Protein AF-A0A973F4R2-F1 (afdb_monomer_lite)

Structure (mmCIF, N/CA/C/O backbone):
data_AF-A0A973F4R2-F1
#
_entry.id   AF-A0A973F4R2-F1
#
loop_
_atom_site.group_PDB
_atom_site.id
_atom_site.type_symbol
_atom_site.label_atom_id
_atom_site.label_alt_id
_atom_site.label_comp_id
_atom_site.label_asym_id
_atom_site.label_entity_id
_atom_site.label_seq_id
_atom_site.pdbx_PDB_ins_code
_atom_site.Cartn_x
_atom_site.Cartn_y
_atom_site.Cartn_z
_atom_site.occupancy
_atom_site.B_iso_or_equiv
_atom_site.auth_seq_id
_atom_site.auth_comp_id
_atom_site.auth_asym_id
_atom_site.auth_atom_id
_atom_site.pdbx_PDB_model_num
ATOM 1 N N . MET A 1 1 ? -20.921 5.333 -3.712 1.00 92.31 1 MET A N 1
ATOM 2 C CA . MET A 1 1 ? -20.698 5.104 -2.264 1.00 92.31 1 MET A CA 1
ATOM 3 C C . MET A 1 1 ? -21.722 4.112 -1.746 1.00 92.31 1 MET A C 1
ATOM 5 O O . MET A 1 1 ? -22.812 4.045 -2.300 1.00 92.31 1 MET A O 1
ATOM 9 N N . GLU A 1 2 ? -21.382 3.366 -0.702 1.00 94.06 2 GLU A N 1
ATOM 10 C CA . GLU A 1 2 ? -22.218 2.318 -0.113 1.00 94.06 2 GLU A CA 1
ATOM 11 C C . GLU A 1 2 ? -22.281 2.487 1.409 1.00 94.06 2 GLU A C 1
ATOM 13 O O . GLU A 1 2 ? -21.261 2.739 2.043 1.00 94.06 2 GLU A O 1
ATOM 18 N N . ILE A 1 3 ? -23.466 2.350 2.008 1.00 94.50 3 ILE A N 1
ATOM 19 C CA . ILE A 1 3 ? -23.620 2.340 3.469 1.00 94.50 3 ILE A CA 1
ATOM 20 C C . ILE A 1 3 ? -23.584 0.888 3.938 1.00 94.50 3 ILE A C 1
ATOM 22 O O . ILE A 1 3 ? -24.467 0.106 3.592 1.00 94.50 3 ILE A O 1
ATOM 26 N N . ILE A 1 4 ? -22.600 0.546 4.767 1.00 93.38 4 ILE A N 1
ATOM 27 C CA . ILE A 1 4 ? -22.399 -0.810 5.281 1.00 93.38 4 ILE A CA 1
ATOM 28 C C . ILE A 1 4 ? -22.740 -0.840 6.770 1.00 93.38 4 ILE A C 1
ATOM 30 O O . ILE A 1 4 ? -22.253 -0.021 7.555 1.00 93.38 4 ILE A O 1
ATOM 34 N N . ASN A 1 5 ? -23.566 -1.808 7.171 1.00 92.56 5 ASN A N 1
ATOM 35 C CA . ASN A 1 5 ? -23.798 -2.115 8.578 1.00 92.56 5 ASN A CA 1
ATOM 36 C C . ASN A 1 5 ? -22.729 -3.094 9.070 1.00 92.56 5 ASN A C 1
ATOM 38 O O . ASN A 1 5 ? -22.709 -4.247 8.649 1.00 92.56 5 ASN A O 1
ATOM 42 N N . THR A 1 6 ? -21.867 -2.642 9.977 1.00 88.44 6 THR A N 1
ATOM 43 C CA . THR A 1 6 ? -20.691 -3.406 10.415 1.00 88.44 6 THR A CA 1
ATOM 44 C C . THR A 1 6 ? -20.955 -4.357 11.582 1.00 88.44 6 THR A C 1
ATOM 46 O O . THR A 1 6 ? -20.034 -5.010 12.067 1.00 88.44 6 THR A O 1
ATOM 49 N N . LYS A 1 7 ? -22.211 -4.465 12.044 1.00 85.38 7 LYS A N 1
ATOM 50 C CA . LYS A 1 7 ? -22.575 -5.284 13.210 1.00 85.38 7 LYS A CA 1
ATOM 51 C C . LYS A 1 7 ? -22.199 -6.757 13.033 1.00 85.38 7 LYS A C 1
ATOM 53 O O . LYS A 1 7 ? -21.696 -7.371 13.971 1.00 85.38 7 LYS A O 1
ATOM 58 N N . ASP A 1 8 ? -22.455 -7.297 11.846 1.00 82.69 8 ASP A N 1
ATOM 59 C CA . ASP A 1 8 ? -22.311 -8.727 11.564 1.00 82.69 8 ASP A CA 1
ATOM 60 C C . ASP A 1 8 ? -21.169 -9.026 10.575 1.00 82.69 8 ASP A C 1
ATOM 62 O O . ASP A 1 8 ? -20.896 -10.194 10.300 1.00 82.69 8 ASP A O 1
ATOM 66 N N . THR A 1 9 ? -20.452 -7.998 10.103 1.00 86.44 9 THR A N 1
ATOM 67 C CA . THR A 1 9 ? -19.320 -8.134 9.175 1.00 86.44 9 THR A CA 1
ATOM 68 C C . THR A 1 9 ? -18.228 -9.030 9.759 1.00 86.44 9 THR A C 1
ATOM 70 O O . THR A 1 9 ? -17.924 -8.984 10.954 1.00 86.44 9 THR A O 1
ATOM 73 N N . GLU A 1 10 ? -17.632 -9.856 8.905 1.00 89.38 10 GLU A N 1
ATOM 74 C CA . GLU A 1 10 ? -16.418 -10.615 9.199 1.00 89.38 10 GLU A CA 1
ATOM 75 C C . GLU A 1 10 ? -15.318 -10.190 8.232 1.00 89.38 10 GLU A C 1
ATOM 77 O O . GLU A 1 10 ? -15.627 -9.837 7.092 1.00 89.38 10 GLU A O 1
ATOM 82 N N . PRO A 1 11 ? -14.053 -10.204 8.670 1.00 92.25 11 PRO A N 1
ATOM 83 C CA . PRO A 1 11 ? -12.948 -10.026 7.752 1.00 92.25 11 PRO A CA 1
ATOM 84 C C . PRO A 1 11 ? -12.801 -11.273 6.865 1.00 92.25 11 PRO A C 1
ATOM 86 O O . PRO A 1 11 ? -13.273 -12.367 7.195 1.00 92.25 11 PRO A O 1
ATOM 89 N N . GLU A 1 12 ? -12.127 -11.112 5.733 1.00 92.19 12 GLU A N 1
ATOM 90 C CA . GLU A 1 12 ? -11.874 -12.202 4.792 1.00 92.19 12 GLU A CA 1
ATOM 91 C C . GLU A 1 12 ? -10.673 -13.038 5.259 1.00 92.19 12 GLU A C 1
ATOM 93 O O . GLU A 1 12 ? -9.520 -12.637 5.120 1.00 92.19 12 GLU A O 1
ATOM 98 N N . TYR A 1 13 ? -10.952 -14.205 5.845 1.00 95.50 13 TYR A N 1
ATOM 99 C CA . TYR A 1 13 ? -9.926 -15.149 6.295 1.00 95.50 13 TYR A CA 1
ATOM 100 C C . TYR A 1 13 ? -9.517 -16.126 5.190 1.00 95.50 13 TYR A C 1
ATOM 102 O O . TYR A 1 13 ? -10.360 -16.614 4.436 1.00 95.50 13 TYR A O 1
ATOM 110 N N . ILE A 1 14 ? -8.249 -16.529 5.200 1.00 96.06 14 ILE A N 1
ATOM 111 C CA . ILE A 1 14 ? -7.747 -17.693 4.465 1.00 96.06 14 ILE A CA 1
ATOM 112 C C . ILE A 1 14 ? -7.567 -18.829 5.478 1.00 96.06 14 ILE A C 1
ATOM 114 O O . ILE A 1 14 ? -6.789 -18.724 6.427 1.00 96.06 14 ILE A O 1
ATOM 118 N N . LEU A 1 15 ? -8.334 -19.910 5.321 1.00 94.38 15 LEU A N 1
ATOM 119 C CA . LEU A 1 15 ? -8.356 -21.033 6.263 1.00 94.38 15 LEU A CA 1
ATOM 120 C C . LEU A 1 15 ? -7.588 -22.231 5.699 1.00 94.38 15 LEU A C 1
ATOM 122 O O . LEU A 1 15 ? -7.763 -22.594 4.537 1.00 94.38 15 LEU A O 1
ATOM 126 N N . SER A 1 16 ? -6.791 -22.880 6.545 1.00 91.69 16 SER A N 1
ATOM 127 C CA . SER A 1 16 ? -6.213 -24.202 6.283 1.00 91.69 16 SER A CA 1
ATOM 128 C C . SER A 1 16 ? -6.549 -25.168 7.421 1.00 91.69 16 SER A C 1
ATOM 130 O O . SER A 1 16 ? -7.021 -24.751 8.480 1.00 91.69 16 SER A O 1
ATOM 132 N N . ASP A 1 17 ? -6.239 -26.455 7.248 1.00 84.00 17 ASP A N 1
ATOM 133 C CA . ASP A 1 17 ? -6.455 -27.481 8.281 1.00 84.00 17 ASP A CA 1
ATOM 134 C C . ASP A 1 17 ? -5.753 -27.170 9.617 1.00 84.00 17 ASP A C 1
ATOM 136 O O . ASP A 1 17 ? -6.129 -27.704 10.660 1.00 84.00 17 ASP A O 1
ATOM 140 N N . SER A 1 18 ? -4.710 -26.330 9.604 1.00 90.12 18 SER A N 1
ATOM 141 C CA . SER A 1 18 ? -3.872 -26.063 10.783 1.00 90.12 18 SER A CA 1
ATOM 142 C C . SER A 1 18 ? -3.594 -24.585 11.060 1.00 90.12 18 SER A C 1
ATOM 144 O O . SER A 1 18 ? -2.917 -24.273 12.046 1.00 90.12 18 SER A O 1
ATOM 146 N N . SER A 1 19 ? -4.100 -23.673 10.225 1.00 95.50 19 SER A N 1
ATOM 147 C CA . SER A 1 19 ? -3.831 -22.241 10.346 1.00 95.50 19 SER A CA 1
ATOM 148 C C . SER A 1 19 ? -5.014 -21.370 9.945 1.00 95.50 19 SER A C 1
ATOM 150 O O . SER A 1 19 ? -5.813 -21.729 9.081 1.00 95.50 19 SER A O 1
ATOM 152 N N . VAL A 1 20 ? -5.063 -20.180 10.538 1.00 98.00 20 VAL A N 1
ATOM 153 C CA . VAL A 1 20 ? -5.887 -19.064 10.069 1.00 98.00 20 VAL A CA 1
ATOM 154 C C . VAL A 1 20 ? -4.954 -17.959 9.606 1.00 98.00 20 VAL A C 1
ATOM 156 O O . VAL A 1 20 ? -4.034 -17.584 10.333 1.00 98.00 20 VAL A O 1
ATOM 159 N N . GLU A 1 21 ? -5.197 -17.449 8.409 1.00 97.81 21 GLU A N 1
ATOM 160 C CA . GLU A 1 21 ? -4.500 -16.304 7.842 1.00 97.81 21 GLU A CA 1
ATOM 161 C C . GLU A 1 21 ? -5.471 -15.141 7.615 1.00 97.81 21 GLU A C 1
ATOM 163 O O . GLU A 1 21 ? -6.637 -15.336 7.258 1.00 97.81 21 GLU A O 1
ATOM 168 N N . LEU A 1 22 ? -4.972 -13.926 7.830 1.00 97.50 22 LEU A N 1
ATOM 169 C CA . LEU A 1 22 ? -5.647 -12.676 7.511 1.00 97.50 22 LEU A CA 1
ATOM 170 C C . LEU A 1 22 ? -4.643 -11.709 6.884 1.00 97.50 22 LEU A C 1
ATOM 172 O O . LEU A 1 22 ? -3.523 -11.567 7.379 1.00 97.50 22 LEU A O 1
ATOM 176 N N . VAL A 1 23 ? -5.068 -11.013 5.831 1.00 96.62 23 VAL A N 1
ATOM 177 C CA . VAL A 1 23 ? -4.310 -9.904 5.247 1.00 96.62 23 VAL A CA 1
ATOM 178 C C . VAL A 1 23 ? -4.878 -8.591 5.768 1.00 96.62 23 VAL A C 1
ATOM 180 O O . VAL A 1 23 ? -6.062 -8.305 5.595 1.00 96.62 23 VAL A O 1
ATOM 183 N N . VAL A 1 24 ? -4.029 -7.790 6.403 1.00 95.69 24 VAL A N 1
ATOM 184 C CA . VAL A 1 24 ? -4.357 -6.441 6.879 1.00 95.69 24 VAL A CA 1
ATOM 185 C C . VAL A 1 24 ? -3.491 -5.412 6.159 1.00 95.69 24 VAL A C 1
ATOM 187 O O . VAL A 1 24 ? -2.515 -5.762 5.496 1.00 95.69 24 VAL A O 1
ATOM 190 N N . TYR A 1 25 ? -3.839 -4.132 6.277 1.00 94.88 25 TYR A N 1
ATOM 191 C CA . TYR A 1 25 ? -3.182 -3.069 5.517 1.00 94.88 25 TYR A CA 1
ATOM 192 C C . TYR A 1 25 ? -2.902 -1.858 6.405 1.00 94.88 25 TYR A C 1
ATOM 194 O O . TYR A 1 25 ? -3.823 -1.419 7.100 1.00 94.88 25 TYR A O 1
ATOM 202 N N . PRO A 1 26 ? -1.701 -1.248 6.343 1.00 93.88 26 PRO A N 1
ATOM 203 C CA . PRO A 1 26 ? -1.484 0.099 6.857 1.00 93.88 26 PRO A CA 1
ATOM 204 C C . PRO A 1 26 ? -2.540 1.065 6.310 1.00 93.88 26 PRO A C 1
ATOM 206 O O . PRO A 1 26 ? -3.168 0.811 5.279 1.00 93.88 26 PRO A O 1
ATOM 209 N N . ARG A 1 27 ? -2.762 2.181 7.000 1.00 94.62 27 ARG A N 1
ATOM 210 C CA . ARG A 1 27 ? -3.858 3.096 6.672 1.00 94.62 27 ARG A CA 1
ATOM 211 C C . ARG A 1 27 ? -3.473 4.549 6.834 1.00 94.62 27 ARG A C 1
ATOM 213 O O . ARG A 1 27 ? -2.819 4.901 7.811 1.00 94.62 27 ARG A O 1
ATOM 220 N N . VAL A 1 28 ? -3.977 5.382 5.934 1.00 95.69 28 VAL A N 1
ATOM 221 C CA . VAL A 1 28 ? -3.969 6.833 6.107 1.00 95.69 28 VAL A CA 1
ATOM 222 C C . VAL A 1 28 ? -5.198 7.237 6.914 1.00 95.69 28 VAL A C 1
ATOM 224 O O . VAL A 1 28 ? -6.324 6.889 6.556 1.00 95.69 28 VAL A O 1
ATOM 227 N N . HIS A 1 29 ? -4.980 7.976 8.002 1.00 94.69 29 HIS A N 1
ATOM 228 C CA . HIS A 1 29 ? -6.035 8.660 8.757 1.00 94.69 29 HIS A CA 1
ATOM 229 C C . HIS A 1 29 ? -5.991 10.146 8.399 1.00 94.69 29 HIS A C 1
ATOM 231 O O . HIS A 1 29 ? -4.976 10.813 8.607 1.00 94.69 29 HIS A O 1
ATOM 237 N N . MET A 1 30 ? -7.069 10.655 7.799 1.00 95.12 30 MET A N 1
ATOM 238 C CA . MET A 1 30 ? -7.081 12.002 7.232 1.00 95.12 30 MET A CA 1
ATOM 239 C C . MET A 1 30 ? -7.386 13.052 8.300 1.00 95.12 30 MET A C 1
ATOM 241 O O . MET A 1 30 ? -6.553 13.926 8.556 1.00 95.12 30 MET A O 1
ATOM 245 N N . PHE A 1 31 ? -8.571 12.958 8.907 1.00 92.38 31 PHE A N 1
ATOM 246 C CA . PHE A 1 31 ? -9.048 13.802 10.004 1.00 92.38 31 PHE A CA 1
ATOM 247 C C . PHE A 1 31 ? -10.253 13.148 10.703 1.00 92.38 31 PHE A C 1
ATOM 249 O O . PHE A 1 31 ? -10.918 12.268 10.143 1.00 92.38 31 PHE A O 1
ATOM 256 N N . THR A 1 32 ? -10.532 13.605 11.923 1.00 91.06 32 THR A N 1
ATOM 257 C CA . THR A 1 32 ? -11.658 13.170 12.767 1.00 91.06 32 THR A CA 1
ATOM 258 C C . THR A 1 32 ? -12.815 14.174 12.662 1.00 91.06 32 THR A C 1
ATOM 260 O O . THR A 1 32 ? -12.568 15.359 12.456 1.00 91.06 32 THR A O 1
ATOM 263 N N . PHE A 1 33 ? -14.075 13.735 12.765 1.00 90.31 33 PHE A N 1
ATOM 264 C CA . PHE A 1 33 ? -15.244 14.598 12.534 1.00 90.31 33 PHE A CA 1
ATOM 265 C C . PHE A 1 33 ? -15.643 15.430 13.756 1.00 90.31 33 PHE A C 1
ATOM 267 O O . PHE A 1 33 ? -15.820 16.639 13.632 1.00 90.31 33 PHE A O 1
ATOM 274 N N . ASP A 1 34 ? -15.814 14.800 14.922 1.00 87.06 34 ASP A N 1
ATOM 275 C CA . ASP A 1 34 ? -16.284 15.474 16.137 1.00 87.06 34 ASP A CA 1
ATOM 276 C C . ASP A 1 34 ? -15.494 15.049 17.377 1.00 87.06 34 ASP A C 1
ATOM 278 O O . ASP A 1 34 ? -15.769 14.016 17.997 1.00 87.06 34 ASP A O 1
ATOM 282 N N . LEU A 1 35 ? -14.544 15.900 17.759 1.00 84.75 35 LEU A N 1
ATOM 283 C CA . LEU A 1 35 ? -13.772 15.808 18.998 1.00 84.75 35 LEU A CA 1
ATOM 284 C C . LEU A 1 35 ? -14.196 16.883 20.022 1.00 84.75 35 LEU A C 1
ATOM 286 O O . LEU A 1 35 ? -13.442 17.229 20.930 1.00 84.75 35 LEU A O 1
ATOM 290 N N . SER A 1 36 ? -15.401 17.439 19.886 1.00 83.00 36 SER A N 1
ATOM 291 C CA . SER A 1 36 ? -15.938 18.476 20.774 1.00 83.00 36 SER A CA 1
ATOM 292 C C . SER A 1 36 ? -16.787 17.911 21.917 1.00 83.00 36 SER A C 1
ATOM 294 O O . SER A 1 36 ? -17.213 16.750 21.909 1.00 83.00 36 SER A O 1
ATOM 296 N N . LEU A 1 37 ? -17.143 18.772 22.882 1.00 77.19 37 LEU A N 1
ATOM 297 C CA . LEU A 1 37 ? -18.014 18.412 24.017 1.00 77.19 37 LEU A CA 1
ATOM 298 C C . LEU A 1 37 ? -19.514 18.466 23.671 1.00 77.19 37 LEU A C 1
ATOM 300 O O . LEU A 1 37 ? -20.349 18.254 24.552 1.00 77.19 37 LEU A O 1
ATOM 304 N N . ILE A 1 38 ? -19.880 18.751 22.415 1.00 74.56 38 ILE A N 1
ATOM 305 C CA . ILE A 1 38 ? -21.280 18.912 21.990 1.00 74.56 38 ILE A CA 1
ATOM 306 C C . ILE A 1 38 ? -22.092 17.637 22.275 1.00 74.56 38 ILE A C 1
ATOM 308 O O . ILE A 1 38 ? -21.586 16.524 22.165 1.00 74.56 38 ILE A O 1
ATOM 312 N N . SER A 1 39 ? -23.373 17.757 22.620 1.00 64.81 39 SER A N 1
ATOM 313 C CA . SER A 1 39 ? -24.248 16.590 22.734 1.00 64.81 39 SER A CA 1
ATOM 314 C C . SER A 1 39 ? -24.558 15.979 21.361 1.00 64.81 39 SER A C 1
ATOM 316 O O . SER A 1 39 ? -25.062 16.654 20.471 1.00 64.81 39 SER A O 1
ATOM 318 N N . GLY A 1 40 ? -24.301 14.680 21.193 1.00 68.31 40 GLY A N 1
ATOM 319 C CA . GLY A 1 40 ? -24.537 13.963 19.936 1.00 68.31 40 GLY A CA 1
ATOM 320 C C . GLY A 1 40 ? -24.873 12.487 20.153 1.00 68.31 40 GLY A C 1
ATOM 321 O O . GLY A 1 40 ? -24.714 11.956 21.253 1.00 68.31 40 GLY A O 1
ATOM 322 N N . ILE A 1 41 ? -25.373 11.824 19.104 1.00 71.44 41 ILE A N 1
ATOM 323 C CA . ILE A 1 41 ? -25.626 10.368 19.113 1.00 71.44 41 ILE A CA 1
ATOM 324 C C . ILE A 1 41 ? -24.324 9.593 18.879 1.00 71.44 41 ILE A C 1
ATOM 326 O O . ILE A 1 41 ? -24.145 8.511 19.439 1.00 71.44 41 ILE A O 1
ATOM 330 N N . LEU A 1 42 ? -23.445 10.152 18.049 1.00 77.25 42 LEU A N 1
ATOM 331 C CA . LEU A 1 42 ? -22.164 9.593 17.645 1.00 77.25 42 LEU A CA 1
ATOM 332 C C . LEU A 1 42 ? -21.071 10.635 17.880 1.00 77.25 42 LEU A C 1
ATOM 334 O O . LEU A 1 42 ? -21.325 11.827 17.705 1.00 77.25 42 LEU A O 1
ATOM 338 N N . LYS A 1 43 ? -19.894 10.178 18.306 1.00 76.81 43 LYS A N 1
ATOM 339 C CA . LYS A 1 43 ? -18.704 11.002 18.555 1.00 76.81 43 LYS A CA 1
ATOM 340 C C . LYS A 1 43 ? -17.490 10.434 17.864 1.00 76.81 43 LYS A C 1
ATOM 342 O O . LYS A 1 43 ? -17.478 9.245 17.569 1.00 76.81 43 LYS A O 1
ATOM 347 N N . HIS A 1 44 ? -16.468 11.259 17.672 1.00 80.94 44 HIS A N 1
ATOM 348 C CA . HIS A 1 44 ? -15.333 10.973 16.805 1.00 80.94 44 HIS A CA 1
ATOM 349 C C . HIS A 1 44 ? -15.797 10.903 15.351 1.00 80.94 44 HIS A C 1
ATOM 351 O O . HIS A 1 44 ? -16.224 11.921 14.812 1.00 80.94 44 HIS A O 1
ATOM 357 N N . GLY A 1 45 ? -15.741 9.729 14.725 1.00 87.88 45 GLY A N 1
ATOM 358 C CA . GLY A 1 45 ? -15.926 9.577 13.290 1.00 87.88 45 GLY A CA 1
ATOM 359 C C . GLY A 1 45 ? -14.685 10.054 12.551 1.00 87.88 45 GLY A C 1
ATOM 360 O O . GLY A 1 45 ? -13.997 10.963 13.003 1.00 87.88 45 GLY A O 1
ATOM 361 N N . SER A 1 46 ? -14.335 9.423 11.445 1.00 92.50 46 SER A N 1
ATOM 362 C CA . SER A 1 46 ? -13.087 9.710 10.737 1.00 92.50 46 SER A CA 1
ATOM 363 C C . SER A 1 46 ? -13.213 9.364 9.266 1.00 92.50 46 SER A C 1
ATOM 365 O O . SER A 1 46 ? -13.995 8.496 8.872 1.00 92.50 46 SER A O 1
ATOM 367 N N . LEU A 1 47 ? -12.391 10.019 8.456 1.00 95.44 47 LEU A N 1
ATOM 368 C CA . LEU A 1 47 ? -12.155 9.643 7.069 1.00 95.44 47 LEU A CA 1
ATOM 369 C C . LEU A 1 47 ? -10.747 9.061 6.942 1.00 95.44 47 LEU A C 1
ATOM 371 O O . LEU A 1 47 ? -9.782 9.603 7.487 1.00 95.44 47 LEU A O 1
ATOM 375 N N . GLY A 1 48 ? -10.619 7.972 6.196 1.00 95.94 48 GLY A N 1
ATOM 376 C CA . GLY A 1 48 ? -9.319 7.436 5.826 1.00 95.94 48 GLY A CA 1
ATOM 377 C C . GLY A 1 48 ? -9.417 6.201 4.950 1.00 95.94 48 GLY A C 1
ATOM 378 O O . GLY A 1 48 ? -10.508 5.812 4.523 1.00 95.94 48 GLY A O 1
ATOM 379 N N . TYR A 1 49 ? -8.266 5.609 4.645 1.00 96.12 49 TYR A N 1
ATOM 380 C CA . TYR A 1 49 ? -8.190 4.519 3.680 1.00 96.12 49 TYR A CA 1
ATOM 381 C C . TYR A 1 49 ? -7.030 3.553 3.923 1.00 96.12 49 TYR A C 1
ATOM 383 O O . TYR A 1 49 ? -5.963 3.940 4.397 1.00 96.12 49 TYR A O 1
ATOM 391 N N . SER A 1 50 ? -7.246 2.284 3.572 1.00 95.44 50 SER A N 1
ATOM 392 C CA . SER A 1 50 ? -6.220 1.232 3.575 1.00 95.44 50 SER A CA 1
ATOM 393 C C . SER A 1 50 ? -5.262 1.347 2.384 1.00 95.44 50 SER A C 1
ATOM 395 O O . SER A 1 50 ? -5.697 1.535 1.249 1.00 95.44 50 SER A O 1
ATOM 397 N N . LEU A 1 51 ? -3.971 1.120 2.623 1.00 94.25 51 LEU A N 1
ATOM 398 C CA . LEU A 1 51 ? -2.909 1.052 1.615 1.00 94.25 51 LEU A CA 1
ATOM 399 C C . LEU A 1 51 ? -2.749 -0.392 1.115 1.00 94.25 51 LEU A C 1
ATOM 401 O O . LEU A 1 51 ? -1.941 -1.168 1.626 1.00 94.25 51 LEU A O 1
ATOM 405 N N . LYS A 1 52 ? -3.575 -0.786 0.136 1.00 89.06 52 LYS A N 1
ATOM 406 C CA . LYS A 1 52 ? -3.692 -2.191 -0.308 1.00 89.06 52 LYS A CA 1
ATOM 407 C C . LYS A 1 52 ? -2.434 -2.784 -0.961 1.00 89.06 52 LYS A C 1
ATOM 409 O O . LYS A 1 52 ? -2.276 -4.000 -0.953 1.00 89.06 52 LYS A O 1
ATOM 414 N N . ASN A 1 53 ? -1.528 -1.957 -1.481 1.00 87.38 53 ASN A N 1
ATOM 415 C CA . ASN A 1 53 ? -0.211 -2.380 -1.984 1.00 87.38 53 ASN A CA 1
ATOM 416 C C . ASN A 1 53 ? 0.805 -2.709 -0.880 1.00 87.38 53 ASN A C 1
ATOM 418 O O . ASN A 1 53 ? 1.922 -3.108 -1.197 1.00 87.38 53 ASN A O 1
ATOM 422 N N . MET A 1 54 ? 0.458 -2.520 0.393 1.00 91.38 54 MET A N 1
ATOM 423 C CA . MET A 1 54 ? 1.320 -2.841 1.532 1.00 91.38 54 MET A CA 1
ATOM 424 C C . MET A 1 54 ? 0.666 -3.929 2.390 1.00 91.38 54 MET A C 1
ATOM 426 O O . MET A 1 54 ? 0.367 -3.682 3.558 1.00 91.38 54 MET A O 1
ATOM 430 N N . PRO A 1 55 ? 0.371 -5.119 1.829 1.00 92.62 55 PRO A N 1
ATOM 431 C CA . PRO A 1 55 ? -0.261 -6.182 2.592 1.00 92.62 55 PRO A CA 1
ATOM 432 C C . PRO A 1 55 ? 0.649 -6.630 3.737 1.00 92.62 55 PRO A C 1
ATOM 434 O O . PRO A 1 55 ? 1.853 -6.827 3.563 1.00 92.62 55 PRO A O 1
ATOM 437 N N . ILE A 1 56 ? 0.043 -6.831 4.900 1.00 93.94 56 ILE A N 1
ATOM 438 C CA . ILE A 1 56 ? 0.656 -7.491 6.047 1.00 93.94 56 ILE A CA 1
ATOM 439 C C . ILE A 1 56 ? -0.126 -8.777 6.269 1.00 93.94 56 ILE A C 1
ATOM 441 O O . ILE A 1 56 ? -1.312 -8.742 6.604 1.00 93.94 56 ILE A O 1
ATOM 445 N N . LYS A 1 57 ? 0.524 -9.916 6.055 1.00 94.94 57 LYS A N 1
ATOM 446 C CA . LYS A 1 57 ? -0.071 -11.228 6.290 1.00 94.94 57 LYS A CA 1
ATOM 447 C C . LYS A 1 57 ? 0.178 -11.642 7.728 1.00 94.94 57 LYS A C 1
ATOM 449 O O . LYS A 1 57 ? 1.304 -11.577 8.217 1.00 94.94 57 LYS A O 1
ATOM 454 N N . ILE A 1 58 ? -0.880 -12.087 8.388 1.00 96.69 58 ILE A N 1
ATOM 455 C CA . ILE A 1 58 ? -0.845 -12.589 9.757 1.00 96.69 58 ILE A CA 1
ATOM 456 C C . ILE A 1 58 ? -1.311 -14.032 9.714 1.00 96.69 58 ILE A C 1
ATOM 458 O O . ILE A 1 58 ? -2.482 -14.297 9.448 1.00 96.69 58 ILE A O 1
ATOM 462 N N . ILE A 1 59 ? -0.398 -14.956 9.993 1.00 97.25 59 ILE A N 1
ATOM 463 C CA . ILE A 1 59 ? -0.641 -16.394 9.933 1.00 97.25 59 ILE A CA 1
ATOM 464 C C . ILE A 1 59 ? -0.548 -16.947 11.352 1.00 97.25 59 ILE A C 1
ATOM 466 O O . ILE A 1 59 ? 0.485 -16.841 12.011 1.00 97.25 59 ILE A O 1
ATOM 470 N N . VAL A 1 60 ? -1.625 -17.563 11.834 1.00 97.94 60 VAL A N 1
ATOM 471 C CA . VAL A 1 60 ? -1.708 -18.090 13.200 1.00 97.94 60 VAL A CA 1
ATOM 472 C C . VAL A 1 60 ? -1.926 -19.596 13.183 1.00 97.94 60 VAL A C 1
ATOM 474 O O . VAL A 1 60 ? -2.797 -20.104 12.478 1.00 97.94 60 VAL A O 1
ATOM 477 N N . ARG A 1 61 ? -1.147 -20.311 13.999 1.00 97.25 61 ARG A N 1
ATOM 478 C CA . ARG A 1 61 ? -1.230 -21.764 14.226 1.00 97.25 61 ARG A CA 1
ATOM 479 C C . ARG A 1 61 ? -1.347 -22.065 15.717 1.00 97.25 61 ARG A C 1
ATOM 481 O O . ARG A 1 61 ? -0.912 -21.273 16.549 1.00 97.25 61 ARG A O 1
ATOM 488 N N . LYS A 1 62 ? -1.886 -23.235 16.075 1.00 95.44 62 LYS A N 1
ATOM 489 C CA . LYS A 1 62 ? -1.937 -23.672 17.480 1.00 95.44 62 LYS A CA 1
ATOM 490 C C . LYS A 1 62 ? -0.571 -24.183 17.945 1.00 95.44 62 LYS A C 1
ATOM 492 O O . LYS A 1 62 ? 0.023 -25.061 17.319 1.00 95.44 62 LYS A O 1
ATOM 497 N N . ALA A 1 63 ? -0.115 -23.721 19.102 1.00 93.44 63 ALA A N 1
ATOM 498 C CA . ALA A 1 63 ? 1.106 -24.161 19.772 1.00 93.44 63 ALA A CA 1
ATOM 499 C C . ALA A 1 63 ? 0.880 -25.448 20.596 1.00 93.44 63 ALA A C 1
ATOM 501 O O . ALA A 1 63 ? 1.165 -25.500 21.789 1.00 93.44 63 ALA A O 1
ATOM 502 N N . ILE A 1 64 ? 0.347 -26.508 19.975 1.00 88.75 64 ILE A N 1
ATOM 503 C CA . ILE A 1 64 ? -0.137 -27.714 20.685 1.00 88.75 64 ILE A CA 1
ATOM 504 C C . ILE A 1 64 ? 0.964 -28.384 21.525 1.00 88.75 64 ILE A C 1
ATOM 506 O O . ILE A 1 64 ? 0.706 -28.862 22.628 1.00 88.75 64 ILE A O 1
ATOM 510 N N . LYS A 1 65 ? 2.193 -28.438 20.995 1.00 83.94 65 LYS A N 1
ATOM 511 C CA . LYS A 1 65 ? 3.315 -29.147 21.630 1.00 83.94 65 LYS A CA 1
ATOM 512 C C . LYS A 1 65 ? 3.959 -28.351 22.762 1.00 83.94 65 LYS A C 1
ATOM 514 O O . LYS A 1 65 ? 4.249 -28.924 23.804 1.00 83.94 65 LYS A O 1
ATOM 519 N N . THR A 1 66 ? 4.220 -27.065 22.533 1.00 86.06 66 THR A N 1
ATOM 520 C CA . THR A 1 66 ? 4.943 -26.208 23.483 1.00 86.06 66 THR A CA 1
ATOM 521 C C . THR A 1 66 ? 4.018 -25.610 24.533 1.00 86.06 66 THR A C 1
ATOM 523 O O . THR A 1 66 ? 4.467 -25.393 25.649 1.00 86.06 66 THR A O 1
ATOM 526 N N . LYS A 1 67 ? 2.738 -25.376 24.196 1.00 90.25 67 LYS A N 1
ATOM 527 C CA . LYS A 1 67 ? 1.796 -24.585 25.005 1.00 90.25 67 LYS A CA 1
ATOM 528 C C . LYS A 1 67 ? 2.380 -23.226 25.401 1.00 90.25 67 LYS A C 1
ATOM 530 O O . LYS A 1 67 ? 2.221 -22.767 26.523 1.00 90.25 67 LYS A O 1
ATOM 535 N N . GLU A 1 68 ? 3.080 -22.607 24.460 1.00 93.31 68 GLU A N 1
ATOM 536 C CA . GLU A 1 68 ? 3.704 -21.298 24.623 1.00 93.31 68 GLU A CA 1
ATOM 537 C C . GLU A 1 68 ? 3.294 -20.412 23.458 1.00 93.31 68 GLU A C 1
ATOM 539 O O . GLU A 1 68 ? 3.363 -20.847 22.303 1.00 93.31 68 GLU A O 1
ATOM 544 N N . ASP A 1 69 ? 2.902 -19.178 23.769 1.00 95.75 69 ASP A N 1
ATOM 545 C CA . ASP A 1 69 ? 2.621 -18.172 22.756 1.00 95.75 69 ASP A CA 1
ATOM 546 C C . ASP A 1 69 ? 3.925 -17.632 22.165 1.00 95.75 69 ASP A C 1
ATOM 548 O O . ASP A 1 69 ? 4.884 -17.352 22.890 1.00 95.75 69 ASP A O 1
ATOM 552 N N . ARG A 1 70 ? 3.974 -17.483 20.841 1.00 94.12 70 ARG A N 1
ATOM 553 C CA . ARG A 1 70 ? 5.129 -16.929 20.125 1.00 94.12 70 ARG A CA 1
ATOM 554 C C . ARG A 1 70 ? 4.660 -16.027 19.001 1.00 94.12 70 ARG A C 1
ATOM 556 O O . ARG A 1 70 ? 3.747 -16.391 18.267 1.00 94.12 70 ARG A O 1
ATOM 563 N N . VAL A 1 71 ? 5.322 -14.887 18.845 1.00 93.50 71 VAL A N 1
ATOM 564 C CA . VAL A 1 71 ? 5.123 -13.956 17.732 1.00 93.50 71 VAL A CA 1
ATOM 565 C C . VAL A 1 71 ? 6.483 -13.710 17.104 1.00 93.50 71 VAL A C 1
ATOM 567 O O . VAL A 1 71 ? 7.435 -13.417 17.821 1.00 93.50 71 VAL A O 1
ATOM 570 N N . PHE A 1 72 ? 6.587 -13.867 15.791 1.00 91.38 72 PHE A N 1
ATOM 571 C CA . PHE A 1 72 ? 7.806 -13.560 15.052 1.00 91.38 72 PHE A CA 1
ATOM 572 C C . PHE A 1 72 ? 7.466 -13.008 13.668 1.00 91.38 72 PHE A C 1
ATOM 574 O O . PHE A 1 72 ? 6.399 -13.276 13.111 1.00 91.38 72 PHE A O 1
ATOM 581 N N . SER A 1 73 ? 8.394 -12.233 13.120 1.00 88.75 73 SER A N 1
ATOM 582 C CA . SER A 1 73 ? 8.328 -11.724 11.755 1.00 88.75 73 SER A CA 1
ATOM 583 C C . SER A 1 73 ? 9.280 -12.517 10.877 1.00 88.75 73 SER A C 1
ATOM 585 O O . SER A 1 73 ? 10.394 -12.842 11.289 1.00 88.75 73 SER A O 1
ATOM 587 N N . LYS A 1 74 ? 8.840 -12.846 9.666 1.00 81.19 74 LYS A N 1
ATOM 588 C CA . LYS A 1 74 ? 9.649 -13.596 8.701 1.00 81.19 74 LYS A CA 1
ATOM 589 C C . LYS A 1 74 ? 10.367 -12.699 7.704 1.00 81.19 74 LYS A C 1
ATOM 591 O O . LYS A 1 74 ? 11.408 -13.084 7.185 1.00 81.19 74 LYS A O 1
ATOM 596 N N . SER A 1 75 ? 9.821 -11.517 7.429 1.00 67.62 75 SER A N 1
ATOM 597 C CA . SER A 1 75 ? 10.278 -10.676 6.324 1.00 67.62 75 SER A CA 1
ATOM 598 C C . SER A 1 75 ? 11.441 -9.744 6.678 1.00 67.62 75 SER A C 1
ATOM 600 O O . SER A 1 75 ? 11.957 -9.067 5.797 1.00 67.62 75 SER A O 1
ATOM 602 N N . GLY A 1 76 ? 11.880 -9.685 7.942 1.00 65.12 76 GLY A N 1
ATOM 603 C CA . GLY A 1 76 ? 12.993 -8.837 8.407 1.00 65.12 76 GLY A CA 1
ATOM 604 C C . GLY A 1 76 ? 12.723 -7.322 8.371 1.00 65.12 76 GLY A C 1
ATOM 605 O O . GLY A 1 76 ? 13.371 -6.575 9.101 1.00 65.12 76 GLY A O 1
ATOM 606 N N . TYR A 1 77 ? 11.745 -6.872 7.579 1.00 71.69 77 TYR A N 1
ATOM 607 C CA . TYR A 1 77 ? 11.325 -5.473 7.441 1.00 71.69 77 TYR A CA 1
ATOM 608 C C . TYR A 1 77 ? 10.538 -4.949 8.641 1.00 71.69 77 TYR A C 1
ATOM 610 O O . TYR A 1 77 ? 10.574 -3.758 8.940 1.00 71.69 77 TYR A O 1
ATOM 618 N N . LEU A 1 78 ? 9.833 -5.843 9.329 1.00 76.56 78 LEU A N 1
ATOM 619 C CA . LEU A 1 78 ? 9.137 -5.551 10.573 1.00 76.56 78 LEU A CA 1
ATOM 620 C C . LEU A 1 78 ? 9.773 -6.375 11.685 1.00 76.56 78 LEU A C 1
ATOM 622 O O . LEU A 1 78 ? 9.917 -7.587 11.535 1.00 76.56 78 LEU A O 1
ATOM 626 N N . GLN A 1 79 ? 10.159 -5.725 12.778 1.00 74.62 79 GLN A N 1
ATOM 627 C CA . GLN A 1 79 ? 10.767 -6.369 13.941 1.00 74.62 79 GLN A CA 1
ATOM 628 C C . GLN A 1 79 ? 9.723 -6.410 15.050 1.00 74.62 79 GLN A C 1
ATOM 630 O O . GLN A 1 79 ? 9.251 -5.368 15.493 1.00 74.62 79 GLN A O 1
ATOM 635 N N . VAL A 1 80 ? 9.334 -7.610 15.482 1.00 76.44 80 VAL A N 1
ATOM 636 C CA . VAL A 1 80 ? 8.246 -7.784 16.462 1.00 76.44 80 VAL A CA 1
ATOM 637 C C . VAL A 1 80 ? 8.601 -7.141 17.802 1.00 76.44 80 VAL A C 1
ATOM 639 O O . VAL A 1 80 ? 7.723 -6.684 18.524 1.00 76.44 80 VAL A O 1
ATOM 642 N N . GLU A 1 81 ? 9.890 -7.083 18.122 1.00 72.88 81 GLU A N 1
ATOM 643 C CA . GLU A 1 81 ? 10.439 -6.472 19.328 1.00 72.88 81 GLU A CA 1
ATOM 644 C C . GLU A 1 81 ? 10.294 -4.947 19.344 1.00 72.88 81 GLU A C 1
ATOM 646 O O . GLU A 1 81 ? 10.299 -4.359 20.425 1.00 72.88 81 GLU A O 1
ATOM 651 N N . ASN A 1 82 ? 10.168 -4.325 18.168 1.00 71.00 82 ASN A N 1
ATOM 652 C CA . ASN A 1 82 ? 10.024 -2.879 18.035 1.00 71.00 82 ASN A CA 1
ATOM 653 C C . ASN A 1 82 ? 8.564 -2.424 18.112 1.00 71.00 82 ASN A C 1
ATOM 655 O O . ASN A 1 82 ? 8.350 -1.248 18.392 1.00 71.00 82 ASN A O 1
ATOM 659 N N . LEU A 1 83 ? 7.604 -3.350 17.958 1.00 73.12 83 LEU A N 1
ATOM 660 C CA . LEU A 1 83 ? 6.176 -3.058 18.054 1.00 73.12 83 LEU A CA 1
ATOM 661 C C . LEU A 1 83 ? 5.871 -2.326 19.361 1.00 73.12 83 LEU A C 1
ATOM 663 O O . LEU A 1 83 ? 6.100 -2.833 20.461 1.00 73.12 83 LEU A O 1
ATOM 667 N N . ASP A 1 84 ? 5.266 -1.149 19.235 1.00 72.38 84 ASP A N 1
ATOM 668 C CA . ASP A 1 84 ? 4.827 -0.303 20.353 1.00 72.38 84 ASP A CA 1
ATOM 669 C C . ASP A 1 84 ? 3.702 -0.907 21.215 1.00 72.38 84 ASP A C 1
ATOM 671 O O . ASP A 1 84 ? 3.217 -0.284 22.163 1.00 72.38 84 ASP A O 1
ATOM 675 N N . PHE A 1 85 ? 3.304 -2.148 20.932 1.00 78.69 85 PHE A N 1
ATOM 676 C CA . PHE A 1 85 ? 2.336 -2.913 21.699 1.00 78.69 85 PHE A CA 1
ATOM 677 C C . PHE A 1 85 ? 2.864 -4.299 22.058 1.00 78.69 85 PHE A C 1
ATOM 679 O O . PHE A 1 85 ? 3.614 -4.941 21.327 1.00 78.69 85 PHE A O 1
ATOM 686 N N . LYS A 1 86 ? 2.364 -4.820 23.180 1.00 83.00 86 LYS A N 1
ATOM 687 C CA . LYS A 1 86 ? 2.518 -6.228 23.550 1.00 83.00 86 LYS A CA 1
ATOM 688 C C . LYS A 1 86 ? 1.221 -6.971 23.285 1.00 83.00 86 LYS A C 1
ATOM 690 O O . LYS A 1 86 ? 0.143 -6.496 23.636 1.00 83.00 86 LYS A O 1
ATOM 695 N N . VAL A 1 87 ? 1.335 -8.154 22.692 1.00 91.00 87 VAL A N 1
ATOM 696 C CA . VAL A 1 87 ? 0.192 -9.047 22.485 1.00 91.00 87 VAL A CA 1
ATOM 697 C C . VAL A 1 87 ? -0.173 -9.690 23.825 1.00 91.00 87 VAL A C 1
ATOM 699 O O . VAL A 1 87 ? 0.588 -10.494 24.362 1.00 91.00 87 VAL A O 1
ATOM 702 N N . ASP A 1 88 ? -1.334 -9.337 24.374 1.00 93.94 88 ASP A N 1
ATOM 703 C CA . ASP A 1 88 ? -1.835 -9.892 25.635 1.00 93.94 88 ASP A CA 1
ATOM 704 C C . ASP A 1 88 ? -2.716 -11.120 25.365 1.00 93.94 88 ASP A C 1
ATOM 706 O O . ASP A 1 88 ? -3.952 -11.075 25.362 1.00 93.94 88 ASP A O 1
ATOM 710 N N . PHE A 1 89 ? -2.053 -12.248 25.100 1.00 96.06 89 PHE A N 1
ATOM 711 C CA . PHE A 1 89 ? -2.727 -13.517 24.832 1.00 96.06 89 PHE A CA 1
ATOM 712 C C . PHE A 1 89 ? -3.548 -14.025 26.017 1.00 96.06 89 PHE A C 1
ATOM 714 O O . PHE A 1 89 ? -4.545 -14.715 25.805 1.00 96.06 89 PHE A O 1
ATOM 721 N N . GLN A 1 90 ? -3.162 -13.688 27.253 1.00 95.75 90 GLN A N 1
ATOM 722 C CA . GLN A 1 90 ? -3.932 -14.066 28.433 1.00 95.75 90 GLN A CA 1
ATOM 723 C C . GLN A 1 90 ? -5.283 -13.351 28.428 1.00 95.75 90 GLN A C 1
ATOM 725 O O . GLN A 1 90 ? -6.318 -14.016 28.492 1.00 95.75 90 GLN A O 1
ATOM 730 N N . LYS A 1 91 ? -5.286 -12.024 28.263 1.00 95.38 91 LYS A N 1
ATOM 731 C CA . LYS A 1 91 ? -6.519 -11.235 28.158 1.00 95.38 91 LYS A CA 1
ATOM 732 C C . LYS A 1 91 ? -7.408 -11.726 27.018 1.00 95.38 91 LYS A C 1
ATOM 734 O O . LYS A 1 91 ? -8.622 -11.831 27.189 1.00 95.38 91 LYS A O 1
ATOM 739 N N . LEU A 1 92 ? -6.820 -12.060 25.865 1.00 96.69 92 LEU A N 1
ATOM 740 C CA . LEU A 1 92 ? -7.569 -12.629 24.745 1.00 96.69 92 LEU A CA 1
ATOM 741 C C . LEU A 1 92 ? -8.208 -13.975 25.116 1.00 96.69 92 LEU A C 1
ATOM 743 O O . LEU A 1 92 ? -9.409 -14.141 24.913 1.00 96.69 92 LEU A O 1
ATOM 747 N N . ARG A 1 93 ? -7.433 -14.921 25.665 1.00 97.00 93 ARG A N 1
ATOM 748 C CA . ARG A 1 93 ? -7.917 -16.248 26.087 1.00 97.00 93 ARG A CA 1
ATOM 749 C C . ARG A 1 93 ? -9.067 -16.156 27.081 1.00 97.00 93 ARG A C 1
ATOM 751 O O . ARG A 1 93 ? -10.080 -16.827 26.890 1.00 97.00 93 ARG A O 1
ATOM 758 N N . GLU A 1 94 ? -8.933 -15.304 28.096 1.00 97.00 94 GLU A N 1
ATOM 759 C CA . GLU A 1 94 ? -9.981 -15.050 29.090 1.00 97.00 94 GLU A CA 1
ATOM 760 C C . GLU A 1 94 ? -11.262 -14.525 28.426 1.00 97.00 94 GLU A C 1
ATOM 762 O O . GLU A 1 94 ? -12.363 -14.986 28.737 1.00 97.00 94 GLU A O 1
ATOM 767 N N . TYR A 1 95 ? -11.121 -13.611 27.461 1.00 95.88 95 TYR A N 1
ATOM 768 C CA . TYR A 1 95 ? -12.244 -13.025 26.734 1.00 95.88 95 TYR A CA 1
ATOM 769 C C . TYR A 1 95 ? -12.992 -14.048 25.868 1.00 95.88 95 TYR A C 1
ATOM 771 O O . TYR A 1 95 ? -14.221 -14.129 25.923 1.00 95.88 95 TYR A O 1
ATOM 779 N N . ILE A 1 96 ? -12.264 -14.856 25.088 1.00 96.75 96 ILE A N 1
ATOM 780 C CA . ILE A 1 96 ? -12.857 -15.845 24.169 1.00 96.75 96 ILE A CA 1
ATOM 781 C C . ILE A 1 96 ? -13.120 -17.208 24.823 1.00 96.75 96 ILE A C 1
ATOM 783 O O . ILE A 1 96 ? -13.648 -18.101 24.165 1.00 96.75 96 ILE A O 1
ATOM 787 N N . LYS A 1 97 ? -12.773 -17.373 26.108 1.00 97.12 97 LYS A N 1
ATOM 788 C CA . LYS A 1 97 ? -12.896 -18.622 26.880 1.00 97.12 97 LYS A CA 1
ATOM 789 C C . LYS A 1 97 ? -12.181 -19.803 26.212 1.00 97.12 97 LYS A C 1
ATOM 791 O O . LYS A 1 97 ? -12.764 -20.874 26.042 1.00 97.12 97 LYS A O 1
ATOM 796 N N . SER A 1 98 ? -10.924 -19.589 25.824 1.00 95.00 98 SER A N 1
ATOM 797 C CA . SER A 1 98 ? -10.068 -20.596 25.184 1.00 95.00 98 SER A CA 1
ATOM 798 C C . SER A 1 98 ? -8.813 -20.869 26.012 1.00 95.00 98 SER A C 1
ATOM 800 O O . SER A 1 98 ? -8.259 -19.965 26.627 1.00 95.00 98 SER A O 1
ATOM 802 N N . GLU A 1 99 ? -8.336 -22.112 25.962 1.00 94.81 99 GLU A N 1
ATOM 803 C CA . GLU A 1 99 ? -7.056 -22.557 26.540 1.00 94.81 99 GLU A CA 1
ATOM 804 C C . GLU A 1 99 ? -5.954 -22.687 25.465 1.00 94.81 99 GLU A C 1
ATOM 806 O O . GLU A 1 99 ? -4.841 -23.157 25.729 1.00 94.81 99 GLU A O 1
ATOM 811 N N . ASP A 1 100 ? -6.264 -22.315 24.219 1.00 95.62 100 ASP A N 1
ATOM 812 C CA . ASP A 1 100 ? -5.339 -22.431 23.099 1.00 95.62 100 ASP A CA 1
ATOM 813 C C . ASP A 1 100 ? -4.158 -21.457 23.237 1.00 95.62 100 ASP A C 1
ATOM 815 O O . ASP A 1 100 ? -4.291 -20.304 23.654 1.00 95.62 100 ASP A O 1
ATOM 819 N N . HIS A 1 101 ? -2.984 -21.944 22.843 1.00 97.06 101 HIS A N 1
ATOM 820 C CA . HIS A 1 101 ? -1.758 -21.158 22.723 1.00 97.06 101 HIS A CA 1
ATOM 821 C C . HIS A 1 101 ? -1.399 -21.017 21.246 1.00 97.06 101 HIS A C 1
ATOM 823 O O . HIS A 1 101 ? -1.733 -21.900 20.445 1.00 97.06 101 HIS A O 1
ATOM 829 N N . TYR A 1 102 ? -0.717 -19.936 20.880 1.00 97.31 102 TYR A N 1
ATOM 830 C CA . TYR A 1 102 ? -0.614 -19.513 19.485 1.00 97.31 102 TYR A CA 1
ATOM 831 C C . TYR A 1 102 ? 0.823 -19.309 19.020 1.00 97.31 102 TYR A C 1
ATOM 833 O O . TYR A 1 102 ? 1.651 -18.726 19.709 1.00 97.31 102 TYR A O 1
ATOM 841 N N . ILE A 1 103 ? 1.099 -19.742 17.795 1.00 96.81 103 ILE A N 1
ATOM 842 C CA . ILE A 1 103 ? 2.288 -19.355 17.041 1.00 96.81 103 ILE A CA 1
ATOM 843 C C . ILE A 1 103 ? 1.818 -18.394 15.955 1.00 96.81 103 ILE A C 1
ATOM 845 O O . ILE A 1 103 ? 1.043 -18.789 15.084 1.00 96.81 103 ILE A O 1
ATOM 849 N N . VAL A 1 104 ? 2.277 -17.151 16.031 1.00 96.50 104 VAL A N 1
ATOM 850 C CA . VAL A 1 104 ? 1.946 -16.060 15.117 1.00 96.50 104 VAL A CA 1
ATOM 851 C C . VAL A 1 104 ? 3.166 -15.749 14.258 1.00 96.50 104 VAL A C 1
ATOM 853 O O . VAL A 1 104 ? 4.234 -15.421 14.772 1.00 96.50 104 VAL A O 1
ATOM 856 N N . GLU A 1 105 ? 2.979 -15.840 12.951 1.00 95.19 105 GLU A N 1
ATOM 857 C CA . GLU A 1 105 ? 3.940 -15.468 11.919 1.00 95.19 105 GLU A CA 1
ATOM 858 C C . GLU A 1 105 ? 3.412 -14.221 11.201 1.00 95.19 105 GLU A C 1
ATOM 860 O O . GLU A 1 105 ? 2.263 -14.200 10.750 1.00 95.19 105 GLU A O 1
ATOM 865 N N . ILE A 1 106 ? 4.237 -13.175 11.130 1.00 93.31 106 ILE A N 1
ATOM 866 C CA . ILE A 1 106 ? 3.929 -11.927 10.424 1.00 93.31 106 ILE A CA 1
ATOM 867 C C . ILE A 1 106 ? 4.823 -11.836 9.185 1.00 93.31 106 ILE A C 1
ATOM 869 O O . ILE A 1 106 ? 6.048 -11.940 9.281 1.00 93.31 106 ILE A O 1
ATOM 873 N N . GLU A 1 107 ? 4.212 -11.618 8.023 1.00 91.06 107 GLU A N 1
ATOM 874 C CA . GLU A 1 107 ? 4.919 -11.337 6.773 1.00 91.06 107 GLU A CA 1
ATOM 875 C C . GLU A 1 107 ? 4.495 -9.961 6.248 1.00 91.06 107 GLU A C 1
ATOM 877 O O . GLU A 1 107 ? 3.309 -9.695 6.055 1.00 91.06 107 GLU A O 1
ATOM 882 N N . SER A 1 108 ? 5.457 -9.076 6.002 1.00 88.06 108 SER A N 1
ATOM 883 C CA . SER A 1 108 ? 5.202 -7.729 5.479 1.00 88.06 108 SER A CA 1
ATOM 884 C C . SER A 1 108 ? 6.271 -7.287 4.480 1.00 88.06 108 SER A C 1
ATOM 886 O O . SER A 1 108 ? 7.398 -7.781 4.511 1.00 88.06 108 SER A O 1
ATOM 888 N N . GLY A 1 109 ? 5.930 -6.348 3.596 1.00 81.88 109 GLY A N 1
ATOM 889 C CA . GLY A 1 109 ? 6.909 -5.682 2.731 1.00 81.88 109 GLY A CA 1
ATOM 890 C C . GLY A 1 109 ? 7.655 -4.542 3.434 1.00 81.88 109 GLY A C 1
ATOM 891 O O . GLY A 1 109 ? 7.265 -4.103 4.515 1.00 81.88 109 GLY A O 1
ATOM 892 N N . GLU A 1 110 ? 8.683 -4.009 2.771 1.00 76.69 110 GLU A N 1
ATOM 893 C CA . GLU A 1 110 ? 9.565 -2.942 3.277 1.00 76.69 110 GLU A CA 1
ATOM 894 C C . GLU A 1 110 ? 8.833 -1.683 3.762 1.00 76.69 110 GLU A C 1
ATOM 896 O O . GLU A 1 110 ? 9.261 -1.025 4.704 1.00 76.69 110 GLU A O 1
ATOM 901 N N . TYR A 1 111 ? 7.706 -1.342 3.139 1.00 79.69 111 TYR A N 1
ATOM 902 C CA . TYR A 1 111 ? 6.990 -0.094 3.417 1.00 79.69 111 TYR A CA 1
ATOM 903 C C . TYR A 1 111 ? 6.021 -0.191 4.600 1.00 79.69 111 TYR A C 1
ATOM 905 O O . TYR A 1 111 ? 5.556 0.832 5.103 1.00 79.69 111 TYR A O 1
ATOM 913 N N . ALA A 1 112 ? 5.729 -1.403 5.074 1.00 79.44 112 ALA A N 1
ATOM 914 C CA . ALA A 1 112 ? 4.891 -1.634 6.243 1.00 79.44 112 ALA A CA 1
ATOM 915 C C . ALA A 1 112 ? 5.726 -1.480 7.523 1.00 79.44 112 ALA A C 1
ATOM 917 O O . ALA A 1 112 ? 6.085 -2.461 8.172 1.00 79.44 112 ALA A O 1
ATOM 918 N N . ARG A 1 113 ? 6.044 -0.225 7.858 1.00 78.06 113 ARG A N 1
ATOM 919 C CA . ARG A 1 113 ? 6.876 0.142 9.011 1.00 78.06 113 ARG A CA 1
ATOM 920 C C . ARG A 1 113 ? 6.076 0.825 10.102 1.00 78.06 113 ARG A C 1
ATOM 922 O O . ARG A 1 113 ? 4.985 1.362 9.881 1.00 78.06 113 ARG A O 1
ATOM 929 N N . GLU A 1 114 ? 6.635 0.782 11.294 1.00 74.62 114 GLU A N 1
ATOM 930 C CA . GLU A 1 114 ? 6.091 1.436 12.473 1.00 74.62 114 GLU A CA 1
ATOM 931 C C . GLU A 1 114 ? 6.426 2.923 12.484 1.00 74.62 114 GLU A C 1
ATOM 933 O O . GLU A 1 114 ? 7.269 3.380 11.718 1.00 74.62 114 GLU A O 1
ATOM 938 N N . HIS A 1 115 ? 5.728 3.680 13.330 1.00 75.56 115 HIS A N 1
ATOM 939 C CA . HIS A 1 115 ? 6.025 5.098 13.565 1.00 75.56 115 HIS A CA 1
ATOM 940 C C . HIS A 1 115 ? 6.048 5.973 12.302 1.00 75.56 115 HIS A C 1
ATOM 942 O O . HIS A 1 115 ? 6.717 6.995 12.234 1.00 75.56 115 HIS A O 1
ATOM 948 N N . THR A 1 116 ? 5.280 5.581 11.286 1.00 81.50 116 THR A N 1
ATOM 949 C CA . THR A 1 116 ? 5.119 6.317 10.024 1.00 81.50 116 THR A CA 1
ATOM 950 C C . THR A 1 116 ? 3.807 7.102 9.960 1.00 81.50 116 THR A C 1
ATOM 952 O O . THR A 1 116 ? 3.520 7.728 8.945 1.00 81.50 116 THR A O 1
ATOM 955 N N . GLY A 1 117 ? 2.955 7.047 10.990 1.00 82.19 117 GLY A N 1
ATOM 956 C CA . GLY A 1 117 ? 1.606 7.634 10.942 1.00 82.19 117 GLY A CA 1
ATOM 957 C C . GLY A 1 117 ? 0.609 6.807 10.121 1.00 82.19 117 GLY A C 1
ATOM 958 O O . GLY A 1 117 ? -0.507 7.248 9.846 1.00 82.19 117 GLY A O 1
ATOM 959 N N . LEU A 1 118 ? 0.996 5.582 9.747 1.00 89.00 118 LEU A N 1
ATOM 960 C CA . LEU A 1 118 ? 0.158 4.625 9.020 1.00 89.00 118 LEU A CA 1
ATOM 961 C C . LEU A 1 118 ? -0.496 3.586 9.932 1.00 89.00 118 LEU A C 1
ATOM 963 O O . LEU A 1 118 ? -1.270 2.752 9.462 1.00 89.00 118 LEU A O 1
ATOM 967 N N . GLY A 1 119 ? -0.179 3.654 11.235 1.00 87.88 119 GLY A N 1
ATOM 968 C CA . GLY A 1 119 ? -0.621 2.811 12.357 1.00 87.88 119 GLY A CA 1
ATOM 969 C C . GLY A 1 119 ? -0.917 1.348 12.023 1.00 87.88 119 GLY A C 1
ATOM 970 O O . GLY A 1 119 ? -1.923 0.733 12.401 1.00 87.88 119 GLY A O 1
ATOM 971 N N . THR A 1 120 ? 0.091 0.808 11.368 1.00 88.81 120 THR A N 1
ATOM 972 C CA . THR A 1 120 ? 0.531 -0.576 11.343 1.00 88.81 120 THR A CA 1
ATOM 973 C C . THR A 1 120 ? 0.205 -1.326 12.642 1.00 88.81 120 THR A C 1
ATOM 975 O O . THR A 1 120 ? -0.406 -2.389 12.581 1.00 88.81 120 THR A O 1
ATOM 978 N N . SER A 1 121 ? 0.466 -0.743 13.817 1.00 87.12 121 SER A N 1
ATOM 979 C CA . SER A 1 121 ? 0.241 -1.389 15.117 1.00 87.12 121 SER A CA 1
ATOM 980 C C . SER A 1 121 ? -1.198 -1.833 15.372 1.00 87.12 121 SER A C 1
ATOM 982 O O . SER A 1 121 ? -1.452 -2.983 15.729 1.00 87.12 121 SER A O 1
ATOM 984 N N . THR A 1 122 ? -2.175 -0.954 15.115 1.00 89.31 122 THR A N 1
ATOM 985 C CA . THR A 1 122 ? -3.600 -1.296 15.267 1.00 89.31 122 THR A CA 1
ATOM 986 C C . THR A 1 122 ? -3.999 -2.440 14.337 1.00 89.31 122 THR A C 1
ATOM 988 O O . THR A 1 122 ? -4.810 -3.285 14.708 1.00 89.31 122 THR A O 1
ATOM 991 N N . GLN A 1 123 ? -3.447 -2.448 13.120 1.00 93.25 123 GLN A N 1
ATOM 992 C CA . GLN A 1 123 ? -3.771 -3.439 12.096 1.00 93.25 123 GLN A CA 1
ATOM 993 C C . GLN A 1 123 ? -3.197 -4.805 12.458 1.00 93.25 123 GLN A C 1
ATOM 995 O O . GLN A 1 123 ? -3.919 -5.799 12.428 1.00 93.25 123 GLN A O 1
ATOM 1000 N N . ILE A 1 124 ? -1.931 -4.843 12.876 1.00 93.12 124 ILE A N 1
ATOM 1001 C CA . ILE A 1 124 ? -1.266 -6.080 13.284 1.00 93.12 124 ILE A CA 1
ATOM 1002 C C . ILE A 1 124 ? -1.934 -6.656 14.528 1.00 93.12 124 ILE A C 1
ATOM 1004 O O . ILE A 1 124 ? -2.382 -7.799 14.498 1.00 93.12 124 ILE A O 1
ATOM 1008 N N . LEU A 1 125 ? -2.072 -5.873 15.602 1.00 93.12 125 LEU A N 1
ATOM 1009 C CA . LEU A 1 125 ? -2.656 -6.369 16.849 1.00 93.12 125 LEU A CA 1
ATOM 1010 C C . LEU A 1 125 ? -4.102 -6.850 16.656 1.00 93.12 125 LEU A C 1
ATOM 1012 O O . LEU A 1 125 ? -4.465 -7.934 17.115 1.00 93.12 125 LEU A O 1
ATOM 1016 N N . GLY A 1 126 ? -4.916 -6.071 15.935 1.00 94.88 126 GLY A N 1
ATOM 1017 C CA . GLY A 1 126 ? -6.289 -6.449 15.607 1.00 94.88 126 GLY A CA 1
ATOM 1018 C C . GLY A 1 126 ? -6.360 -7.728 14.779 1.00 94.88 126 GLY A C 1
ATOM 1019 O O . GLY A 1 126 ? -7.149 -8.618 15.096 1.00 94.88 126 GLY A O 1
ATOM 1020 N N . GLY A 1 127 ? -5.500 -7.861 13.767 1.00 96.50 127 GLY A N 1
ATOM 1021 C CA . GLY A 1 127 ? -5.447 -9.057 12.936 1.00 96.50 127 GLY A CA 1
ATOM 1022 C C . GLY A 1 127 ? -4.983 -10.306 13.691 1.00 96.50 127 GLY A C 1
ATOM 1023 O O . GLY A 1 127 ? -5.573 -11.370 13.513 1.00 96.50 127 GLY A O 1
ATOM 1024 N N . ILE A 1 128 ? -4.015 -10.179 14.608 1.00 96.94 128 ILE A N 1
ATOM 1025 C CA . ILE A 1 128 ? -3.600 -11.279 15.495 1.00 96.94 128 ILE A CA 1
ATOM 1026 C C . ILE A 1 128 ? -4.789 -11.762 16.326 1.00 96.94 128 ILE A C 1
ATOM 1028 O O . ILE A 1 128 ? -5.083 -12.956 16.342 1.00 96.94 128 ILE A O 1
ATOM 1032 N N . TYR A 1 129 ? -5.511 -10.847 16.980 1.00 97.44 129 TYR A N 1
ATOM 1033 C CA . TYR A 1 129 ? -6.645 -11.211 17.834 1.00 97.44 129 TYR A CA 1
ATOM 1034 C C . TYR A 1 129 ? -7.771 -11.865 17.027 1.00 97.44 129 TYR A C 1
ATOM 1036 O O . TYR A 1 129 ? -8.328 -12.875 17.464 1.00 97.44 129 TYR A O 1
ATOM 1044 N N . LEU A 1 130 ? -8.060 -11.345 15.829 1.00 97.69 130 LEU A N 1
ATOM 1045 C CA . LEU A 1 130 ? -9.038 -11.923 14.905 1.00 97.69 130 LEU A CA 1
ATOM 1046 C C . LEU A 1 130 ? -8.662 -13.351 14.494 1.00 97.69 130 LEU A C 1
ATOM 1048 O O . LEU A 1 130 ? -9.515 -14.237 14.554 1.00 97.69 130 LEU A O 1
ATOM 1052 N N . CYS A 1 131 ? -7.409 -13.593 14.104 1.00 98.00 131 CYS A N 1
ATOM 1053 C CA . CYS A 1 131 ? -6.942 -14.921 13.707 1.00 98.00 131 CYS A CA 1
ATOM 1054 C C . CYS A 1 131 ? -6.918 -15.908 14.882 1.00 98.00 131 CYS A C 1
ATOM 1056 O O . CYS A 1 131 ? -7.400 -17.031 14.740 1.00 98.00 131 CYS A O 1
ATOM 1058 N N . CYS A 1 132 ? -6.412 -15.501 16.050 1.00 97.81 132 CYS A N 1
ATOM 1059 C CA . CYS A 1 132 ? -6.382 -16.332 17.258 1.00 97.81 132 CYS A CA 1
ATOM 1060 C C . CYS A 1 132 ? -7.791 -16.742 17.712 1.00 97.81 132 CYS A C 1
ATOM 1062 O O . CYS A 1 132 ? -8.029 -17.916 18.011 1.00 97.81 132 CYS A O 1
ATOM 1064 N N . ALA A 1 133 ? -8.740 -15.800 17.723 1.00 97.25 133 ALA A N 1
ATOM 1065 C CA . ALA A 1 133 ? -10.129 -16.092 18.057 1.00 97.25 133 ALA A CA 1
ATOM 1066 C C . ALA A 1 133 ? -10.759 -17.054 17.043 1.00 97.25 133 ALA A C 1
ATOM 1068 O O . ALA A 1 133 ? -11.315 -18.083 17.439 1.00 97.25 133 ALA A O 1
ATOM 1069 N N . LYS A 1 134 ? -10.595 -16.778 15.741 1.00 97.31 134 LYS A N 1
ATOM 1070 C CA . LYS A 1 134 ? -11.127 -17.628 14.668 1.00 97.31 134 LYS A CA 1
ATOM 1071 C C . LYS A 1 134 ? -10.560 -19.047 14.741 1.00 97.31 134 LYS A C 1
ATOM 1073 O O . LYS A 1 134 ? -11.316 -20.007 14.616 1.00 97.31 134 LYS A O 1
ATOM 1078 N N . LEU A 1 135 ? -9.261 -19.187 15.020 1.00 96.69 135 LEU A N 1
ATOM 1079 C CA . LEU A 1 135 ? -8.586 -20.477 15.201 1.00 96.69 135 LEU A CA 1
ATOM 1080 C C . LEU A 1 135 ? -9.085 -21.241 16.443 1.00 96.69 135 LEU A C 1
ATOM 1082 O O . LEU A 1 135 ? -9.080 -22.473 16.452 1.00 96.69 135 LEU A O 1
ATOM 1086 N N . SER A 1 136 ? -9.554 -20.526 17.469 1.00 95.88 136 SER A N 1
ATOM 1087 C CA . SER A 1 136 ? -10.241 -21.092 18.643 1.00 95.88 136 SER A CA 1
ATOM 1088 C C . SER A 1 136 ? -11.729 -21.387 18.409 1.00 95.88 136 SER A C 1
ATOM 1090 O O . SER A 1 136 ? -12.425 -21.805 19.331 1.00 95.88 136 SER A O 1
ATOM 1092 N N . GLY A 1 137 ? -12.248 -21.170 17.196 1.00 95.06 137 GLY A N 1
ATOM 1093 C CA . GLY A 1 137 ? -13.660 -21.385 16.869 1.00 95.06 137 GLY A CA 1
ATOM 1094 C C . GLY A 1 137 ? -14.598 -20.269 17.341 1.00 95.06 137 GLY A C 1
ATOM 1095 O O . GLY A 1 137 ? -15.811 -20.470 17.366 1.00 95.06 137 GLY A O 1
ATOM 1096 N N . VAL A 1 138 ? -14.064 -19.095 17.697 1.00 95.56 138 VAL A N 1
ATOM 1097 C CA . VAL A 1 138 ? -14.837 -17.926 18.138 1.00 95.56 138 VAL A CA 1
ATOM 1098 C C . VAL A 1 138 ? -14.731 -16.816 17.093 1.00 95.56 138 VAL A C 1
ATOM 1100 O O . VAL A 1 138 ? -13.641 -16.440 16.676 1.00 95.56 138 VAL A O 1
ATOM 1103 N N . SER A 1 139 ? -15.865 -16.259 16.669 1.00 93.38 139 SER A N 1
ATOM 1104 C CA . SER A 1 139 ? -15.885 -15.060 15.822 1.00 93.38 139 SER A CA 1
ATOM 1105 C C . SER A 1 139 ? -16.009 -13.828 16.712 1.00 93.38 139 SER A C 1
ATOM 1107 O O . SER A 1 139 ? -17.017 -13.678 17.402 1.00 93.38 139 SER A O 1
ATOM 1109 N N . ILE A 1 140 ? -14.983 -12.973 16.711 1.00 93.88 140 ILE A N 1
ATOM 1110 C CA . ILE A 1 140 ? -15.001 -11.678 17.402 1.00 93.88 140 ILE A CA 1
ATOM 1111 C C . ILE A 1 140 ? -15.240 -10.547 16.395 1.00 93.88 140 ILE A C 1
ATOM 1113 O O . ILE A 1 140 ? -14.805 -10.607 15.245 1.00 93.88 140 ILE A O 1
ATOM 1117 N N . LYS A 1 141 ? -15.959 -9.515 16.826 1.00 91.81 141 LYS A N 1
ATOM 1118 C CA . LYS A 1 141 ? -16.398 -8.365 16.029 1.00 91.81 141 LYS A CA 1
ATOM 1119 C C . LYS A 1 141 ? -15.622 -7.103 16.413 1.00 91.81 141 LYS A C 1
ATOM 1121 O O . LYS A 1 141 ? -14.846 -7.081 17.365 1.00 91.81 141 LYS A O 1
ATOM 1126 N N . ILE A 1 142 ? -15.876 -6.009 15.695 1.00 90.62 142 ILE A N 1
ATOM 1127 C CA . ILE A 1 142 ? -15.250 -4.693 15.925 1.00 90.62 142 ILE A CA 1
ATOM 1128 C C . ILE A 1 142 ? -15.341 -4.255 17.399 1.00 90.62 142 ILE A C 1
ATOM 1130 O O . ILE A 1 142 ? -14.351 -3.816 17.979 1.00 90.62 142 ILE A O 1
ATOM 1134 N N . ASN A 1 143 ? -16.515 -4.406 18.023 1.00 87.38 143 ASN A N 1
ATOM 1135 C CA . ASN A 1 143 ? -16.720 -4.034 19.427 1.00 87.38 143 ASN A CA 1
ATOM 1136 C C . ASN A 1 143 ? -15.939 -4.916 20.407 1.00 87.38 143 ASN A C 1
ATOM 1138 O O . ASN A 1 143 ? -15.556 -4.446 21.476 1.00 87.38 143 ASN A O 1
ATOM 1142 N N . ASP A 1 144 ? -15.674 -6.169 20.051 1.00 90.50 144 ASP A N 1
ATOM 1143 C CA . ASP A 1 144 ? -14.885 -7.072 20.885 1.00 90.50 144 ASP A CA 1
ATOM 1144 C C . ASP A 1 144 ? -13.412 -6.647 20.873 1.00 90.50 144 ASP A C 1
ATOM 1146 O O . ASP A 1 144 ? -12.800 -6.541 21.932 1.00 90.50 144 ASP A O 1
ATOM 1150 N N . LEU A 1 145 ? -12.870 -6.287 19.700 1.00 90.44 145 LEU A N 1
ATOM 1151 C CA . LEU A 1 145 ? -11.525 -5.705 19.582 1.00 90.44 145 LEU A CA 1
ATOM 1152 C C . LEU A 1 145 ? -11.400 -4.394 20.367 1.00 90.44 145 LEU A C 1
ATOM 1154 O O . LEU A 1 145 ? -10.421 -4.194 21.086 1.00 90.44 145 LEU A O 1
ATOM 1158 N N . PHE A 1 146 ? -12.412 -3.529 20.276 1.00 86.69 146 PHE A N 1
ATOM 1159 C CA . PHE A 1 146 ? -12.453 -2.280 21.034 1.00 86.69 146 PHE A CA 1
ATOM 1160 C C . PHE A 1 146 ? -12.452 -2.529 22.553 1.00 86.69 146 PHE A C 1
ATOM 1162 O O . PHE A 1 146 ? -11.662 -1.930 23.279 1.00 86.69 146 PHE A O 1
ATOM 1169 N N . ASN A 1 147 ? -13.257 -3.481 23.042 1.00 84.56 147 ASN A N 1
ATOM 1170 C CA . ASN A 1 147 ? -13.271 -3.895 24.455 1.00 84.56 147 ASN A CA 1
ATOM 1171 C C . ASN A 1 147 ? -11.950 -4.542 24.905 1.00 84.56 147 ASN A C 1
ATOM 1173 O O . ASN A 1 147 ? -11.541 -4.414 26.061 1.00 84.56 147 ASN A O 1
ATOM 1177 N N . LEU A 1 148 ? -11.270 -5.236 23.993 1.00 87.38 148 LEU A N 1
ATOM 1178 C CA . LEU A 1 148 ? -9.947 -5.817 24.210 1.00 87.38 148 LEU A CA 1
ATOM 1179 C C . LEU A 1 148 ? -8.825 -4.773 24.227 1.00 87.38 148 LEU A C 1
ATOM 1181 O O . LEU A 1 148 ? -7.702 -5.093 24.619 1.00 87.38 148 LEU A O 1
ATOM 1185 N N . GLY A 1 149 ? -9.141 -3.517 23.928 1.00 80.44 149 GLY A N 1
ATOM 1186 C CA . GLY A 1 149 ? -8.251 -2.377 24.079 1.00 80.44 149 GLY A CA 1
ATOM 1187 C C . GLY A 1 149 ? -7.614 -1.884 22.784 1.00 80.44 149 GLY A C 1
ATOM 1188 O O . GLY A 1 149 ? -6.650 -1.124 22.815 1.00 80.44 149 GLY A O 1
ATOM 1189 N N . ILE A 1 150 ? -8.112 -2.347 21.639 1.00 84.31 150 ILE A N 1
ATOM 1190 C CA . ILE A 1 150 ? -7.535 -2.054 20.329 1.00 84.31 150 ILE A CA 1
ATOM 1191 C C . ILE A 1 150 ? -8.281 -0.867 19.718 1.00 84.31 150 ILE A C 1
ATOM 1193 O O . ILE A 1 150 ? -9.506 -0.846 19.702 1.00 84.31 150 ILE A O 1
ATOM 1197 N N . GLY A 1 151 ? -7.547 0.112 19.180 1.00 74.38 151 GLY A N 1
ATOM 1198 C CA . GLY A 1 151 ? -8.140 1.225 18.427 1.00 74.38 151 GLY A CA 1
ATOM 1199 C C . GLY A 1 151 ? -8.863 2.274 19.279 1.00 74.38 151 GLY A C 1
ATOM 1200 O O . GLY A 1 151 ? -9.794 2.907 18.790 1.00 74.38 151 GLY A O 1
ATOM 1201 N N . HIS A 1 152 ? -8.447 2.476 20.534 1.00 64.69 152 HIS A N 1
ATOM 1202 C CA . HIS A 1 152 ? -9.100 3.417 21.451 1.00 64.69 152 HIS A CA 1
ATOM 1203 C C . HIS A 1 152 ? -9.168 4.865 20.937 1.00 64.69 152 HIS A C 1
ATOM 1205 O O . HIS A 1 152 ? -10.185 5.511 21.153 1.00 64.69 152 HIS A O 1
ATOM 1211 N N . TYR A 1 153 ? -8.148 5.367 20.231 1.00 63.84 153 TYR A N 1
ATOM 1212 C CA . TYR A 1 153 ? -8.126 6.751 19.720 1.00 63.84 153 TYR A CA 1
ATOM 1213 C C . TYR A 1 153 ? -8.946 6.971 18.452 1.00 63.84 153 TYR A C 1
ATOM 1215 O O . TYR A 1 153 ? -9.470 8.061 18.234 1.00 63.84 153 TYR A O 1
ATOM 1223 N N . SER A 1 154 ? -9.072 5.944 17.614 1.00 73.19 154 SER A N 1
ATOM 1224 C CA . SER A 1 154 ? -9.843 6.025 16.381 1.00 73.19 154 SER A CA 1
ATOM 1225 C C . SER A 1 154 ? -10.406 4.661 16.010 1.00 73.19 154 SER A C 1
ATOM 1227 O O . SER A 1 154 ? -9.671 3.695 15.778 1.00 73.19 154 SER A O 1
ATOM 1229 N N . ALA A 1 155 ? -11.729 4.619 15.857 1.00 85.62 155 ALA A N 1
ATOM 1230 C CA . ALA A 1 155 ? -12.449 3.470 15.327 1.00 85.62 155 ALA A CA 1
ATOM 1231 C C . ALA A 1 155 ? -12.149 3.211 13.837 1.00 85.62 155 ALA A C 1
ATOM 1233 O O . ALA A 1 155 ? -12.509 2.147 13.327 1.00 85.62 155 ALA A O 1
ATOM 1234 N N . LEU A 1 156 ? -11.458 4.122 13.137 1.00 91.56 156 LEU A N 1
ATOM 1235 C CA . LEU A 1 156 ? -11.072 3.948 11.734 1.00 91.56 156 LEU A CA 1
ATOM 1236 C C . LEU A 1 156 ? -10.234 2.690 11.525 1.00 91.56 156 LEU A C 1
ATOM 1238 O O . LEU A 1 156 ? -10.562 1.873 10.669 1.00 91.56 156 LEU A O 1
ATOM 1242 N N . GLY A 1 157 ? -9.179 2.509 12.326 1.00 91.38 157 GLY A N 1
ATOM 1243 C CA . GLY A 1 157 ? -8.299 1.348 12.198 1.00 91.38 157 GLY A CA 1
ATOM 1244 C C . GLY A 1 157 ? -9.061 0.035 12.378 1.00 91.38 157 GLY A C 1
ATOM 1245 O O . GLY A 1 157 ? -8.875 -0.898 11.601 1.00 91.38 157 GLY A O 1
ATOM 1246 N N . LEU A 1 158 ? -9.974 -0.018 13.351 1.00 91.69 158 LEU A N 1
ATOM 1247 C CA . LEU A 1 158 ? -10.815 -1.193 13.562 1.00 91.69 158 LEU A CA 1
ATOM 1248 C C . LEU A 1 158 ? -11.755 -1.444 12.385 1.00 91.69 158 LEU A C 1
ATOM 1250 O O . LEU A 1 158 ? -11.856 -2.572 11.923 1.00 91.69 158 LEU A O 1
ATOM 1254 N N . ASN A 1 159 ? -12.430 -0.413 11.878 1.00 94.00 159 ASN A N 1
ATOM 1255 C CA . ASN A 1 159 ? -13.357 -0.579 10.762 1.00 94.00 159 ASN A CA 1
ATOM 1256 C C . ASN A 1 159 ? -12.644 -1.010 9.472 1.00 94.00 159 ASN A C 1
ATOM 1258 O O . ASN A 1 159 ? -13.200 -1.819 8.729 1.00 94.00 159 ASN A O 1
ATOM 1262 N N . LEU A 1 160 ? -11.418 -0.534 9.230 1.00 95.12 160 LEU A N 1
ATOM 1263 C CA . LEU A 1 160 ? -10.611 -0.906 8.063 1.00 95.12 160 LEU A CA 1
ATOM 1264 C C . LEU A 1 160 ? -10.123 -2.365 8.088 1.00 95.12 160 LEU A C 1
ATOM 1266 O O . LEU A 1 160 ? -9.902 -2.921 7.016 1.00 95.12 160 LEU A O 1
ATOM 1270 N N . LEU A 1 161 ? -10.037 -3.014 9.260 1.00 94.75 161 LEU A N 1
ATOM 1271 C CA . LEU A 1 161 ? -9.776 -4.464 9.349 1.00 94.75 161 LEU A CA 1
ATOM 1272 C C . LEU A 1 161 ? -10.901 -5.298 8.717 1.00 94.75 161 LEU A C 1
ATOM 1274 O O . LEU A 1 161 ? -10.658 -6.387 8.211 1.00 94.75 161 LEU A O 1
ATOM 1278 N N . PHE A 1 162 ? -12.134 -4.789 8.760 1.00 94.31 162 PHE A N 1
ATOM 1279 C CA . PHE A 1 162 ? -13.329 -5.470 8.253 1.00 94.31 162 PHE A CA 1
ATOM 1280 C C . PHE A 1 162 ? -13.782 -4.916 6.899 1.00 94.31 162 PHE A C 1
ATOM 1282 O O . PHE A 1 162 ? -14.491 -5.588 6.160 1.00 94.31 162 PHE A O 1
ATOM 1289 N N . ASN A 1 163 ? -13.409 -3.675 6.580 1.00 93.88 163 ASN A N 1
ATOM 1290 C CA . ASN A 1 163 ? -13.863 -2.951 5.397 1.00 93.88 163 ASN A CA 1
ATOM 1291 C C . ASN A 1 163 ? -12.681 -2.234 4.719 1.00 93.88 163 ASN A C 1
ATOM 1293 O O . ASN A 1 163 ? -12.658 -1.001 4.685 1.00 93.88 163 ASN A O 1
ATOM 1297 N N . PRO A 1 164 ? -11.687 -2.967 4.181 1.00 93.81 164 PRO A N 1
ATOM 1298 C CA . PRO A 1 164 ? -10.523 -2.347 3.563 1.00 93.81 164 PRO A CA 1
ATOM 1299 C C . PRO A 1 164 ? -10.913 -1.548 2.311 1.00 93.81 164 PRO A C 1
ATOM 1301 O O . PRO A 1 164 ? -11.701 -1.993 1.468 1.00 93.81 164 PRO A O 1
ATOM 1304 N N . GLY A 1 165 ? -10.314 -0.371 2.167 1.00 93.12 165 GLY A N 1
ATOM 1305 C CA . GLY A 1 165 ? -10.658 0.628 1.151 1.00 93.12 165 GLY A CA 1
ATOM 1306 C C . GLY A 1 165 ? -10.750 2.014 1.779 1.00 93.12 165 GLY A C 1
ATOM 1307 O O . GLY A 1 165 ? -10.242 2.206 2.879 1.00 93.12 165 GLY A O 1
ATOM 1308 N N . MET A 1 166 ? -11.384 2.967 1.097 1.00 95.62 166 MET A N 1
ATOM 1309 C CA . MET A 1 166 ? -11.668 4.290 1.655 1.00 95.62 166 MET A CA 1
ATOM 1310 C C . MET A 1 166 ? -13.033 4.290 2.344 1.00 95.62 166 MET A C 1
ATOM 1312 O O . MET A 1 166 ? -14.037 3.902 1.740 1.00 95.62 166 MET A O 1
ATOM 1316 N N . ILE A 1 167 ? -13.070 4.719 3.608 1.00 96.50 167 ILE A N 1
ATOM 1317 C CA . ILE A 1 167 ? -14.292 4.738 4.416 1.00 96.50 167 ILE A CA 1
ATOM 1318 C C . ILE A 1 167 ? -14.451 6.045 5.192 1.00 96.50 167 ILE A C 1
ATOM 1320 O O . ILE A 1 167 ? -13.481 6.626 5.678 1.00 96.50 167 ILE A O 1
ATOM 1324 N N . PHE A 1 168 ? -15.707 6.441 5.380 1.00 95.88 168 PHE A N 1
ATOM 1325 C CA . PHE A 1 168 ? -16.126 7.315 6.467 1.00 95.88 168 PHE A CA 1
ATOM 1326 C C . PHE A 1 168 ? -16.655 6.419 7.587 1.00 95.88 168 PHE A C 1
ATOM 1328 O O . PHE A 1 168 ? -17.677 5.747 7.424 1.00 95.88 168 PHE A O 1
ATOM 1335 N N . GLU A 1 169 ? -15.962 6.386 8.716 1.00 92.12 169 GLU A N 1
ATOM 1336 C CA . GLU A 1 169 ? -16.412 5.681 9.915 1.00 92.12 169 GLU A CA 1
ATOM 1337 C C . GLU A 1 169 ? -17.192 6.638 10.821 1.00 92.12 169 GLU A C 1
ATOM 1339 O O . GLU A 1 169 ? -16.889 7.830 10.882 1.00 92.12 169 GLU A O 1
ATOM 1344 N N . MET A 1 170 ? -18.245 6.141 11.469 1.00 89.12 170 MET A N 1
ATOM 1345 C CA . MET A 1 170 ? -19.217 6.989 12.170 1.00 89.12 170 MET A CA 1
ATOM 1346 C C . MET A 1 170 ? -18.946 7.122 13.678 1.00 89.12 170 MET A C 1
ATOM 1348 O O . MET A 1 170 ? -19.801 7.599 14.420 1.00 89.12 170 MET A O 1
ATOM 1352 N N . GLY A 1 171 ? -17.776 6.698 14.144 1.00 86.81 171 GLY A N 1
ATOM 1353 C CA . GLY A 1 171 ? -17.264 6.946 15.480 1.00 86.81 171 GLY A CA 1
ATOM 1354 C C . GLY A 1 171 ? -17.747 5.956 16.532 1.00 86.81 171 GLY A C 1
ATOM 1355 O O . GLY A 1 171 ? -17.910 4.765 16.264 1.00 86.81 171 GLY A O 1
ATOM 1356 N N . VAL A 1 172 ? -17.983 6.439 17.752 1.00 81.62 172 VAL A N 1
ATOM 1357 C CA . VAL A 1 172 ? -18.459 5.628 18.885 1.00 81.62 172 VAL A CA 1
ATOM 1358 C C . VAL A 1 172 ? -19.791 6.137 19.432 1.00 81.62 172 VAL A C 1
ATOM 1360 O O . VAL A 1 172 ? -20.140 7.316 19.336 1.00 81.62 172 VAL A O 1
ATOM 1363 N N . LYS A 1 173 ? -20.547 5.217 20.030 1.00 77.12 173 LYS A N 1
ATOM 1364 C CA . LYS A 1 173 ? -21.784 5.454 20.772 1.00 77.12 173 LYS A CA 1
ATOM 1365 C C . LYS A 1 173 ? -21.484 5.434 22.275 1.00 77.12 173 LYS A C 1
ATOM 1367 O O . LYS A 1 173 ? -21.014 4.404 22.773 1.00 77.12 173 LYS A O 1
ATOM 1372 N N . PRO A 1 174 ? -21.813 6.502 23.022 1.00 65.75 174 PRO A N 1
ATOM 1373 C CA . PRO A 1 174 ? -21.722 6.491 24.479 1.00 65.75 174 PRO A CA 1
ATOM 1374 C C . PRO A 1 174 ? -22.786 5.562 25.092 1.00 65.75 174 PRO A C 1
ATOM 1376 O O . PRO A 1 174 ? -23.932 5.527 24.639 1.00 65.75 174 PRO A O 1
ATOM 1379 N N . SER A 1 175 ? -22.428 4.830 26.152 1.00 56.78 175 SER A N 1
ATOM 1380 C CA . SER A 1 175 ? -23.316 3.842 26.794 1.00 56.78 175 SER A CA 1
ATOM 1381 C C . SER A 1 175 ? -24.442 4.425 27.665 1.00 56.78 175 SER A C 1
ATOM 1383 O O . SER A 1 175 ? -25.473 3.772 27.820 1.00 56.78 175 SER A O 1
ATOM 1385 N N . ASP A 1 176 ? -24.308 5.643 28.214 1.00 53.84 176 ASP A N 1
ATOM 1386 C CA . ASP A 1 176 ? -25.335 6.283 29.062 1.00 53.84 176 ASP A CA 1
ATOM 1387 C C . ASP A 1 176 ? -25.726 7.679 28.543 1.00 53.84 176 ASP A C 1
ATOM 1389 O O . ASP A 1 176 ? -24.980 8.652 28.674 1.00 53.84 176 ASP A O 1
ATOM 1393 N N . LYS A 1 177 ? -26.953 7.788 28.009 1.00 49.47 177 LYS A N 1
ATOM 1394 C CA . LYS A 1 177 ? -27.531 9.028 27.456 1.00 49.47 177 LYS A CA 1
ATOM 1395 C C . LYS A 1 177 ? -27.744 10.144 28.491 1.00 49.47 177 LYS A C 1
ATOM 1397 O O . LYS A 1 177 ? -27.978 11.280 28.093 1.00 49.47 177 LYS A O 1
ATOM 1402 N N . LYS A 1 178 ? -27.713 9.853 29.800 1.00 43.03 178 LYS A N 1
ATOM 1403 C CA . LYS A 1 178 ? -28.057 10.813 30.869 1.00 43.03 178 LYS A CA 1
ATOM 1404 C C . LYS A 1 178 ? -26.849 11.468 31.556 1.00 43.03 178 LYS A C 1
ATOM 1406 O O . LYS A 1 178 ? -27.059 12.338 32.397 1.00 43.03 178 LYS A O 1
ATOM 1411 N N . LYS A 1 179 ? -25.603 11.073 31.248 1.00 39.94 179 LYS A N 1
ATOM 1412 C CA . LYS A 1 179 ? -24.408 11.436 32.054 1.00 39.94 179 LYS A CA 1
ATOM 1413 C C . LYS A 1 179 ? -23.262 12.143 31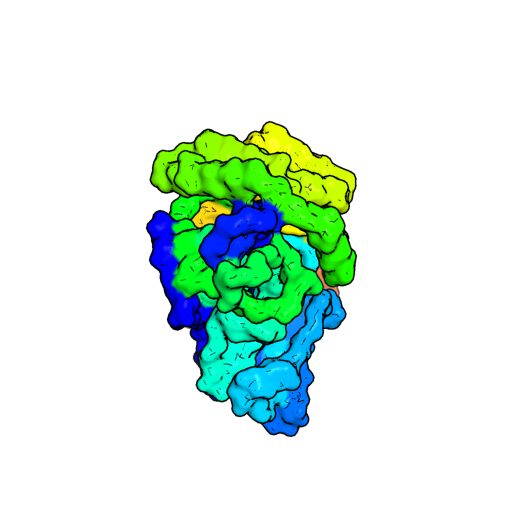.309 1.00 39.94 179 LYS A C 1
ATOM 1415 O O . LYS A 1 179 ? -22.137 12.141 31.813 1.00 39.94 179 LYS A O 1
ATOM 1420 N N . GLY A 1 180 ? -23.539 12.762 30.160 1.00 44.38 180 GLY A N 1
ATOM 1421 C CA . GLY A 1 180 ? -22.563 13.557 29.395 1.00 44.38 180 GLY A CA 1
ATOM 1422 C C . GLY A 1 180 ? -21.525 12.723 28.624 1.00 44.38 180 GLY A C 1
ATOM 1423 O O . GLY A 1 180 ? -21.160 11.621 29.048 1.00 44.38 180 GLY A O 1
ATOM 1424 N N . LEU A 1 181 ? -21.089 13.262 27.478 1.00 46.47 181 LEU A N 1
ATOM 1425 C CA . LEU A 1 181 ? -20.145 12.647 26.534 1.00 46.47 181 LEU A CA 1
ATOM 1426 C C . LEU A 1 181 ? -18.683 12.961 26.887 1.00 46.47 181 LEU A C 1
ATOM 1428 O O . LEU A 1 181 ? -18.403 13.955 27.553 1.00 46.47 181 LEU A O 1
ATOM 1432 N N . ILE A 1 182 ? -17.768 12.093 26.450 1.00 53.94 182 ILE A N 1
ATOM 1433 C CA . ILE A 1 182 ? -16.325 12.154 26.723 1.00 53.94 182 ILE A CA 1
ATOM 1434 C C . ILE A 1 182 ? -15.588 12.187 25.377 1.00 53.94 182 ILE A C 1
ATOM 1436 O O . ILE A 1 182 ? -16.031 11.555 24.427 1.00 53.94 182 ILE A O 1
ATOM 1440 N N . ILE A 1 183 ? -14.5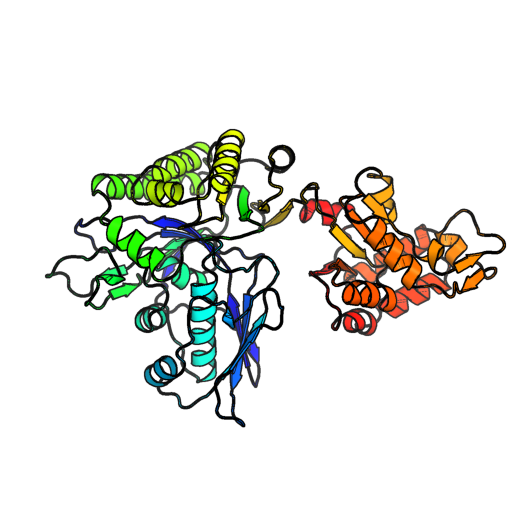10 12.968 25.298 1.00 52.62 183 ILE A N 1
ATOM 1441 C CA . ILE A 1 183 ? -13.764 13.271 24.060 1.00 52.62 183 ILE A CA 1
ATOM 1442 C C . ILE A 1 183 ? -12.457 12.491 23.953 1.00 52.62 183 ILE A C 1
ATOM 1444 O O . ILE A 1 183 ? -11.889 12.358 22.873 1.00 52.62 183 ILE A O 1
ATOM 1448 N N . ASN A 1 184 ? -11.956 12.000 25.082 1.00 52.03 184 ASN A N 1
ATOM 1449 C CA . ASN A 1 184 ? -10.625 11.439 25.174 1.00 52.03 184 ASN A CA 1
ATOM 1450 C C . ASN A 1 184 ? -10.693 9.982 25.683 1.00 52.03 184 ASN A C 1
ATOM 1452 O O . ASN A 1 184 ? -11.167 9.764 26.806 1.00 52.03 184 ASN A O 1
ATOM 1456 N N . PRO A 1 185 ? -10.202 9.000 24.905 1.00 46.28 185 PRO A N 1
ATOM 1457 C CA . PRO A 1 185 ? -10.203 7.590 25.284 1.00 46.28 185 PRO A CA 1
ATOM 1458 C C . PRO A 1 185 ? -9.386 7.294 26.548 1.00 46.28 185 PRO A C 1
ATOM 1460 O O . PRO A 1 185 ? -9.786 6.440 27.334 1.00 46.28 185 PRO A O 1
ATOM 1463 N N . THR A 1 186 ? -8.284 8.012 26.808 1.00 41.34 186 THR A N 1
ATOM 1464 C CA . THR A 1 186 ? -7.459 7.804 28.020 1.00 41.34 186 THR A CA 1
ATOM 1465 C C . THR A 1 186 ? -8.060 8.434 29.271 1.00 41.34 186 THR A C 1
ATOM 1467 O O . THR A 1 186 ? -7.713 8.053 30.388 1.00 41.34 186 THR A O 1
ATOM 1470 N N . LEU A 1 187 ? -9.014 9.353 29.109 1.00 40.47 187 LEU A N 1
ATOM 1471 C CA . LEU A 1 187 ? -9.803 9.913 30.210 1.00 40.47 187 LEU A CA 1
ATOM 1472 C C . LEU A 1 187 ? -11.106 9.130 30.448 1.00 40.47 187 LEU A C 1
ATOM 1474 O O . LEU A 1 187 ? -11.858 9.441 31.381 1.00 40.47 187 LEU A O 1
ATOM 1478 N N . SER A 1 188 ? -11.387 8.108 29.634 1.00 45.88 188 SER A N 1
ATOM 1479 C CA . SER A 1 188 ? -12.606 7.315 29.736 1.00 45.88 188 SER A CA 1
ATOM 1480 C C . SER A 1 188 ? -12.503 6.246 30.825 1.00 45.88 188 SER A C 1
ATOM 1482 O O . SER A 1 188 ? -11.692 5.327 30.781 1.00 45.88 188 SER A O 1
ATOM 1484 N N . LYS A 1 189 ? -13.400 6.342 31.812 1.00 43.03 189 LYS A N 1
ATOM 1485 C CA . LYS A 1 189 ? -13.731 5.257 32.754 1.00 43.03 189 LYS A CA 1
ATOM 1486 C C . LYS A 1 189 ? -15.079 4.596 32.418 1.00 43.03 189 LYS A C 1
ATOM 1488 O O . LYS A 1 189 ? -15.671 3.960 33.289 1.00 43.03 189 LYS A O 1
ATOM 1493 N N . LYS A 1 190 ? -15.638 4.827 31.221 1.00 55.75 190 LYS A N 1
ATOM 1494 C CA . LYS A 1 190 ? -17.011 4.429 30.852 1.00 55.75 190 LYS A CA 1
ATOM 1495 C C . LYS A 1 190 ? -17.005 3.499 29.635 1.00 55.75 190 LYS A C 1
ATOM 1497 O O . LYS A 1 190 ? -16.164 3.629 28.759 1.00 55.75 190 LYS A O 1
ATOM 1502 N N . HIS A 1 191 ? -17.971 2.583 29.566 1.00 53.31 191 HIS A N 1
ATOM 1503 C CA . HIS A 1 191 ? -18.109 1.678 28.422 1.00 53.31 191 HIS A CA 1
ATOM 1504 C C . HIS A 1 191 ? -18.574 2.43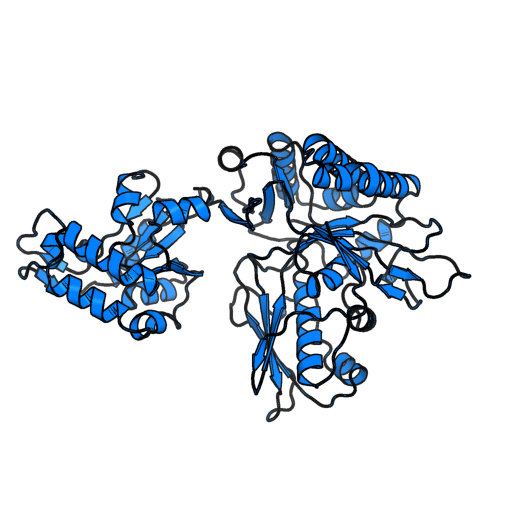3 27.166 1.00 53.31 191 HIS A C 1
ATOM 1506 O O . HIS A 1 191 ? -19.510 3.231 27.229 1.00 53.31 191 HIS A O 1
ATOM 1512 N N . GLU A 1 192 ? -17.963 2.151 26.024 1.00 67.62 192 GLU A N 1
ATOM 1513 C CA . GLU A 1 192 ? -18.310 2.698 24.708 1.00 67.62 192 GLU A CA 1
ATOM 1514 C C . GLU A 1 192 ? -18.475 1.547 23.714 1.00 67.62 192 GLU A C 1
ATOM 1516 O O . GLU A 1 192 ? -17.986 0.441 23.941 1.00 67.62 192 GLU A O 1
ATOM 1521 N N . THR A 1 193 ? -19.199 1.797 22.623 1.00 76.56 193 THR A N 1
ATOM 1522 C CA . THR A 1 193 ? -19.301 0.846 21.508 1.00 76.56 193 THR A CA 1
ATOM 1523 C C . THR A 1 193 ? -19.043 1.572 20.203 1.00 76.56 193 THR A C 1
ATOM 1525 O O . THR A 1 193 ? -19.585 2.652 19.983 1.00 76.56 193 THR A O 1
ATOM 1528 N N . VAL A 1 194 ? -18.242 0.986 19.327 1.00 83.00 194 VAL A N 1
ATOM 1529 C CA . VAL A 1 194 ? -18.018 1.476 17.970 1.00 83.00 194 VAL A CA 1
ATOM 1530 C C . VAL A 1 194 ? -19.342 1.488 17.206 1.00 83.00 194 VAL A C 1
ATOM 1532 O O . VAL A 1 194 ? -20.198 0.608 17.361 1.00 83.00 194 VAL A O 1
ATOM 1535 N N . ALA A 1 195 ? -19.543 2.522 16.395 1.00 85.12 195 ALA A N 1
ATOM 1536 C CA . ALA A 1 195 ? -20.705 2.647 15.542 1.00 85.12 195 ALA A CA 1
ATOM 1537 C C . ALA A 1 195 ? -20.731 1.510 14.513 1.00 85.12 195 ALA A C 1
ATOM 1539 O O . ALA A 1 195 ? -19.762 1.264 13.804 1.00 85.12 195 ALA A O 1
ATOM 1540 N N . ASN A 1 196 ? -21.884 0.856 14.387 1.00 88.25 196 ASN A N 1
ATOM 1541 C CA . ASN A 1 196 ? -22.074 -0.252 13.449 1.00 88.25 196 ASN A CA 1
ATOM 1542 C C . ASN A 1 196 ? -22.323 0.231 12.004 1.00 88.25 196 ASN A C 1
ATOM 1544 O O . ASN A 1 196 ? -23.128 -0.363 11.288 1.00 88.25 196 ASN A O 1
ATOM 1548 N N . THR A 1 197 ? -21.762 1.369 11.599 1.00 90.25 197 THR A N 1
ATOM 1549 C CA . THR A 1 197 ? -22.031 1.968 10.287 1.00 90.25 197 THR A CA 1
ATOM 1550 C C . THR A 1 197 ? -20.776 2.609 9.732 1.00 90.25 197 THR A C 1
ATOM 1552 O O . THR A 1 197 ? -20.140 3.417 10.408 1.00 90.25 197 THR A O 1
ATOM 1555 N N . VAL A 1 198 ? -20.478 2.285 8.477 1.00 94.44 198 VAL A N 1
ATOM 1556 C CA . VAL A 1 198 ? -19.464 2.966 7.671 1.00 94.44 198 VAL A CA 1
ATOM 1557 C C . VAL A 1 198 ? -20.051 3.333 6.312 1.00 94.44 198 VAL A C 1
ATOM 1559 O O . VAL A 1 198 ? -20.932 2.639 5.803 1.00 94.44 198 VAL A O 1
ATOM 1562 N N . ILE A 1 199 ? -19.562 4.419 5.720 1.00 95.81 199 ILE A N 1
ATOM 1563 C CA . ILE A 1 199 ? -19.819 4.761 4.319 1.00 95.81 199 ILE A CA 1
ATOM 1564 C C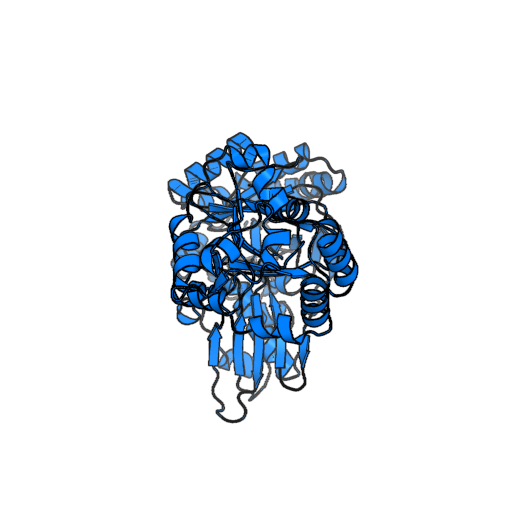 . ILE A 1 199 ? -18.562 4.393 3.539 1.00 95.81 199 ILE A C 1
ATOM 1566 O O . ILE A 1 199 ? -17.516 5.007 3.736 1.00 95.81 199 ILE A O 1
ATOM 1570 N N . LYS A 1 200 ? -18.651 3.389 2.673 1.00 95.69 200 LYS A N 1
ATOM 1571 C CA . LYS A 1 200 ? -17.547 2.934 1.831 1.00 95.69 200 LYS A CA 1
ATOM 1572 C C . LYS A 1 200 ? -17.549 3.662 0.490 1.00 95.69 200 LYS A C 1
ATOM 1574 O O . LYS A 1 200 ? -18.588 3.820 -0.162 1.00 95.69 200 LYS A O 1
ATOM 1579 N N . VAL A 1 201 ? -16.366 4.089 0.066 1.00 95.25 201 VAL A N 1
ATOM 1580 C CA . VAL A 1 201 ? -16.115 4.645 -1.263 1.00 95.25 201 VAL A CA 1
ATOM 1581 C C . VAL A 1 201 ? -15.484 3.544 -2.113 1.00 95.25 201 VAL A C 1
ATOM 1583 O O . VAL A 1 201 ? -14.338 3.169 -1.882 1.00 95.25 201 VAL A O 1
ATOM 1586 N N . ASN A 1 202 ? -16.261 2.982 -3.043 1.00 88.69 202 ASN A N 1
ATOM 1587 C CA . ASN A 1 202 ? -15.822 1.852 -3.870 1.00 88.69 202 ASN A CA 1
ATOM 1588 C C . ASN A 1 202 ? -14.935 2.314 -5.038 1.00 88.69 202 ASN A C 1
ATOM 1590 O O . ASN A 1 202 ? -13.844 1.781 -5.199 1.00 88.69 202 ASN A O 1
ATOM 1594 N N . ASP A 1 203 ? -15.353 3.361 -5.755 1.00 88.44 203 ASP A N 1
ATOM 1595 C CA . ASP A 1 203 ? -14.639 3.909 -6.915 1.00 88.44 203 ASP A CA 1
ATOM 1596 C C . ASP A 1 203 ? -14.243 5.360 -6.623 1.00 88.44 203 ASP A C 1
ATOM 1598 O O . ASP A 1 203 ? -14.983 6.300 -6.917 1.00 88.44 203 ASP A O 1
ATOM 1602 N N . PHE A 1 204 ? -13.114 5.554 -5.937 1.00 95.06 204 PHE A N 1
ATOM 1603 C CA . PHE A 1 204 ? -12.634 6.904 -5.647 1.00 95.06 204 PHE A CA 1
ATOM 1604 C C . PHE A 1 204 ? -12.088 7.553 -6.937 1.00 95.06 204 PHE A C 1
ATOM 1606 O O . PHE A 1 204 ? -11.203 6.978 -7.571 1.00 95.06 204 PHE A O 1
ATOM 1613 N N . PRO A 1 205 ? -12.595 8.730 -7.352 1.00 95.56 205 PRO A N 1
ATOM 1614 C CA . PRO A 1 205 ? -12.400 9.236 -8.715 1.00 95.56 205 PRO A CA 1
ATOM 1615 C C . PRO A 1 205 ? -11.109 10.036 -8.931 1.00 95.56 205 PRO A C 1
ATOM 1617 O O . PRO A 1 205 ? -10.826 10.457 -10.054 1.00 95.56 205 PRO A O 1
ATOM 1620 N N . PHE A 1 206 ? -10.319 10.274 -7.885 1.00 97.19 206 PHE A N 1
ATOM 1621 C CA . PHE A 1 206 ? -9.125 11.116 -7.960 1.00 97.19 206 PHE A CA 1
ATOM 1622 C C . PHE A 1 206 ? -7.863 10.304 -7.682 1.00 97.19 206 PHE A C 1
ATOM 1624 O O . PHE A 1 206 ? -7.887 9.331 -6.926 1.00 97.19 206 PHE A O 1
ATOM 1631 N N . TYR A 1 207 ? -6.741 10.735 -8.254 1.00 97.69 207 TYR A N 1
ATOM 1632 C CA . TYR A 1 207 ? -5.447 10.157 -7.921 1.00 97.69 207 TYR A CA 1
ATOM 1633 C C . TYR A 1 207 ? -5.150 10.434 -6.452 1.00 97.69 207 TYR A C 1
ATOM 1635 O O . TYR A 1 207 ? -5.241 11.579 -6.005 1.00 97.69 207 TYR A O 1
ATOM 1643 N N . THR A 1 208 ? -4.782 9.399 -5.705 1.00 97.56 208 THR A N 1
ATOM 1644 C CA . THR A 1 208 ? -4.350 9.539 -4.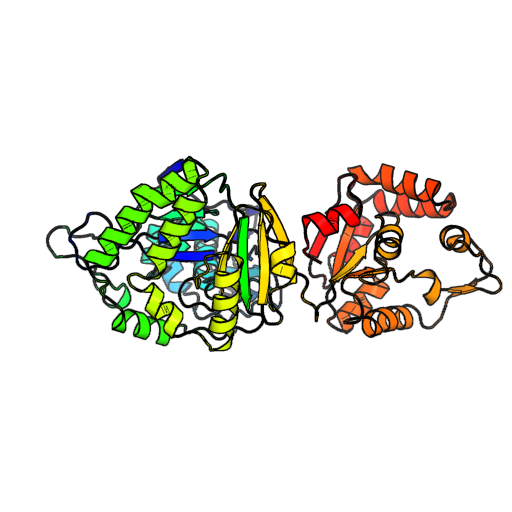310 1.00 97.56 208 THR A CA 1
ATOM 1645 C C . THR A 1 208 ? -2.843 9.403 -4.250 1.00 97.56 208 THR A C 1
ATOM 1647 O O . THR A 1 208 ? -2.284 8.446 -4.775 1.00 97.56 208 THR A O 1
ATOM 1650 N N . ILE A 1 209 ? -2.175 10.360 -3.620 1.00 97.88 209 ILE A N 1
ATOM 1651 C CA . ILE A 1 209 ? -0.719 10.386 -3.509 1.00 97.88 209 ILE A CA 1
ATOM 1652 C C . ILE A 1 209 ? -0.378 10.186 -2.040 1.00 97.88 209 ILE A C 1
ATOM 1654 O O . ILE A 1 209 ? -0.879 10.916 -1.188 1.00 97.88 209 ILE A O 1
ATOM 1658 N N . VAL A 1 210 ? 0.480 9.214 -1.746 1.00 97.06 210 VAL A N 1
ATOM 1659 C CA . VAL A 1 210 ? 0.959 8.927 -0.392 1.00 97.06 210 VAL A CA 1
ATOM 1660 C C . VAL A 1 210 ? 2.476 9.016 -0.387 1.00 97.06 210 VAL A C 1
ATOM 1662 O O . VAL A 1 210 ? 3.138 8.335 -1.168 1.00 97.06 210 VAL A O 1
ATOM 1665 N N . ALA A 1 211 ? 3.021 9.846 0.498 1.00 95.56 211 ALA A N 1
ATOM 1666 C CA . ALA A 1 211 ? 4.454 9.977 0.713 1.00 95.56 211 ALA A CA 1
ATOM 1667 C C . ALA A 1 211 ? 4.810 9.378 2.075 1.00 95.56 211 ALA A C 1
ATOM 1669 O O . ALA A 1 211 ? 4.342 9.857 3.107 1.00 95.56 211 ALA A O 1
ATOM 1670 N N . ILE A 1 212 ? 5.647 8.345 2.085 1.00 93.56 212 ILE A N 1
ATOM 1671 C CA . ILE A 1 212 ? 6.103 7.674 3.305 1.00 93.56 212 ILE A CA 1
ATOM 1672 C C . ILE A 1 212 ? 7.586 7.980 3.481 1.00 93.56 212 ILE A C 1
ATOM 1674 O O . ILE A 1 212 ? 8.365 7.638 2.593 1.00 93.56 212 ILE A O 1
ATOM 1678 N N . PRO A 1 213 ? 8.007 8.596 4.589 1.00 90.81 213 PRO A N 1
ATOM 1679 C CA . PRO A 1 213 ? 9.409 8.941 4.768 1.00 90.81 213 PRO A CA 1
ATOM 1680 C C . PRO A 1 213 ? 10.267 7.686 4.914 1.00 90.81 213 PRO A C 1
ATOM 1682 O O . PRO A 1 213 ? 9.864 6.735 5.582 1.00 90.81 213 PRO A O 1
ATOM 1685 N N . LYS A 1 214 ? 11.442 7.676 4.280 1.00 86.62 214 LYS A N 1
ATOM 1686 C CA . LYS A 1 214 ? 12.435 6.594 4.326 1.00 86.62 214 LYS A CA 1
ATOM 1687 C C . LYS A 1 214 ? 12.989 6.393 5.730 1.00 86.62 214 LYS A C 1
ATOM 1689 O O . LYS A 1 214 ? 13.218 5.256 6.094 1.00 86.62 214 LYS A O 1
ATOM 1694 N N . GLU A 1 215 ? 13.084 7.439 6.539 1.00 80.50 215 GLU A N 1
ATOM 1695 C CA . GLU A 1 215 ? 13.399 7.349 7.967 1.00 80.50 215 GLU A CA 1
ATOM 1696 C C . GLU A 1 215 ? 12.252 7.950 8.772 1.00 80.50 215 GLU A C 1
ATOM 1698 O O . GLU A 1 215 ? 11.730 9.010 8.422 1.00 80.50 215 GLU A O 1
ATOM 1703 N N . ALA A 1 216 ? 11.811 7.255 9.817 1.00 68.81 216 ALA A N 1
ATOM 1704 C CA . ALA A 1 216 ? 10.595 7.610 10.530 1.00 68.81 216 ALA A CA 1
ATOM 1705 C C . ALA A 1 216 ? 10.873 7.842 12.015 1.00 68.81 216 ALA A C 1
ATOM 1707 O O . ALA A 1 216 ? 11.119 6.897 12.756 1.00 68.81 216 ALA A O 1
ATOM 1708 N N . ASP A 1 217 ? 10.741 9.100 12.434 1.00 63.34 217 ASP A N 1
ATOM 1709 C CA . ASP A 1 217 ? 10.614 9.491 13.834 1.00 63.34 217 ASP A CA 1
ATOM 1710 C C . ASP A 1 217 ? 9.215 10.094 14.024 1.00 63.34 217 ASP A C 1
ATOM 1712 O O . ASP A 1 217 ? 8.964 11.245 13.653 1.00 63.34 217 ASP A O 1
ATOM 1716 N N . SER A 1 218 ? 8.276 9.315 14.568 1.00 64.44 218 SER A N 1
ATOM 1717 C CA . SER A 1 218 ? 6.969 9.825 15.007 1.00 64.44 218 SER A CA 1
ATOM 1718 C C . SER A 1 218 ? 6.837 9.766 16.516 1.00 64.44 218 SER A C 1
ATOM 1720 O O . SER A 1 218 ? 7.375 8.870 17.164 1.00 64.44 218 SER A O 1
ATOM 1722 N N . ILE A 1 219 ? 6.016 10.659 17.057 1.00 67.56 219 ILE A N 1
ATOM 1723 C CA . ILE A 1 219 ? 5.558 10.568 18.438 1.00 67.56 219 ILE A CA 1
ATOM 1724 C C . ILE A 1 219 ? 4.658 9.329 18.580 1.00 67.56 219 ILE A C 1
ATOM 1726 O O . ILE A 1 219 ? 3.689 9.191 17.839 1.00 67.56 219 ILE A O 1
ATOM 1730 N N . SER A 1 220 ? 4.973 8.442 19.525 1.00 66.50 220 SER A N 1
ATOM 1731 C CA . SER A 1 220 ? 4.224 7.207 19.793 1.00 66.50 220 SER A CA 1
ATOM 1732 C C . SER A 1 220 ? 4.124 6.913 21.293 1.00 66.50 220 SER A C 1
ATOM 1734 O O . SER A 1 220 ? 4.819 7.520 22.117 1.00 66.50 220 SER A O 1
ATOM 1736 N N . GLY A 1 221 ? 3.228 5.994 21.664 1.00 71.19 221 GLY A N 1
ATOM 1737 C CA . GLY A 1 221 ? 3.072 5.527 23.044 1.00 71.19 221 GLY A CA 1
ATOM 1738 C C . GLY A 1 221 ? 2.629 6.631 24.012 1.00 71.19 221 GLY A C 1
ATOM 1739 O O . GLY A 1 221 ? 1.645 7.330 23.771 1.00 71.19 221 GLY A O 1
ATOM 1740 N N . GLU A 1 222 ? 3.346 6.794 25.128 1.00 67.94 222 GLU A N 1
ATOM 1741 C CA . GLU A 1 222 ? 3.000 7.782 26.165 1.00 67.94 222 GLU A CA 1
ATOM 1742 C C . GLU A 1 222 ? 3.020 9.226 25.647 1.00 67.94 222 GLU A C 1
ATOM 1744 O O . GLU A 1 222 ? 2.183 10.037 26.035 1.00 67.94 222 GLU A O 1
ATOM 1749 N N . TYR A 1 223 ? 3.905 9.548 24.704 1.00 74.44 223 TYR A N 1
ATOM 1750 C CA . TYR A 1 223 ? 3.951 10.894 24.140 1.00 74.44 223 TYR A CA 1
ATOM 1751 C C . TYR A 1 223 ? 2.728 11.209 23.263 1.00 74.44 223 TYR A C 1
ATOM 1753 O O . TYR A 1 223 ? 2.272 12.353 23.229 1.00 74.44 223 TYR A O 1
ATOM 1761 N N . GLU A 1 224 ? 2.172 10.207 22.572 1.00 76.00 224 GLU A N 1
ATOM 1762 C CA . GLU A 1 224 ? 0.910 10.348 21.834 1.00 76.00 224 GLU A CA 1
ATOM 1763 C C . GLU A 1 224 ? -0.255 10.575 22.809 1.00 76.00 224 GLU A C 1
ATOM 1765 O O . GLU A 1 224 ? -1.088 11.460 22.598 1.00 76.00 224 GLU A O 1
ATOM 1770 N N . VAL A 1 225 ? -0.282 9.828 23.918 1.00 74.81 225 VAL A N 1
ATOM 1771 C CA . VAL A 1 225 ? -1.271 10.012 24.990 1.00 74.81 225 VAL A CA 1
ATOM 1772 C C . VAL A 1 225 ? -1.233 11.448 25.514 1.00 74.81 225 VAL A C 1
ATOM 1774 O O . VAL A 1 225 ? -2.276 12.099 25.620 1.00 74.81 225 VAL A O 1
ATOM 1777 N N . ASP A 1 226 ? -0.039 11.953 25.815 1.00 80.31 226 ASP A N 1
ATOM 1778 C CA . ASP A 1 226 ? 0.158 13.303 26.333 1.00 80.31 226 ASP A CA 1
ATOM 1779 C C . ASP A 1 226 ? -0.242 14.378 25.323 1.00 80.31 226 ASP A C 1
ATOM 1781 O O . ASP A 1 226 ? -0.895 15.357 25.698 1.00 80.31 226 ASP A O 1
ATOM 1785 N N . PHE A 1 227 ? 0.079 14.182 24.042 1.00 84.31 227 PHE A N 1
ATOM 1786 C CA . PHE A 1 227 ? -0.354 15.070 22.968 1.00 84.31 227 PHE A CA 1
ATOM 1787 C C . PHE A 1 227 ? -1.883 15.193 22.931 1.00 84.31 227 PHE A C 1
ATOM 1789 O O . PHE A 1 227 ? -2.413 16.308 22.961 1.00 84.31 227 PHE A O 1
ATOM 1796 N N . TRP A 1 228 ? -2.609 14.071 22.925 1.00 81.50 228 TRP A N 1
ATOM 1797 C CA . TRP A 1 228 ? -4.074 14.083 22.872 1.00 81.50 228 TRP A CA 1
ATOM 1798 C C . TRP A 1 228 ? -4.704 14.645 24.150 1.00 81.50 228 TRP A C 1
ATOM 1800 O O . TRP A 1 228 ? -5.676 15.397 24.080 1.00 81.50 228 TRP A O 1
ATOM 1810 N N . ASN A 1 229 ? -4.122 14.355 25.317 1.00 79.00 229 ASN A N 1
ATOM 1811 C CA . ASN A 1 229 ? -4.556 14.923 26.595 1.00 79.00 229 ASN A CA 1
ATOM 1812 C C . ASN A 1 229 ? -4.462 16.454 26.626 1.00 79.00 229 ASN A C 1
ATOM 1814 O O . ASN A 1 229 ? -5.303 17.099 27.247 1.00 79.00 229 ASN A O 1
ATOM 1818 N N . GLN A 1 230 ? -3.447 17.028 25.977 1.00 81.50 230 GLN A N 1
ATOM 1819 C CA . GLN A 1 230 ? -3.233 18.477 25.922 1.00 81.50 230 GLN A CA 1
ATOM 1820 C C . GLN A 1 230 ? -4.027 19.163 24.804 1.00 81.50 230 GLN A C 1
ATOM 1822 O O . GLN A 1 230 ? -4.337 20.348 24.917 1.00 81.50 230 GLN A O 1
ATOM 1827 N N . SER A 1 231 ? -4.332 18.436 23.727 1.00 80.94 231 SER A N 1
ATOM 1828 C CA . SER A 1 231 ? -4.926 18.995 22.507 1.00 80.94 231 SER A CA 1
ATOM 1829 C C . SER A 1 231 ? -6.455 19.023 22.517 1.00 80.94 231 SER A C 1
ATOM 1831 O O . SER A 1 231 ? -7.048 19.812 21.790 1.00 80.94 231 SER A O 1
ATOM 1833 N N . LEU A 1 232 ? -7.098 18.177 23.324 1.00 81.81 232 LEU A N 1
ATOM 1834 C CA . LEU A 1 232 ? -8.553 18.003 23.348 1.00 81.81 232 LEU A CA 1
ATOM 1835 C C . LEU A 1 232 ? -9.187 18.687 24.574 1.00 81.81 232 LEU A C 1
ATOM 1837 O O . LEU A 1 232 ? -8.564 18.699 25.639 1.00 81.81 232 LEU A O 1
ATOM 1841 N N . PRO A 1 233 ? -10.439 19.196 24.509 1.00 84.25 233 PRO A N 1
ATOM 1842 C CA . PRO A 1 233 ? -11.408 19.171 23.400 1.00 84.25 233 PRO A CA 1
ATOM 1843 C C . PRO A 1 233 ? -11.065 20.003 22.169 1.00 84.25 233 PRO A C 1
ATOM 1845 O O . PRO A 1 233 ? -10.486 21.079 22.303 1.00 84.25 233 PRO A O 1
ATOM 1848 N N . ASP A 1 234 ? -11.618 19.610 21.020 1.00 84.62 234 ASP A N 1
ATOM 1849 C CA . ASP A 1 234 ? -11.792 20.544 19.906 1.00 84.62 234 ASP A CA 1
ATOM 1850 C C . ASP A 1 234 ? -12.886 21.579 20.208 1.00 84.62 234 ASP A C 1
ATOM 1852 O O . ASP A 1 234 ? -13.809 21.360 21.007 1.00 84.62 234 ASP A O 1
ATOM 1856 N N . LYS A 1 235 ? -12.808 22.722 19.517 1.00 89.62 235 LYS A N 1
ATOM 1857 C CA . LYS A 1 235 ? -13.860 23.740 19.549 1.00 89.62 235 LYS A CA 1
ATOM 1858 C C . LYS A 1 235 ? -15.126 23.218 18.877 1.00 89.62 235 LYS A C 1
ATOM 1860 O O . LYS A 1 235 ? -15.087 22.530 17.858 1.00 89.62 235 LYS A O 1
ATOM 1865 N N . ASN A 1 236 ? -16.266 23.624 19.421 1.00 89.00 236 ASN A N 1
ATOM 1866 C CA . ASN A 1 236 ? -17.579 23.255 18.903 1.00 89.00 236 ASN A CA 1
ATOM 1867 C C . ASN A 1 236 ? -17.760 23.701 17.442 1.00 89.00 236 ASN A C 1
ATOM 1869 O O . ASN A 1 236 ? -18.260 22.947 16.611 1.00 89.00 236 ASN A O 1
ATOM 1873 N N . GLU A 1 237 ? -17.326 24.922 17.129 1.00 93.62 237 GLU A N 1
ATOM 1874 C CA . GLU A 1 237 ? -17.429 25.523 15.800 1.00 93.62 237 GLU A CA 1
ATOM 1875 C C . GLU A 1 237 ? -16.599 24.762 14.761 1.00 93.62 237 GLU A C 1
ATOM 1877 O O . GLU A 1 237 ? -17.059 24.575 13.632 1.00 93.62 237 GLU A O 1
ATOM 1882 N N . ASP A 1 238 ? -15.419 24.278 15.158 1.00 94.19 238 ASP A N 1
ATOM 1883 C CA . ASP A 1 238 ? -14.546 23.477 14.300 1.00 94.19 238 ASP A CA 1
ATOM 1884 C C . ASP A 1 238 ? -15.235 22.155 13.949 1.00 94.19 238 ASP A C 1
ATOM 1886 O O . ASP A 1 238 ? -15.361 21.830 12.770 1.00 94.19 238 ASP A O 1
ATOM 1890 N N . SER A 1 239 ? -15.791 21.448 14.942 1.00 90.62 239 SER A N 1
ATOM 1891 C CA . SER A 1 239 ? -16.531 20.196 14.709 1.00 90.62 239 SER A CA 1
ATOM 1892 C C . SER A 1 239 ? -17.754 20.399 13.804 1.00 90.62 239 SER A C 1
ATOM 1894 O O . SER A 1 239 ? -17.971 19.623 12.873 1.00 90.62 239 SER A O 1
ATOM 1896 N N . TYR A 1 240 ? -18.533 21.473 13.996 1.00 92.94 240 TYR A N 1
ATOM 1897 C CA . TYR A 1 240 ? -19.653 21.781 13.096 1.00 92.94 240 TYR A CA 1
ATOM 1898 C C . TYR A 1 240 ? -19.196 22.043 11.661 1.00 92.94 240 TYR A C 1
ATOM 1900 O O . TYR A 1 240 ? -19.822 21.548 10.723 1.00 92.94 240 TYR A O 1
ATOM 1908 N N . LYS A 1 241 ? -18.112 22.804 11.477 1.00 96.44 241 LYS A N 1
ATOM 1909 C CA . LYS A 1 241 ? -17.592 23.128 10.147 1.00 96.44 241 LYS A CA 1
ATOM 1910 C C . LYS A 1 241 ? -16.994 21.897 9.459 1.00 96.44 241 LYS A C 1
ATOM 1912 O O . LYS A 1 241 ? -17.236 21.720 8.267 1.00 96.44 241 LYS A O 1
ATOM 1917 N N . ILE A 1 242 ? -16.306 21.023 10.199 1.00 95.75 242 ILE A N 1
ATOM 1918 C CA . ILE A 1 242 ? -15.789 19.747 9.684 1.00 95.75 242 ILE A CA 1
ATOM 1919 C C . ILE A 1 242 ? -16.939 18.866 9.195 1.00 95.75 242 ILE A C 1
ATOM 1921 O O . ILE A 1 242 ? -16.922 18.429 8.044 1.00 95.75 242 ILE A O 1
ATOM 1925 N N . ILE A 1 243 ? -17.961 18.645 10.029 1.00 93.50 243 ILE A N 1
ATOM 1926 C CA . ILE A 1 243 ? -19.139 17.841 9.666 1.00 93.50 243 ILE A CA 1
ATOM 1927 C C . ILE A 1 243 ? -19.853 18.446 8.454 1.00 93.50 243 ILE A C 1
ATOM 1929 O O . ILE A 1 243 ? -20.169 17.726 7.508 1.00 93.50 243 ILE A O 1
ATOM 1933 N N . TYR A 1 244 ? -20.077 19.763 8.456 1.00 96.69 244 TYR A N 1
ATOM 1934 C CA . TYR A 1 244 ? -20.688 20.464 7.328 1.00 96.69 244 TYR A CA 1
ATOM 1935 C C . TYR A 1 244 ? -19.898 20.223 6.037 1.00 96.69 244 TYR A C 1
ATOM 1937 O O . TYR A 1 244 ? -20.466 19.784 5.042 1.00 96.69 244 TYR A O 1
ATOM 1945 N N . ASN A 1 245 ? -18.579 20.426 6.059 1.00 98.12 245 ASN A N 1
ATOM 1946 C CA . ASN A 1 245 ? -17.723 20.173 4.904 1.00 98.12 245 ASN A CA 1
ATOM 1947 C C . ASN A 1 245 ? -17.782 18.704 4.454 1.00 98.12 245 ASN A C 1
ATOM 1949 O O . ASN A 1 245 ? -17.824 18.454 3.253 1.00 98.12 245 ASN A O 1
ATOM 1953 N N . VAL A 1 246 ? -17.825 17.734 5.374 1.00 96.56 246 VAL A N 1
ATOM 1954 C CA . VAL A 1 246 ? -17.930 16.304 5.029 1.00 96.56 246 VAL A CA 1
ATOM 1955 C C . VAL A 1 246 ? -19.205 16.010 4.239 1.00 96.56 246 VAL A C 1
ATOM 1957 O O . VAL A 1 246 ? -19.124 15.442 3.149 1.00 96.56 246 VAL A O 1
ATOM 1960 N N . PHE A 1 247 ? -20.367 16.403 4.762 1.00 95.31 247 PHE A N 1
ATOM 1961 C CA . PHE A 1 247 ? -21.658 16.025 4.180 1.00 95.31 247 PHE A CA 1
ATOM 1962 C C . PHE A 1 247 ? -22.089 16.905 3.005 1.00 95.31 247 PHE A C 1
ATOM 1964 O O . PHE A 1 247 ? -22.704 16.393 2.075 1.00 95.31 247 PHE A O 1
ATOM 1971 N N . GLU A 1 248 ? -21.748 18.193 3.012 1.00 97.69 248 GLU A N 1
ATOM 1972 C CA . GLU A 1 248 ? -22.196 19.146 1.987 1.00 97.69 248 GLU A CA 1
ATOM 1973 C C . GLU A 1 248 ? -21.171 19.356 0.869 1.00 97.69 248 GLU A C 1
ATOM 1975 O O . GLU A 1 248 ? -21.508 19.927 -0.165 1.00 97.69 248 GLU A O 1
ATOM 1980 N N . ARG A 1 249 ? -19.908 18.937 1.052 1.00 98.06 249 ARG A N 1
ATOM 1981 C CA . ARG A 1 249 ? -18.846 19.204 0.065 1.00 98.06 249 ARG A CA 1
ATOM 1982 C C . ARG A 1 249 ? -17.965 18.009 -0.264 1.00 98.06 249 ARG A C 1
ATOM 1984 O O . ARG A 1 249 ? -17.809 17.709 -1.436 1.00 98.06 249 ARG A O 1
ATOM 1991 N N . ILE A 1 250 ? -17.406 17.303 0.718 1.00 97.94 250 ILE A N 1
ATOM 1992 C CA . ILE A 1 250 ? -16.497 16.176 0.449 1.00 97.94 250 ILE A CA 1
ATOM 1993 C C . ILE A 1 250 ? -17.266 15.018 -0.186 1.00 97.94 250 ILE A C 1
ATOM 1995 O O . ILE A 1 250 ? -16.877 14.543 -1.249 1.00 97.94 250 ILE A O 1
ATOM 1999 N N . ILE A 1 251 ? -18.367 14.577 0.435 1.00 97.00 251 ILE A N 1
ATOM 2000 C CA . ILE A 1 251 ? -19.192 13.495 -0.115 1.00 97.00 251 ILE A CA 1
ATOM 2001 C C . ILE A 1 251 ? -19.771 13.887 -1.487 1.00 97.00 251 ILE A C 1
ATOM 2003 O O . ILE A 1 251 ? -19.542 13.133 -2.435 1.00 97.00 251 ILE A O 1
ATOM 2007 N N . PRO A 1 252 ? -20.442 15.048 -1.649 1.00 97.12 252 PRO A N 1
ATOM 2008 C CA . PRO A 1 252 ? -20.919 15.496 -2.955 1.00 97.12 252 PRO A CA 1
ATOM 2009 C C . PRO A 1 252 ? -19.804 15.671 -3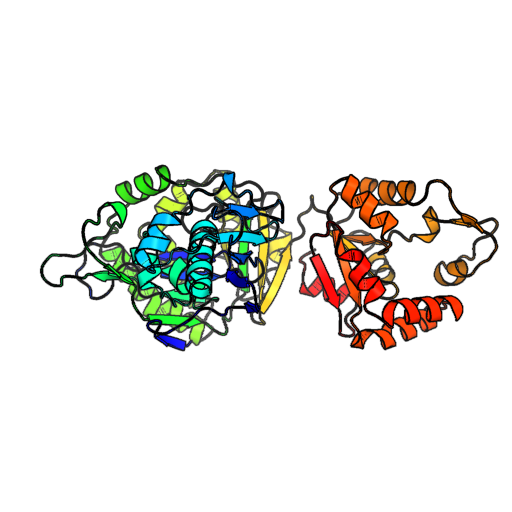.985 1.00 97.12 252 PRO A C 1
ATOM 2011 O O . PRO A 1 252 ? -19.963 15.221 -5.107 1.00 97.12 252 PRO A O 1
ATOM 2014 N N . GLY A 1 253 ? -18.651 16.233 -3.617 1.00 97.69 253 GLY A N 1
ATOM 2015 C CA . GLY A 1 253 ? -17.517 16.412 -4.527 1.00 97.69 253 GLY A CA 1
ATOM 2016 C C . GLY A 1 253 ? -16.970 15.088 -5.063 1.00 97.69 253 GLY A C 1
ATOM 2017 O O . GLY A 1 253 ? -16.632 14.991 -6.236 1.00 97.69 253 GLY A O 1
ATOM 2018 N N . ILE A 1 254 ? -16.956 14.033 -4.244 1.00 97.25 254 ILE A N 1
ATOM 2019 C CA . ILE A 1 254 ? -16.618 12.681 -4.714 1.00 97.25 254 ILE A CA 1
ATOM 2020 C C . ILE A 1 254 ? -17.716 12.134 -5.637 1.00 97.25 254 ILE A C 1
ATOM 2022 O O . ILE A 1 254 ? -17.408 11.590 -6.692 1.00 97.25 254 ILE A O 1
ATOM 2026 N N . VAL A 1 255 ? -18.989 12.237 -5.239 1.00 96.00 255 VAL A N 1
ATOM 2027 C CA . VAL A 1 255 ? -20.122 11.646 -5.979 1.00 96.00 255 VAL A CA 1
ATOM 2028 C C . VAL A 1 255 ? -20.347 12.325 -7.333 1.00 96.00 255 VAL A C 1
ATOM 2030 O O . VAL A 1 255 ? -20.587 11.638 -8.321 1.00 96.00 255 VAL A O 1
ATOM 2033 N N . GLU A 1 256 ? -20.226 13.648 -7.382 1.00 96.81 256 GLU A N 1
ATOM 2034 C CA . GLU A 1 256 ? -20.416 14.482 -8.574 1.00 96.81 256 GLU A CA 1
ATOM 2035 C C . GLU A 1 256 ? -19.121 14.666 -9.384 1.00 96.81 256 GLU A C 1
ATOM 2037 O O . GLU A 1 256 ? -19.107 15.404 -10.366 1.00 96.81 256 GLU A O 1
ATOM 2042 N N . LEU A 1 257 ? -18.028 13.998 -8.985 1.00 96.81 257 LEU A N 1
ATOM 2043 C CA . LEU A 1 257 ? -16.708 14.094 -9.623 1.00 96.81 257 LEU A CA 1
ATOM 2044 C C . LEU A 1 257 ? -16.144 15.533 -9.659 1.00 96.81 257 LEU A C 1
ATOM 2046 O O . LEU A 1 257 ? -15.344 15.873 -10.528 1.00 96.81 257 LEU A O 1
ATOM 2050 N N . ASP A 1 258 ? -16.539 16.382 -8.708 1.00 98.00 258 ASP A N 1
ATOM 2051 C CA . ASP A 1 258 ? -16.066 17.760 -8.573 1.00 98.00 258 ASP A CA 1
ATOM 2052 C C . ASP A 1 258 ? -14.818 17.820 -7.680 1.00 98.00 258 ASP A C 1
ATOM 2054 O O . ASP A 1 258 ? -14.888 17.974 -6.452 1.00 98.00 258 ASP A O 1
ATOM 2058 N N . PHE A 1 259 ? -13.651 17.716 -8.325 1.00 97.94 259 PHE A N 1
ATOM 2059 C CA . PHE A 1 259 ? -12.351 17.782 -7.658 1.00 97.94 259 PHE A CA 1
ATOM 2060 C C . PHE A 1 259 ? -12.135 19.100 -6.906 1.00 97.94 259 PHE A C 1
ATOM 2062 O O . PHE A 1 259 ? -11.574 19.091 -5.813 1.00 97.94 259 PHE A O 1
ATOM 2069 N N . ASN A 1 260 ? -12.597 20.230 -7.449 1.00 97.69 260 ASN A N 1
ATOM 2070 C CA . ASN A 1 260 ? -12.366 21.542 -6.843 1.00 97.69 260 ASN A CA 1
ATOM 2071 C C . ASN A 1 260 ? -13.148 21.691 -5.536 1.00 97.69 260 ASN A C 1
ATOM 2073 O O . ASN A 1 260 ? -12.594 22.145 -4.534 1.00 97.69 260 ASN A O 1
ATOM 2077 N N . THR A 1 261 ? -14.416 21.270 -5.520 1.00 98.12 261 THR A N 1
ATOM 2078 C CA . THR A 1 261 ? -15.225 21.260 -4.293 1.00 98.12 261 THR A CA 1
ATOM 2079 C C . THR A 1 261 ? -14.649 20.290 -3.262 1.00 98.12 261 THR A C 1
ATOM 2081 O O . THR A 1 261 ? -14.529 20.645 -2.085 1.00 98.12 261 THR A O 1
ATOM 2084 N N . PHE A 1 262 ? -14.242 19.093 -3.697 1.00 97.94 262 PHE A N 1
ATOM 2085 C CA . PHE A 1 262 ? -13.613 18.092 -2.838 1.00 97.94 262 PHE A CA 1
ATOM 2086 C C . PHE A 1 262 ? -12.326 18.617 -2.186 1.00 97.94 262 PHE A C 1
ATOM 2088 O O . PHE A 1 262 ? -12.200 18.590 -0.958 1.00 97.94 262 PHE A O 1
ATOM 2095 N N . ILE A 1 263 ? -11.392 19.133 -2.991 1.00 97.69 263 ILE A N 1
ATOM 2096 C CA . ILE A 1 263 ? -10.071 19.544 -2.513 1.00 97.69 263 ILE A CA 1
ATOM 2097 C C . ILE A 1 263 ? -10.161 20.782 -1.620 1.00 97.69 263 ILE A C 1
ATOM 2099 O O . ILE A 1 263 ? -9.527 20.816 -0.569 1.00 97.69 263 ILE A O 1
ATOM 2103 N N . TYR A 1 264 ? -11.027 21.743 -1.962 1.00 97.50 264 TYR A N 1
ATOM 2104 C CA . TYR A 1 264 ? -11.296 22.915 -1.128 1.00 97.50 264 TYR A CA 1
ATOM 2105 C C . TYR A 1 264 ? -11.835 22.519 0.251 1.00 97.50 264 TYR A C 1
ATOM 2107 O O . TYR A 1 264 ? -11.406 23.054 1.272 1.00 97.50 264 TYR A O 1
ATOM 2115 N N . ALA A 1 265 ? -12.772 21.569 0.306 1.00 97.88 265 ALA A N 1
ATOM 2116 C CA . ALA A 1 265 ? -13.381 21.156 1.564 1.00 97.88 265 ALA A CA 1
ATOM 2117 C C . ALA A 1 265 ? -12.414 20.385 2.473 1.00 97.88 265 ALA A C 1
ATOM 2119 O O . ALA A 1 265 ? -12.438 20.582 3.689 1.00 97.88 265 ALA A O 1
ATOM 2120 N N . ILE A 1 266 ? -11.552 19.537 1.904 1.00 96.88 266 ILE A N 1
ATOM 2121 C CA . ILE A 1 266 ? -10.505 18.862 2.679 1.00 96.88 266 ILE A CA 1
ATOM 2122 C C . ILE A 1 266 ? -9.452 19.866 3.156 1.00 96.88 266 ILE A C 1
ATOM 2124 O O . ILE A 1 266 ? -9.083 19.823 4.329 1.00 96.88 266 ILE A O 1
ATOM 2128 N N . ASP A 1 267 ? -9.005 20.783 2.295 1.00 97.06 267 ASP A N 1
ATOM 2129 C CA . ASP A 1 267 ? -8.056 21.835 2.672 1.00 97.06 267 ASP A CA 1
ATOM 2130 C C . ASP A 1 267 ? -8.600 22.714 3.812 1.00 97.06 267 ASP A C 1
ATOM 2132 O O . ASP A 1 267 ? -7.891 23.031 4.765 1.00 97.06 267 ASP A O 1
ATOM 2136 N N . GLU A 1 268 ? -9.892 23.047 3.788 1.00 97.38 268 GLU A N 1
ATOM 2137 C CA . GLU A 1 268 ? -10.534 23.746 4.901 1.00 97.38 268 GLU A CA 1
ATOM 2138 C C . GLU A 1 268 ? -10.581 22.906 6.183 1.00 97.38 268 GLU A C 1
ATOM 2140 O O . GLU A 1 268 ? -10.381 23.455 7.265 1.00 97.38 268 GLU A O 1
ATOM 2145 N N . ASN A 1 269 ? -10.821 21.594 6.092 1.00 96.62 269 ASN A N 1
ATOM 2146 C CA . ASN A 1 269 ? -10.891 20.722 7.267 1.00 96.62 269 ASN A CA 1
ATOM 2147 C C . ASN A 1 269 ? -9.548 20.578 7.983 1.00 96.62 269 ASN A C 1
ATOM 2149 O O . ASN A 1 269 ? -9.520 20.562 9.211 1.00 96.62 269 ASN A O 1
ATOM 2153 N N . ILE A 1 270 ? -8.431 20.517 7.256 1.00 95.19 270 ILE A N 1
ATOM 2154 C CA . ILE A 1 270 ? -7.110 20.346 7.884 1.00 95.19 270 ILE A CA 1
ATOM 2155 C C . ILE A 1 270 ? -6.618 21.592 8.637 1.00 95.19 270 ILE A C 1
ATOM 2157 O O . ILE A 1 270 ? -5.629 21.525 9.363 1.00 95.19 270 ILE A O 1
ATOM 2161 N N . LYS A 1 271 ? -7.307 22.729 8.490 1.00 95.81 271 LYS A N 1
ATOM 2162 C CA . LYS A 1 271 ? -7.031 23.974 9.225 1.00 95.81 271 LYS A CA 1
ATOM 2163 C C . LYS A 1 271 ? -7.804 24.068 10.546 1.00 95.81 271 LYS A C 1
ATOM 2165 O O . LYS A 1 271 ? -7.662 25.063 11.256 1.00 95.81 271 LYS A O 1
ATOM 2170 N N . LEU A 1 272 ? -8.642 23.078 10.855 1.00 95.06 272 LEU A N 1
ATOM 2171 C CA . LEU A 1 272 ? -9.556 23.061 11.999 1.00 95.06 272 LEU A CA 1
ATOM 2172 C C . LEU A 1 272 ? -9.170 21.959 12.996 1.00 95.06 272 LEU A C 1
ATOM 2174 O O . LEU A 1 272 ? -8.526 20.976 12.624 1.00 95.06 272 LEU A O 1
ATOM 2178 N N . GLY A 1 273 ? -9.598 22.112 14.253 1.00 90.25 273 GLY A N 1
ATOM 2179 C CA . GLY A 1 273 ? -9.458 21.077 15.281 1.00 90.25 273 GLY A CA 1
ATOM 2180 C C . GLY A 1 273 ? -8.007 20.669 15.554 1.00 90.25 273 GLY A C 1
ATOM 2181 O O . GLY A 1 273 ? -7.122 21.521 15.675 1.00 90.25 273 GLY A O 1
ATOM 2182 N N . SER A 1 274 ? -7.757 19.359 15.627 1.00 88.38 274 SER A N 1
ATOM 2183 C CA . SER A 1 274 ? -6.442 18.786 15.951 1.00 88.38 274 SER A CA 1
ATOM 2184 C C . SER A 1 274 ? -5.398 18.868 14.831 1.00 88.38 274 SER A C 1
ATOM 2186 O O . SER A 1 274 ? -4.198 18.849 15.113 1.00 88.38 274 SER A O 1
ATOM 2188 N N . LYS A 1 275 ? -5.803 18.989 13.560 1.00 93.00 275 LYS A N 1
ATOM 2189 C CA . LYS A 1 275 ? -4.888 18.886 12.406 1.00 93.00 275 LYS A CA 1
ATOM 2190 C C . LYS A 1 275 ? -3.745 19.918 12.407 1.00 93.00 275 LYS A C 1
ATOM 2192 O O . LYS A 1 275 ? -2.606 19.513 12.162 1.00 93.00 275 LYS A O 1
ATOM 2197 N N . PRO A 1 276 ? -3.961 21.205 12.755 1.00 94.56 276 PRO A N 1
ATOM 2198 C CA . PRO A 1 276 ? -2.864 22.161 12.909 1.00 94.56 276 PRO A CA 1
ATOM 2199 C C . PRO A 1 276 ? -1.848 21.770 13.993 1.00 94.56 276 PRO A C 1
ATOM 2201 O O . PRO A 1 276 ? -0.667 22.102 13.885 1.00 94.56 276 PRO A O 1
ATOM 2204 N N . LEU A 1 277 ? -2.285 21.072 15.048 1.00 92.06 277 LEU A N 1
ATOM 2205 C CA . LEU A 1 277 ? -1.407 20.595 16.120 1.00 92.06 277 LEU A CA 1
ATOM 2206 C C . LEU A 1 277 ? -0.587 19.384 15.659 1.00 92.06 277 LEU A C 1
ATOM 2208 O O . LEU A 1 277 ? 0.615 19.341 15.921 1.00 92.06 277 LEU A O 1
ATOM 2212 N N . GLU A 1 278 ? -1.207 18.462 14.916 1.00 92.06 278 GLU A N 1
ATOM 2213 C CA . GLU A 1 278 ? -0.543 17.309 14.287 1.00 92.06 278 GLU A CA 1
ATOM 2214 C C . GLU A 1 278 ? 0.563 17.750 13.313 1.00 92.06 278 GLU A C 1
ATOM 2216 O O . GLU A 1 278 ? 1.643 17.166 13.281 1.00 92.06 278 GLU A O 1
ATOM 2221 N N . GLU A 1 279 ? 0.340 18.825 12.553 1.00 93.75 279 GLU A N 1
ATOM 2222 C CA . GLU A 1 279 ? 1.357 19.410 11.671 1.00 93.75 279 GLU A CA 1
ATOM 2223 C C . GLU A 1 279 ? 2.472 20.122 12.450 1.00 93.75 279 GLU A C 1
ATOM 2225 O O . GLU A 1 279 ? 3.655 20.031 12.108 1.00 93.75 279 GLU A O 1
ATOM 2230 N N . LYS A 1 280 ? 2.123 20.823 13.535 1.00 93.25 280 LYS A N 1
ATOM 2231 C CA . LYS A 1 280 ? 3.082 21.607 14.322 1.00 93.25 280 LYS A CA 1
ATOM 2232 C C . LYS A 1 280 ? 4.193 20.745 14.922 1.00 93.25 280 LYS A C 1
ATOM 2234 O O . LYS A 1 280 ? 5.329 21.220 14.989 1.00 93.25 280 LYS A O 1
ATOM 2239 N N . ILE A 1 281 ? 3.889 19.512 15.322 1.00 90.88 281 ILE A N 1
ATOM 2240 C CA . ILE A 1 281 ? 4.856 18.587 15.934 1.00 90.88 281 ILE A CA 1
ATOM 2241 C C . ILE A 1 281 ? 5.827 17.946 14.930 1.00 90.88 281 ILE A C 1
ATOM 2243 O O . ILE A 1 281 ? 6.813 17.350 15.349 1.00 90.88 281 ILE A O 1
ATOM 2247 N N . GLN A 1 282 ? 5.590 18.087 13.621 1.00 92.12 282 GLN A N 1
ATOM 2248 C CA . GLN A 1 282 ? 6.422 17.445 12.600 1.00 92.12 282 GLN A CA 1
ATOM 2249 C C . GLN A 1 282 ? 7.827 18.052 12.505 1.00 92.12 282 GLN A C 1
ATOM 2251 O O . GLN A 1 282 ? 8.043 19.239 12.796 1.00 92.12 282 GLN A O 1
ATOM 2256 N N . SER A 1 283 ? 8.771 17.239 12.023 1.00 90.75 283 SER A N 1
ATOM 2257 C CA . SER A 1 283 ? 10.145 17.659 11.735 1.00 90.75 283 SER A CA 1
ATOM 2258 C C . SER A 1 283 ? 10.196 18.791 10.695 1.00 90.75 283 SER A C 1
ATOM 2260 O O . SER A 1 283 ? 9.261 18.994 9.915 1.00 90.75 283 SER A O 1
ATOM 2262 N N . ALA A 1 284 ? 11.310 19.531 10.659 1.00 91.31 284 ALA A N 1
ATOM 2263 C CA . ALA A 1 284 ? 11.526 20.554 9.635 1.00 91.31 284 ALA A CA 1
ATOM 2264 C C . ALA A 1 284 ? 11.495 19.951 8.220 1.00 91.31 284 ALA A C 1
ATOM 2266 O O . ALA A 1 284 ? 10.873 20.524 7.331 1.00 91.31 284 ALA A O 1
ATOM 2267 N N . GLN A 1 285 ? 12.085 18.767 8.040 1.00 90.06 285 GLN A N 1
ATOM 2268 C CA . GLN A 1 285 ? 12.116 18.086 6.748 1.00 90.06 285 GLN A CA 1
ATOM 2269 C C . GLN A 1 285 ? 10.716 17.671 6.282 1.00 90.06 285 GLN A C 1
ATOM 2271 O O . GLN A 1 285 ? 10.340 17.925 5.142 1.00 90.06 285 GLN A O 1
ATOM 2276 N N . THR A 1 286 ? 9.898 17.109 7.175 1.00 92.50 286 THR A N 1
ATOM 2277 C CA . THR A 1 286 ? 8.498 16.773 6.873 1.00 92.50 286 THR A CA 1
ATOM 2278 C C . THR A 1 286 ? 7.695 18.004 6.463 1.00 92.50 286 THR A C 1
ATOM 2280 O O . THR A 1 286 ? 6.918 17.936 5.514 1.00 92.50 286 THR A O 1
ATOM 2283 N N . LYS A 1 287 ? 7.906 19.145 7.132 1.00 94.25 287 LYS A N 1
ATOM 2284 C CA . LYS A 1 287 ? 7.236 20.406 6.785 1.00 94.25 287 LYS A CA 1
ATOM 2285 C C . LYS A 1 287 ? 7.659 20.937 5.415 1.00 94.25 287 LYS A C 1
ATOM 2287 O O . LYS A 1 287 ? 6.792 21.371 4.669 1.00 94.25 287 LYS A O 1
ATOM 2292 N N . LEU A 1 288 ? 8.941 20.834 5.052 1.00 93.81 288 LEU A N 1
ATOM 2293 C CA . LEU A 1 288 ? 9.424 21.224 3.720 1.00 93.81 288 LEU A CA 1
ATOM 2294 C C . LEU A 1 288 ? 8.745 20.409 2.609 1.00 93.81 288 LEU A C 1
ATOM 2296 O O . LEU A 1 288 ? 8.200 20.982 1.668 1.00 93.81 288 LEU A O 1
ATOM 2300 N N . VAL A 1 289 ? 8.699 19.079 2.746 1.00 94.12 289 VAL A N 1
ATOM 2301 C CA . VAL A 1 289 ? 8.045 18.211 1.749 1.00 94.12 289 VAL A CA 1
ATOM 2302 C C . VAL A 1 289 ? 6.531 18.453 1.706 1.00 94.12 289 VAL A C 1
ATOM 2304 O O . VAL A 1 289 ? 5.933 18.478 0.630 1.00 94.12 289 VAL A O 1
ATOM 2307 N N . LEU A 1 290 ? 5.898 18.688 2.860 1.00 95.81 290 LEU A N 1
ATOM 2308 C CA . LEU A 1 290 ? 4.484 19.059 2.941 1.00 95.81 290 LEU A CA 1
ATOM 2309 C C . LEU A 1 290 ? 4.185 20.368 2.187 1.00 95.81 290 LEU A C 1
ATOM 2311 O O . LEU A 1 290 ? 3.193 20.443 1.460 1.00 95.81 290 LEU A O 1
ATOM 2315 N N . GLU A 1 291 ? 5.029 21.390 2.342 1.00 95.75 291 GLU A N 1
ATOM 2316 C CA . GLU A 1 291 ? 4.911 22.670 1.633 1.00 95.75 291 GLU A CA 1
ATOM 2317 C C . GLU A 1 291 ? 5.101 22.512 0.121 1.00 95.75 291 GLU A C 1
ATOM 2319 O O . GLU A 1 291 ? 4.333 23.088 -0.655 1.00 95.75 291 GLU A O 1
ATOM 2324 N N . ASP A 1 292 ? 6.061 21.690 -0.307 1.00 95.25 292 ASP A N 1
ATOM 2325 C CA . ASP A 1 292 ? 6.254 21.359 -1.718 1.00 95.25 292 ASP A CA 1
ATOM 2326 C C . ASP A 1 292 ? 5.009 20.690 -2.309 1.00 95.25 292 ASP A C 1
ATOM 2328 O O . ASP A 1 292 ? 4.520 21.107 -3.359 1.00 95.25 292 ASP A O 1
ATOM 2332 N N . PHE A 1 293 ? 4.427 19.712 -1.611 1.00 96.38 293 PHE A N 1
ATOM 2333 C CA . PHE A 1 293 ? 3.198 19.068 -2.072 1.00 96.38 293 PHE A CA 1
ATOM 2334 C C . PHE A 1 293 ? 2.021 20.049 -2.133 1.00 96.38 293 PHE A C 1
ATOM 2336 O O . PHE A 1 293 ? 1.268 20.032 -3.104 1.00 96.38 293 PHE A O 1
ATOM 2343 N N . ARG A 1 294 ? 1.857 20.937 -1.143 1.00 95.94 294 ARG A N 1
ATOM 2344 C CA . ARG A 1 294 ? 0.803 21.970 -1.170 1.00 95.94 294 ARG A CA 1
ATOM 2345 C C . ARG A 1 294 ? 0.964 22.927 -2.341 1.00 95.94 294 ARG A C 1
ATOM 2347 O O . ARG A 1 294 ? -0.030 23.295 -2.958 1.00 95.94 294 ARG A O 1
ATOM 2354 N N . ARG A 1 295 ? 2.198 23.322 -2.654 1.00 95.31 295 ARG A N 1
ATOM 2355 C CA . ARG A 1 295 ? 2.484 24.212 -3.782 1.00 95.31 295 ARG A CA 1
ATOM 2356 C C . ARG A 1 295 ? 2.120 23.568 -5.117 1.00 95.31 295 ARG A C 1
ATOM 2358 O O . ARG A 1 295 ? 1.544 24.241 -5.964 1.00 95.31 295 ARG A O 1
ATOM 2365 N N . GLU A 1 296 ? 2.444 22.290 -5.295 1.00 94.81 296 GLU A N 1
ATOM 2366 C CA . GLU A 1 296 ? 2.275 21.613 -6.583 1.00 94.81 296 GLU A CA 1
ATOM 2367 C C . GLU A 1 296 ? 0.883 20.980 -6.777 1.00 94.81 296 GLU A C 1
ATOM 2369 O O . GLU A 1 296 ? 0.365 20.975 -7.893 1.00 94.81 296 GLU A O 1
ATOM 2374 N N . PHE A 1 297 ? 0.254 20.473 -5.712 1.00 94.19 297 PHE A N 1
ATOM 2375 C CA . PHE A 1 297 ? -1.054 19.799 -5.768 1.00 94.19 297 PHE A CA 1
ATOM 2376 C C . PHE A 1 297 ? -2.212 20.642 -5.219 1.00 94.19 297 PHE A C 1
ATOM 2378 O O . PHE A 1 297 ? -3.365 20.223 -5.280 1.00 94.19 297 PHE A O 1
ATOM 2385 N N . GLY A 1 298 ? -1.934 21.815 -4.644 1.00 91.69 298 GLY A N 1
ATOM 2386 C CA . GLY A 1 298 ? -2.936 22.673 -4.001 1.00 91.69 298 GLY A CA 1
ATOM 2387 C C . GLY A 1 298 ? -3.398 22.183 -2.625 1.00 91.69 298 GLY A C 1
ATOM 2388 O O . GLY A 1 298 ? -4.071 22.920 -1.911 1.00 91.69 298 GLY A O 1
ATOM 2389 N N . PHE A 1 299 ? -3.023 20.966 -2.229 1.00 96.31 299 PHE A N 1
ATOM 2390 C CA . PHE A 1 299 ? -3.359 20.376 -0.941 1.00 96.31 299 PHE A CA 1
ATOM 2391 C C . PHE A 1 299 ? -2.337 19.312 -0.550 1.00 96.31 299 PHE A C 1
ATOM 2393 O O . PHE A 1 299 ? -1.907 18.513 -1.380 1.00 96.31 299 PHE A O 1
ATOM 2400 N N . ALA A 1 300 ? -2.011 19.253 0.737 1.00 97.56 300 ALA A N 1
ATOM 2401 C CA . ALA A 1 300 ? -1.401 18.092 1.364 1.00 97.56 300 ALA A CA 1
ATOM 2402 C C . ALA A 1 300 ? -1.599 18.154 2.877 1.00 97.56 300 ALA A C 1
ATOM 2404 O O . ALA A 1 300 ? -1.737 19.243 3.455 1.00 97.56 300 ALA A O 1
ATOM 2405 N N . ALA A 1 301 ? -1.574 16.990 3.517 1.00 97.44 301 ALA A N 1
ATOM 2406 C CA . ALA A 1 301 ? -1.692 16.877 4.961 1.00 97.44 301 ALA A CA 1
ATOM 2407 C C . ALA A 1 301 ? -0.939 15.667 5.516 1.00 97.44 301 ALA A C 1
ATOM 2409 O O . ALA A 1 301 ? -0.647 14.705 4.807 1.00 97.44 301 ALA A O 1
ATOM 2410 N N . ILE A 1 302 ? -0.663 15.727 6.817 1.00 95.75 302 ILE A N 1
ATOM 2411 C CA . ILE A 1 302 ? -0.086 14.628 7.590 1.00 95.75 302 ILE A CA 1
ATOM 2412 C C . ILE A 1 302 ? -1.156 13.557 7.846 1.00 95.75 302 ILE A C 1
ATOM 2414 O O . ILE A 1 302 ? -2.294 13.900 8.171 1.00 95.75 302 ILE A O 1
ATOM 2418 N N . SER A 1 303 ? -0.807 12.274 7.751 1.00 94.38 303 SER A N 1
ATOM 2419 C CA . SER A 1 303 ? -1.642 11.164 8.231 1.00 94.38 303 SER A CA 1
ATOM 2420 C C . SER A 1 303 ? -1.517 11.020 9.751 1.00 94.38 303 SER A C 1
ATOM 2422 O O . SER A 1 303 ? -0.477 10.572 10.236 1.00 94.38 303 SER A O 1
ATOM 2424 N N . SER A 1 304 ? -2.568 11.369 10.505 1.00 88.50 304 SER A N 1
ATOM 2425 C CA . SER A 1 304 ? -2.548 11.428 11.981 1.00 88.50 304 SER A CA 1
ATOM 2426 C C . SER A 1 304 ? -1.297 12.167 12.509 1.00 88.50 304 SER A C 1
ATOM 2428 O O . SER A 1 304 ? -0.960 13.235 12.004 1.00 88.50 304 SER A O 1
ATOM 2430 N N . LEU A 1 305 ? -0.563 11.593 13.468 1.00 88.50 305 LEU A N 1
ATOM 2431 C CA . LEU A 1 305 ? 0.681 12.156 14.015 1.00 88.50 305 LEU A CA 1
ATOM 2432 C C . LEU A 1 305 ? 1.902 12.042 13.085 1.00 88.50 305 LEU A C 1
ATOM 2434 O O . LEU A 1 305 ? 3.000 12.440 13.474 1.00 88.50 305 LEU A O 1
ATOM 2438 N N . GLY A 1 306 ? 1.717 11.564 11.851 1.00 88.56 306 GLY A N 1
ATOM 2439 C CA . GLY A 1 306 ? 2.749 11.539 10.819 1.00 88.56 306 GLY A CA 1
ATOM 2440 C C . GLY A 1 306 ? 3.873 10.545 11.095 1.00 88.56 306 GLY A C 1
ATOM 2441 O O . GLY A 1 306 ? 3.728 9.678 11.957 1.00 88.56 306 GLY A O 1
ATOM 2442 N N . PRO A 1 307 ? 4.998 10.648 10.370 1.00 92.31 307 PRO A N 1
ATOM 2443 C CA . PRO A 1 307 ? 5.326 11.653 9.345 1.00 92.31 307 PRO A CA 1
ATOM 2444 C C . PRO A 1 307 ? 4.820 11.379 7.912 1.00 92.31 307 PRO A C 1
ATOM 2446 O O . PRO A 1 307 ? 5.142 12.151 7.010 1.00 92.31 307 PRO A O 1
ATOM 2449 N N . ALA A 1 308 ? 4.032 10.325 7.655 1.00 95.19 308 ALA A N 1
ATOM 2450 C CA . ALA A 1 308 ? 3.470 10.106 6.318 1.00 95.19 308 ALA A CA 1
ATOM 2451 C C . ALA A 1 308 ? 2.550 11.257 5.877 1.00 95.19 308 ALA A C 1
ATOM 2453 O O . ALA A 1 308 ? 1.747 11.772 6.660 1.00 95.19 308 ALA A O 1
ATOM 2454 N N . LEU A 1 309 ? 2.642 11.612 4.596 1.00 96.56 309 LEU A N 1
ATOM 2455 C CA . LEU A 1 309 ? 1.841 12.650 3.955 1.00 96.56 309 LEU A CA 1
ATOM 2456 C C . LEU A 1 309 ? 0.849 12.028 2.979 1.00 96.56 309 LEU A C 1
ATOM 2458 O O . LEU A 1 309 ? 1.118 10.984 2.380 1.00 96.56 309 LEU A O 1
ATOM 2462 N N . TYR A 1 310 ? -0.260 12.721 2.754 1.00 98.00 310 TYR A N 1
ATOM 2463 C CA . TYR A 1 310 ? -1.165 12.420 1.657 1.00 98.00 310 TYR A CA 1
ATOM 2464 C C . TYR A 1 310 ? -1.595 13.679 0.905 1.00 98.00 310 TYR A C 1
ATOM 2466 O O . TYR A 1 310 ? -1.659 14.778 1.462 1.00 98.00 310 TYR A O 1
ATOM 2474 N N . SER A 1 311 ? -1.901 13.497 -0.375 1.00 98.06 311 SER A N 1
ATOM 2475 C CA . SER A 1 311 ? -2.423 14.514 -1.284 1.00 98.06 311 SER A CA 1
ATOM 2476 C C . SER A 1 311 ? -3.324 13.864 -2.343 1.00 98.06 311 SER A C 1
ATOM 2478 O O . SER A 1 311 ? -3.443 12.637 -2.401 1.00 98.06 311 SER A O 1
ATOM 2480 N N . PHE A 1 312 ? -3.968 14.684 -3.170 1.00 98.00 312 PHE A N 1
ATOM 2481 C CA . PHE A 1 312 ? -4.840 14.245 -4.250 1.00 98.00 312 PHE A CA 1
ATOM 2482 C C . PHE A 1 312 ? -4.585 15.051 -5.520 1.00 98.00 312 PHE A C 1
ATOM 2484 O O . PHE A 1 312 ? -4.181 16.209 -5.458 1.00 98.00 312 PHE A O 1
ATOM 2491 N N . SER A 1 313 ? -4.872 14.449 -6.670 1.00 97.75 313 SER A N 1
ATOM 2492 C CA . SER A 1 313 ? -4.803 15.121 -7.966 1.00 97.75 313 SER A CA 1
ATOM 2493 C C . SER A 1 313 ? -5.958 14.688 -8.866 1.00 97.75 313 SER A C 1
ATOM 2495 O O . SER A 1 313 ? -6.359 13.525 -8.871 1.00 97.75 313 SER A O 1
ATOM 2497 N N . GLU A 1 314 ? -6.485 15.620 -9.657 1.00 96.56 314 GLU A N 1
ATOM 2498 C CA . GLU A 1 314 ? -7.484 15.332 -10.694 1.00 96.56 314 GLU A CA 1
ATOM 2499 C C . GLU A 1 314 ? -6.864 14.580 -11.884 1.00 96.56 314 GLU A C 1
ATOM 2501 O O . GLU A 1 314 ? -7.509 13.752 -12.522 1.00 96.56 314 GLU A O 1
ATOM 2506 N N . LYS A 1 315 ? -5.589 14.861 -12.179 1.00 96.12 315 LYS A N 1
ATOM 2507 C CA . LYS A 1 315 ? -4.843 14.330 -13.332 1.00 96.12 315 LYS A CA 1
ATOM 2508 C C . LYS A 1 315 ? -3.642 13.514 -12.873 1.00 96.12 315 LYS A C 1
ATOM 2510 O O . LYS A 1 315 ? -3.211 13.662 -11.730 1.00 96.12 315 LYS A O 1
ATOM 2515 N N . ASP A 1 316 ? -3.080 12.706 -13.773 1.00 95.75 316 ASP A N 1
ATOM 2516 C CA . ASP A 1 316 ? -1.879 11.915 -13.484 1.00 95.75 316 ASP A CA 1
ATOM 2517 C C . ASP A 1 316 ? -0.762 12.827 -12.923 1.00 95.75 316 ASP A C 1
ATOM 2519 O O . ASP A 1 316 ? -0.300 13.737 -13.623 1.00 95.75 316 ASP A O 1
ATOM 2523 N N . PRO A 1 317 ? -0.333 12.624 -11.661 1.00 96.62 317 PRO A N 1
ATOM 2524 C CA . PRO A 1 317 ? 0.636 13.490 -11.000 1.00 96.62 317 PRO A CA 1
ATOM 2525 C C . PRO A 1 317 ? 2.090 13.175 -11.385 1.00 96.62 317 PRO A C 1
ATOM 2527 O O . PRO A 1 317 ? 3.003 13.813 -10.862 1.00 96.62 317 PRO A O 1
ATOM 2530 N N . SER A 1 318 ? 2.342 12.209 -12.277 1.00 94.12 318 SER A N 1
ATOM 2531 C CA . SER A 1 318 ? 3.685 11.691 -12.576 1.00 94.12 318 SER A CA 1
ATOM 2532 C C . SER A 1 318 ? 4.694 12.777 -12.959 1.00 94.12 318 SER A C 1
ATOM 2534 O O . SER A 1 318 ? 5.794 12.818 -12.409 1.00 94.12 318 SER A O 1
ATOM 2536 N N . ASP A 1 319 ? 4.338 13.696 -13.859 1.00 93.19 319 ASP A N 1
ATOM 2537 C CA . ASP A 1 319 ? 5.266 14.746 -14.309 1.00 93.19 319 ASP A CA 1
ATOM 2538 C C . ASP A 1 319 ? 5.509 15.839 -13.265 1.00 93.19 319 ASP A C 1
ATOM 2540 O O . ASP A 1 319 ? 6.557 16.489 -13.278 1.00 93.19 319 ASP A O 1
ATOM 2544 N N . VAL A 1 320 ? 4.559 16.035 -12.351 1.00 94.56 320 VAL A N 1
ATOM 2545 C CA . VAL A 1 320 ? 4.716 16.926 -11.198 1.00 94.56 320 VAL A CA 1
ATOM 2546 C C . VAL A 1 320 ? 5.648 16.272 -10.180 1.00 94.56 320 VAL A C 1
ATOM 2548 O O . VAL A 1 320 ? 6.635 16.872 -9.763 1.00 94.56 320 VAL A O 1
ATOM 2551 N N . LEU A 1 321 ? 5.412 14.997 -9.859 1.00 94.44 321 LEU A N 1
ATOM 2552 C CA . LEU A 1 321 ? 6.209 14.235 -8.901 1.00 94.44 321 LEU A CA 1
ATOM 2553 C C . LEU A 1 321 ? 7.677 14.104 -9.309 1.00 94.44 321 LEU A C 1
ATOM 2555 O O . LEU A 1 321 ? 8.537 14.113 -8.432 1.00 94.44 321 LEU A O 1
ATOM 2559 N N . LYS A 1 322 ? 7.992 14.043 -10.609 1.00 89.25 322 LYS A N 1
ATOM 2560 C CA . LYS A 1 322 ? 9.382 14.067 -11.106 1.00 89.25 322 LYS A CA 1
ATOM 2561 C C . LYS A 1 322 ? 10.144 15.348 -10.733 1.00 89.25 322 LYS A C 1
ATOM 2563 O O . LYS A 1 322 ? 11.369 15.321 -10.708 1.00 89.25 322 LYS A O 1
ATOM 2568 N N . LYS A 1 323 ? 9.445 16.456 -10.457 1.00 87.25 323 LYS A N 1
ATOM 2569 C CA . LYS A 1 323 ? 10.039 17.771 -10.146 1.00 87.25 323 LYS A CA 1
ATOM 2570 C C . LYS A 1 323 ? 10.163 18.044 -8.648 1.00 87.25 323 LYS A C 1
ATOM 2572 O O . LYS A 1 323 ? 10.943 18.910 -8.263 1.00 87.25 323 LYS A O 1
ATOM 2577 N N . ILE A 1 324 ? 9.402 17.333 -7.818 1.00 89.12 324 ILE A N 1
ATOM 2578 C CA . ILE A 1 324 ? 9.447 17.486 -6.361 1.00 89.12 324 ILE A CA 1
ATOM 2579 C C . ILE A 1 324 ? 10.634 16.695 -5.815 1.00 89.12 324 ILE A C 1
ATOM 2581 O O . ILE A 1 324 ? 10.802 15.514 -6.146 1.00 89.12 324 ILE A O 1
ATOM 2585 N N . ASN A 1 325 ? 11.434 17.334 -4.957 1.00 86.62 325 ASN A N 1
ATOM 2586 C CA . ASN A 1 325 ? 12.461 16.624 -4.213 1.00 86.62 325 ASN A CA 1
ATOM 2587 C C . ASN A 1 325 ? 11.796 15.764 -3.131 1.00 86.62 325 ASN A C 1
ATOM 2589 O O . ASN A 1 325 ? 11.208 16.273 -2.182 1.00 86.62 325 ASN A O 1
ATOM 2593 N N . THR A 1 326 ? 11.877 14.449 -3.303 1.00 86.31 326 THR A N 1
ATOM 2594 C CA . THR A 1 326 ? 11.333 13.461 -2.367 1.00 86.31 326 THR A CA 1
ATOM 2595 C C . THR A 1 326 ? 12.387 12.419 -2.021 1.00 86.31 326 THR A C 1
ATOM 2597 O O . THR A 1 326 ? 12.035 11.271 -1.797 1.00 86.31 326 THR A O 1
ATOM 2600 N N . GLU A 1 327 ? 13.673 12.780 -2.022 1.00 86.50 327 GLU A N 1
ATOM 2601 C CA . GLU A 1 327 ? 14.765 11.831 -1.747 1.00 86.50 327 GLU A CA 1
ATOM 2602 C C . GLU A 1 327 ? 14.572 11.103 -0.411 1.00 86.50 327 GLU A C 1
ATOM 2604 O O . GLU A 1 327 ? 14.774 9.894 -0.343 1.00 86.50 327 GLU A O 1
ATOM 2609 N N . ASP A 1 328 ? 14.040 11.788 0.604 1.00 89.25 328 ASP A N 1
ATOM 2610 C CA . ASP A 1 328 ? 13.747 11.198 1.915 1.00 89.25 328 ASP A CA 1
ATOM 2611 C C . ASP A 1 328 ? 12.382 10.498 1.995 1.00 89.25 328 ASP A C 1
ATOM 2613 O O . ASP A 1 328 ? 11.979 10.078 3.075 1.00 89.25 328 ASP A O 1
ATOM 2617 N N . TYR A 1 329 ? 11.625 10.392 0.898 1.00 92.38 329 TYR A N 1
ATOM 2618 C CA . TYR A 1 329 ? 10.275 9.823 0.883 1.00 92.38 329 TYR A CA 1
ATOM 2619 C C . TYR A 1 329 ? 10.095 8.806 -0.246 1.00 92.38 329 TYR A C 1
ATOM 2621 O O . TYR A 1 329 ? 10.398 9.046 -1.411 1.00 92.38 329 TYR A O 1
ATOM 2629 N N . THR A 1 330 ? 9.491 7.668 0.079 1.00 92.19 330 THR A N 1
ATOM 2630 C CA . THR A 1 330 ? 8.910 6.780 -0.927 1.00 92.19 330 THR A CA 1
ATOM 2631 C C . THR A 1 330 ? 7.520 7.282 -1.297 1.00 92.19 330 THR A C 1
ATOM 2633 O O . THR A 1 330 ? 6.668 7.452 -0.422 1.00 92.19 330 THR A O 1
ATOM 2636 N N . ILE A 1 331 ? 7.273 7.495 -2.590 1.00 94.88 331 ILE A N 1
ATOM 2637 C CA . ILE A 1 331 ? 5.986 7.992 -3.088 1.00 94.88 331 ILE A CA 1
ATOM 2638 C C . ILE A 1 331 ? 5.206 6.879 -3.776 1.00 94.88 331 ILE A C 1
ATOM 2640 O O . ILE A 1 331 ? 5.730 6.201 -4.662 1.00 94.88 331 ILE A O 1
ATOM 2644 N N . PHE A 1 332 ? 3.931 6.765 -3.414 1.00 95.81 332 PHE A N 1
ATOM 2645 C CA . PHE A 1 332 ? 2.948 5.914 -4.069 1.00 95.81 332 PHE A CA 1
ATOM 2646 C C . PHE A 1 332 ? 1.818 6.759 -4.653 1.00 95.81 332 PHE A C 1
ATOM 2648 O O . PHE A 1 332 ? 1.314 7.669 -3.994 1.00 95.81 332 PHE A O 1
ATOM 2655 N N . VAL A 1 333 ? 1.401 6.435 -5.873 1.00 97.06 333 VAL A N 1
ATOM 2656 C CA . VAL A 1 333 ? 0.249 7.032 -6.553 1.00 97.06 333 VAL A CA 1
ATOM 2657 C C . VAL A 1 333 ? -0.769 5.938 -6.812 1.00 97.06 333 VAL A C 1
ATOM 2659 O O . VAL A 1 333 ? -0.465 4.980 -7.510 1.00 97.06 333 VAL A O 1
ATOM 2662 N N . TYR A 1 334 ? -1.965 6.093 -6.260 1.00 95.50 334 TYR A N 1
ATOM 2663 C CA . TYR A 1 334 ? -3.107 5.215 -6.479 1.00 95.50 334 TYR A CA 1
ATOM 2664 C C . TYR A 1 334 ? -3.990 5.849 -7.550 1.00 95.50 334 TYR A C 1
ATOM 2666 O O . TYR A 1 334 ? -4.442 6.987 -7.394 1.00 95.50 334 TYR A O 1
ATOM 2674 N N . GLU A 1 335 ? -4.203 5.121 -8.637 1.00 94.38 335 GLU A N 1
ATOM 2675 C CA . GLU A 1 335 ? -5.021 5.527 -9.775 1.00 94.38 335 GLU A CA 1
ATOM 2676 C C . GLU A 1 335 ? -6.493 5.137 -9.576 1.00 94.38 335 GLU A C 1
ATOM 2678 O O . GLU A 1 335 ? -6.822 4.246 -8.790 1.00 94.38 335 GLU A O 1
ATOM 2683 N N . GLN A 1 336 ? -7.393 5.759 -10.341 1.00 89.94 336 GLN A N 1
ATOM 2684 C CA . GLN A 1 336 ? -8.835 5.487 -10.266 1.00 89.94 336 GLN A CA 1
ATOM 2685 C C . GLN A 1 336 ? -9.204 4.041 -10.618 1.00 89.94 336 GLN A C 1
ATOM 2687 O O . GLN A 1 336 ? -10.195 3.510 -10.129 1.00 89.94 336 GLN A O 1
ATOM 2692 N N . ASN A 1 337 ? -8.414 3.404 -11.484 1.00 86.62 337 ASN A N 1
ATOM 2693 C CA . ASN A 1 337 ? -8.596 2.012 -11.903 1.00 86.62 337 ASN A CA 1
ATOM 2694 C C . ASN A 1 337 ? -8.069 0.998 -10.862 1.00 86.62 337 ASN A C 1
ATOM 2696 O O . ASN A 1 337 ? -8.150 -0.205 -11.097 1.00 86.62 337 ASN A O 1
ATOM 2700 N N . GLY A 1 338 ? -7.523 1.469 -9.733 1.00 85.00 338 GLY A N 1
ATOM 2701 C CA . GLY A 1 338 ? -6.926 0.639 -8.688 1.00 85.00 338 GLY A CA 1
ATOM 2702 C C . GLY A 1 338 ? -5.442 0.315 -8.886 1.00 85.00 338 GLY A C 1
ATOM 2703 O O . GLY A 1 338 ? -4.855 -0.307 -7.999 1.00 85.00 338 GLY A O 1
ATOM 2704 N N . ASN A 1 339 ? -4.821 0.745 -9.991 1.00 89.69 339 ASN A N 1
ATOM 2705 C CA . ASN A 1 339 ? -3.381 0.611 -10.204 1.00 89.69 339 ASN A CA 1
ATOM 2706 C C . ASN A 1 339 ? -2.601 1.482 -9.225 1.00 89.69 339 ASN A C 1
ATOM 2708 O O . ASN A 1 339 ? -3.076 2.524 -8.763 1.00 89.69 339 ASN A O 1
ATOM 2712 N N . ILE A 1 340 ? -1.380 1.053 -8.912 1.00 92.25 340 ILE A N 1
ATOM 2713 C CA . ILE A 1 340 ? -0.532 1.737 -7.943 1.00 92.25 340 ILE A CA 1
ATOM 2714 C C . ILE A 1 340 ? 0.872 1.872 -8.515 1.00 92.25 340 ILE A C 1
ATOM 2716 O O . ILE A 1 340 ? 1.549 0.877 -8.758 1.00 92.25 340 ILE A O 1
ATOM 2720 N N . LYS A 1 341 ? 1.325 3.116 -8.669 1.00 94.38 341 LYS A N 1
ATOM 2721 C CA . LYS A 1 341 ? 2.672 3.447 -9.131 1.00 94.38 341 LYS A CA 1
ATOM 2722 C C . LYS A 1 341 ? 3.571 3.836 -7.967 1.00 94.38 341 LYS A C 1
ATOM 2724 O O . LYS A 1 341 ? 3.161 4.609 -7.102 1.00 94.38 341 LYS A O 1
ATOM 2729 N N . ARG A 1 342 ? 4.819 3.368 -7.970 1.00 93.50 342 ARG A N 1
ATOM 2730 C CA . ARG A 1 342 ? 5.885 3.825 -7.063 1.00 93.50 342 ARG A CA 1
ATOM 2731 C C . ARG A 1 342 ? 6.825 4.780 -7.796 1.00 93.50 342 ARG A C 1
ATOM 2733 O O . ARG A 1 342 ? 7.314 4.459 -8.875 1.00 93.50 342 ARG A O 1
ATOM 2740 N N . LYS A 1 343 ? 7.143 5.931 -7.210 1.00 93.56 343 LYS A N 1
ATOM 2741 C CA . LYS A 1 343 ? 8.203 6.797 -7.751 1.00 93.56 343 LYS A CA 1
ATOM 2742 C C . LYS A 1 343 ? 9.578 6.188 -7.483 1.00 93.56 343 LYS A C 1
ATOM 2744 O O . LYS A 1 343 ? 9.850 5.783 -6.357 1.00 93.56 343 LYS A O 1
ATOM 2749 N N . ILE A 1 344 ? 10.437 6.162 -8.499 1.00 90.75 344 ILE A N 1
ATOM 2750 C CA . ILE A 1 344 ? 11.863 5.858 -8.346 1.00 90.75 344 ILE A CA 1
ATOM 2751 C C . ILE A 1 344 ? 12.595 7.180 -8.105 1.00 90.75 344 ILE A C 1
ATOM 2753 O O . ILE A 1 344 ? 12.619 8.060 -8.976 1.00 90.75 344 ILE A O 1
ATOM 2757 N N . ASN A 1 345 ? 13.150 7.342 -6.904 1.00 86.50 345 ASN A N 1
ATOM 2758 C CA . ASN A 1 345 ? 13.928 8.532 -6.562 1.00 86.50 345 ASN A CA 1
ATOM 2759 C C . ASN A 1 345 ? 15.264 8.567 -7.326 1.00 86.50 345 ASN A C 1
ATOM 2761 O O . ASN A 1 345 ? 15.670 7.590 -7.950 1.00 86.50 345 ASN A O 1
ATOM 2765 N N . ASN A 1 346 ? 15.936 9.720 -7.337 1.00 81.69 346 ASN A N 1
ATOM 2766 C CA . ASN A 1 346 ? 17.169 9.893 -8.116 1.00 81.69 346 ASN A CA 1
ATOM 2767 C C . ASN A 1 346 ? 18.348 9.071 -7.574 1.00 81.69 346 ASN A C 1
ATOM 2769 O O . ASN A 1 346 ? 19.239 8.721 -8.339 1.00 81.69 346 ASN A O 1
ATOM 2773 N N . ASP A 1 347 ? 18.339 8.777 -6.277 1.00 82.56 347 ASP A N 1
ATOM 2774 C CA . ASP A 1 347 ? 19.318 7.959 -5.562 1.00 82.56 347 ASP A CA 1
ATOM 2775 C C . ASP A 1 347 ? 19.016 6.450 -5.630 1.00 82.56 347 ASP A C 1
ATOM 2777 O O . ASP A 1 347 ? 19.813 5.639 -5.163 1.00 82.56 347 ASP A O 1
ATOM 2781 N N . GLU A 1 348 ? 17.880 6.058 -6.211 1.00 88.88 348 GLU A N 1
ATOM 2782 C CA . GLU A 1 348 ? 17.421 4.672 -6.255 1.00 88.88 348 GLU A CA 1
ATOM 2783 C C . GLU A 1 348 ? 17.670 4.010 -7.615 1.00 88.88 348 GLU A C 1
ATOM 2785 O O . GLU A 1 348 ? 17.504 4.608 -8.681 1.00 88.88 348 GLU A O 1
ATOM 2790 N N . THR A 1 349 ? 17.978 2.714 -7.571 1.00 94.31 349 THR A N 1
ATOM 2791 C CA . THR A 1 349 ? 18.025 1.843 -8.746 1.00 94.31 349 THR A CA 1
ATOM 2792 C C . THR A 1 349 ? 17.055 0.685 -8.562 1.00 94.31 349 THR A C 1
ATOM 2794 O O . THR A 1 349 ? 17.186 -0.106 -7.632 1.00 94.31 349 THR A O 1
ATOM 2797 N N . LEU A 1 350 ? 16.114 0.542 -9.491 1.00 94.81 350 LEU A N 1
ATOM 2798 C CA . LEU A 1 350 ? 15.235 -0.614 -9.593 1.00 94.81 350 LEU A CA 1
ATOM 2799 C C . LEU A 1 350 ? 15.949 -1.752 -10.333 1.00 94.81 350 LEU A C 1
ATOM 2801 O O . LEU A 1 350 ? 16.206 -1.659 -11.535 1.00 94.81 350 LEU A O 1
ATOM 2805 N N . LEU A 1 351 ? 16.246 -2.837 -9.619 1.00 96.56 351 LEU A N 1
ATOM 2806 C CA . LEU A 1 351 ? 16.806 -4.059 -10.197 1.00 96.56 351 LEU A CA 1
ATOM 2807 C C . LEU A 1 351 ? 15.687 -5.030 -10.582 1.00 96.56 351 LEU A C 1
ATOM 2809 O O . LEU A 1 351 ? 14.910 -5.457 -9.727 1.00 96.56 351 LEU A O 1
ATOM 2813 N N . ILE A 1 352 ? 15.623 -5.407 -11.860 1.00 96.88 352 ILE A N 1
ATOM 2814 C CA . ILE A 1 352 ? 14.635 -6.358 -12.382 1.00 96.88 352 ILE A CA 1
ATOM 2815 C C . ILE A 1 352 ? 15.347 -7.564 -13.001 1.00 96.88 352 ILE A C 1
ATOM 2817 O O . ILE A 1 352 ? 15.883 -7.499 -14.109 1.00 96.88 352 ILE A O 1
ATOM 2821 N N . ALA A 1 353 ? 15.290 -8.701 -12.313 1.00 96.38 353 ALA A N 1
ATOM 2822 C CA . ALA A 1 353 ? 15.638 -10.000 -12.866 1.00 96.38 353 ALA A CA 1
ATOM 2823 C C . ALA A 1 353 ? 14.475 -10.509 -13.721 1.00 96.38 353 ALA A C 1
ATOM 2825 O O . ALA A 1 353 ? 13.423 -10.888 -13.210 1.00 96.38 353 ALA A O 1
ATOM 2826 N N . SER A 1 354 ? 14.641 -10.503 -15.041 1.00 94.56 354 SER A N 1
ATOM 2827 C CA . SER A 1 354 ? 13.551 -10.835 -15.958 1.00 94.56 354 SER A CA 1
ATOM 2828 C C . SER A 1 354 ? 13.898 -12.001 -16.868 1.00 94.56 354 SER A C 1
ATOM 2830 O O . SER A 1 354 ? 15.019 -12.110 -17.378 1.00 94.56 354 SER A O 1
ATOM 2832 N N . PHE A 1 355 ? 12.905 -12.854 -17.125 1.00 93.44 355 PHE A N 1
ATOM 2833 C CA . PHE A 1 355 ? 13.022 -13.962 -18.068 1.00 93.44 355 PHE A CA 1
ATOM 2834 C C . PHE A 1 355 ? 13.387 -13.488 -19.491 1.00 93.44 355 PHE A C 1
ATOM 2836 O O . PHE A 1 355 ? 13.248 -12.312 -19.859 1.00 93.44 355 PHE A O 1
ATOM 2843 N N . ALA A 1 356 ? 13.916 -14.395 -20.312 1.00 90.94 356 ALA A N 1
ATOM 2844 C CA . ALA A 1 356 ? 14.235 -14.100 -21.707 1.00 90.94 356 ALA A CA 1
ATOM 2845 C C . ALA A 1 356 ? 12.988 -13.629 -22.483 1.00 90.94 356 ALA A C 1
ATOM 2847 O O . ALA A 1 356 ? 11.863 -13.989 -22.157 1.00 90.94 356 ALA A O 1
ATOM 2848 N N . CYS A 1 357 ? 13.199 -12.799 -23.508 1.00 92.12 357 CYS A N 1
ATOM 2849 C CA . CYS A 1 357 ? 12.143 -12.295 -24.401 1.00 92.12 357 CYS A CA 1
ATOM 2850 C C . CYS A 1 357 ? 11.041 -11.429 -23.755 1.00 92.12 357 CYS A C 1
ATOM 2852 O O . CYS A 1 357 ? 10.058 -11.112 -24.405 1.00 92.12 357 CYS A O 1
ATOM 2854 N N . MET A 1 358 ? 11.242 -10.933 -22.533 1.00 93.81 358 MET A N 1
ATOM 2855 C CA . MET A 1 358 ? 10.303 -10.011 -21.870 1.00 93.81 358 MET A CA 1
ATOM 2856 C C . MET A 1 358 ? 10.466 -8.528 -22.271 1.00 93.81 358 MET A C 1
ATOM 2858 O O . MET A 1 358 ? 9.747 -7.669 -21.769 1.00 93.81 358 MET A O 1
ATOM 2862 N N . GLY A 1 359 ? 11.410 -8.196 -23.164 1.00 94.00 359 GLY A N 1
ATOM 2863 C CA . GLY A 1 359 ? 11.608 -6.827 -23.676 1.00 94.00 359 GLY A CA 1
ATOM 2864 C C . GLY A 1 359 ? 12.696 -5.980 -22.993 1.00 94.00 359 GLY A C 1
ATOM 2865 O O . GLY A 1 359 ? 12.787 -4.792 -23.291 1.00 94.00 359 GLY A O 1
ATOM 2866 N N . LYS A 1 360 ? 13.550 -6.568 -22.135 1.00 94.69 360 LYS A N 1
ATOM 2867 C CA . LYS A 1 360 ? 14.671 -5.879 -21.447 1.00 94.69 360 LYS A CA 1
ATOM 2868 C C . LYS A 1 360 ? 15.532 -5.027 -22.391 1.00 94.69 360 LYS A C 1
ATOM 2870 O O . LYS A 1 360 ? 15.638 -3.814 -22.237 1.00 94.69 360 LYS A O 1
ATOM 2875 N N . THR A 1 361 ? 16.092 -5.674 -23.414 1.00 93.12 361 THR A N 1
ATOM 2876 C CA . THR A 1 361 ? 17.022 -5.058 -24.367 1.00 93.12 361 THR A CA 1
ATOM 2877 C C . THR A 1 361 ? 16.364 -3.933 -25.160 1.00 93.12 361 THR A C 1
ATOM 2879 O O . THR A 1 361 ? 16.995 -2.917 -25.437 1.00 93.12 361 THR A O 1
ATOM 2882 N N . THR A 1 362 ? 15.087 -4.096 -25.518 1.00 94.88 362 THR A N 1
ATOM 2883 C CA . THR A 1 362 ? 14.312 -3.063 -26.215 1.00 94.88 362 THR A CA 1
ATOM 2884 C C . THR A 1 362 ? 14.132 -1.836 -25.327 1.00 94.88 362 THR A C 1
ATOM 2886 O O . THR A 1 362 ? 14.429 -0.730 -25.770 1.00 94.88 362 THR A O 1
ATOM 2889 N N . TYR A 1 363 ? 13.740 -2.022 -24.061 1.00 96.31 363 TYR A N 1
ATOM 2890 C CA . TYR A 1 363 ? 13.595 -0.915 -23.115 1.00 96.31 363 TYR A CA 1
ATOM 2891 C C . TYR A 1 363 ? 14.919 -0.167 -22.912 1.00 96.31 363 TYR A C 1
ATOM 2893 O O . TYR A 1 363 ? 14.965 1.051 -23.058 1.00 96.31 363 TYR A O 1
ATOM 2901 N N . ALA A 1 364 ? 16.015 -0.882 -22.637 1.00 96.69 364 ALA A N 1
ATOM 2902 C CA . ALA A 1 364 ? 17.322 -0.256 -22.424 1.00 96.69 364 ALA A CA 1
ATOM 2903 C C . ALA A 1 364 ? 17.817 0.520 -23.661 1.00 96.69 364 ALA A C 1
ATOM 2905 O O . ALA A 1 364 ? 18.395 1.594 -23.524 1.00 96.69 364 ALA A O 1
ATOM 2906 N N . LYS A 1 365 ? 17.533 0.035 -24.879 1.00 95.56 365 LYS A N 1
ATOM 2907 C CA . LYS A 1 365 ? 17.846 0.758 -26.128 1.00 95.56 365 LYS A CA 1
ATOM 2908 C C . LYS A 1 365 ? 16.983 2.001 -26.338 1.00 95.56 365 LYS A C 1
ATOM 2910 O O . LYS A 1 365 ? 17.486 2.989 -26.865 1.00 95.56 365 LYS A O 1
ATOM 2915 N N . ASN A 1 366 ? 15.712 1.955 -25.941 1.00 96.81 366 ASN A N 1
ATOM 2916 C CA . ASN A 1 366 ? 14.803 3.100 -26.026 1.00 96.81 366 ASN A CA 1
ATOM 2917 C C . ASN A 1 366 ? 15.130 4.172 -24.971 1.00 96.81 366 ASN A C 1
ATOM 2919 O O . ASN A 1 366 ? 14.908 5.357 -25.216 1.00 96.81 366 ASN A O 1
ATOM 2923 N N . TYR A 1 367 ? 15.692 3.770 -23.825 1.00 96.25 367 TYR A N 1
ATOM 2924 C CA . TYR A 1 367 ? 15.981 4.640 -22.681 1.00 96.25 367 TYR A CA 1
ATOM 2925 C C . TYR A 1 367 ? 17.430 4.509 -22.163 1.00 96.25 367 TYR A C 1
ATOM 2927 O O . TYR A 1 367 ? 17.635 4.262 -20.972 1.00 96.25 367 TYR A O 1
ATOM 2935 N N . PRO A 1 368 ? 18.459 4.723 -23.005 1.00 96.25 368 PRO A N 1
ATOM 2936 C CA . PRO A 1 368 ? 19.850 4.396 -22.670 1.00 96.25 368 PRO A CA 1
ATOM 2937 C C . PRO A 1 368 ? 20.458 5.277 -21.569 1.00 96.25 368 PRO A C 1
ATOM 2939 O O . PRO A 1 368 ? 21.465 4.911 -20.978 1.00 96.25 368 PRO A O 1
ATOM 2942 N N . SER A 1 369 ? 19.869 6.443 -21.282 1.00 94.19 369 SER A N 1
ATOM 2943 C CA . SER A 1 369 ? 20.295 7.317 -20.180 1.00 94.19 369 SER A CA 1
ATOM 2944 C C . SER A 1 369 ? 19.634 6.983 -18.841 1.00 94.19 369 SER A C 1
ATOM 2946 O O . SER A 1 369 ? 19.969 7.595 -17.834 1.00 94.19 369 SER A O 1
ATOM 2948 N N . ILE A 1 370 ? 18.645 6.085 -18.834 1.00 94.31 370 ILE A N 1
ATOM 2949 C CA . ILE A 1 370 ? 17.825 5.759 -17.658 1.00 94.31 370 ILE A CA 1
ATOM 2950 C C . ILE A 1 370 ? 17.977 4.283 -17.290 1.00 94.31 370 ILE A C 1
ATOM 2952 O O . ILE A 1 370 ? 17.932 3.952 -16.104 1.00 94.31 370 ILE A O 1
ATOM 2956 N N . ALA A 1 371 ? 18.169 3.408 -18.281 1.00 97.19 371 ALA A N 1
ATOM 2957 C CA . ALA A 1 371 ? 18.185 1.971 -18.085 1.00 97.19 371 ALA A CA 1
ATOM 2958 C C . ALA A 1 371 ? 19.378 1.255 -18.718 1.00 97.19 371 ALA A C 1
ATOM 2960 O O . ALA A 1 371 ? 19.863 1.638 -19.782 1.00 97.19 371 ALA A O 1
ATOM 2961 N N . LEU A 1 372 ? 19.784 0.164 -18.071 1.00 97.38 372 LEU A N 1
ATOM 2962 C CA . LEU A 1 372 ? 20.855 -0.727 -18.505 1.00 97.38 372 LEU A CA 1
ATOM 2963 C C . LEU A 1 372 ? 20.344 -2.174 -18.558 1.00 97.38 372 LEU A C 1
ATOM 2965 O O . LEU A 1 372 ? 19.737 -2.650 -17.606 1.00 97.38 372 LEU A O 1
ATOM 2969 N N . ASP A 1 373 ? 20.604 -2.885 -19.655 1.00 96.88 373 ASP A N 1
ATOM 2970 C CA . ASP A 1 373 ? 20.401 -4.338 -19.760 1.00 96.88 373 ASP A CA 1
ATOM 2971 C C . ASP A 1 373 ? 21.770 -5.021 -19.689 1.00 96.88 373 ASP A C 1
ATOM 2973 O O . ASP A 1 373 ? 22.574 -4.891 -20.615 1.00 96.88 373 ASP A O 1
ATOM 2977 N N . ILE A 1 374 ? 22.067 -5.697 -18.575 1.00 95.56 374 ILE A N 1
ATOM 2978 C CA . ILE A 1 374 ? 23.353 -6.378 -18.386 1.00 95.56 374 ILE A CA 1
ATOM 2979 C C . ILE A 1 374 ? 23.233 -7.789 -18.966 1.00 95.56 374 ILE A C 1
ATOM 2981 O O . ILE A 1 374 ? 22.756 -8.721 -18.311 1.00 95.56 374 ILE A O 1
ATOM 2985 N N . GLU A 1 375 ? 23.674 -7.963 -20.212 1.00 91.12 375 GLU A N 1
ATOM 2986 C CA . GLU A 1 375 ? 23.576 -9.247 -20.906 1.00 91.12 375 GLU A CA 1
ATOM 2987 C C . GLU A 1 375 ? 24.627 -10.254 -20.392 1.00 91.12 375 GLU A C 1
ATOM 2989 O O . GLU A 1 375 ? 25.844 -10.072 -20.469 1.00 91.12 375 GLU A O 1
ATOM 2994 N N . SER A 1 376 ? 24.116 -11.365 -19.866 1.00 90.94 376 SER A N 1
ATOM 2995 C CA . SER A 1 376 ? 24.858 -12.432 -19.194 1.00 90.94 376 SER A CA 1
ATOM 2996 C C . SER A 1 376 ? 25.982 -13.043 -20.027 1.00 90.94 376 SER A C 1
ATOM 2998 O O . SER A 1 376 ? 27.045 -13.353 -19.483 1.00 90.94 376 SER A O 1
ATOM 3000 N N . ILE A 1 377 ? 25.809 -13.174 -21.349 1.00 89.88 377 ILE A N 1
ATOM 3001 C CA . ILE A 1 377 ? 26.818 -13.834 -22.191 1.00 89.88 377 ILE A CA 1
ATOM 3002 C C . ILE A 1 377 ? 28.138 -13.060 -22.274 1.00 89.88 377 ILE A C 1
ATOM 3004 O O . ILE A 1 377 ? 29.158 -13.672 -22.583 1.00 89.88 377 ILE A O 1
ATOM 3008 N N . HIS A 1 378 ? 28.148 -11.751 -21.990 1.00 91.56 378 HIS A N 1
ATOM 3009 C CA . HIS A 1 378 ? 29.385 -10.959 -21.937 1.00 91.56 378 HIS A CA 1
ATOM 3010 C C . HIS A 1 378 ? 30.251 -11.305 -20.719 1.00 91.56 378 HIS A C 1
ATOM 3012 O O . HIS A 1 378 ? 31.457 -11.070 -20.733 1.00 91.56 378 HIS A O 1
ATOM 3018 N N . TYR A 1 379 ? 29.647 -11.891 -19.685 1.00 94.12 379 TYR A N 1
ATOM 3019 C CA . TYR A 1 379 ? 30.303 -12.218 -18.423 1.00 94.12 379 TYR A CA 1
ATOM 3020 C C . TYR A 1 379 ? 30.526 -13.719 -18.275 1.00 94.12 379 TYR A C 1
ATOM 3022 O O . TYR A 1 379 ? 31.580 -14.120 -17.783 1.00 94.12 379 TYR A O 1
ATOM 3030 N N . ALA A 1 380 ? 29.567 -14.534 -18.718 1.00 92.06 380 ALA A N 1
ATOM 3031 C CA . ALA A 1 380 ? 29.587 -15.988 -18.580 1.00 92.06 380 ALA A CA 1
ATOM 3032 C C . ALA A 1 380 ? 30.550 -16.689 -19.548 1.00 92.06 380 ALA A C 1
ATOM 3034 O O . ALA A 1 380 ? 31.022 -17.789 -19.259 1.00 92.06 380 ALA A O 1
ATOM 3035 N N . ARG A 1 381 ? 30.837 -16.081 -20.707 1.00 92.81 381 ARG A N 1
ATOM 3036 C CA . ARG A 1 381 ? 31.516 -16.750 -21.824 1.00 92.81 381 ARG A CA 1
ATOM 3037 C C . ARG A 1 381 ? 32.716 -15.951 -22.322 1.00 92.81 381 ARG A C 1
ATOM 3039 O O . ARG A 1 381 ? 32.660 -14.731 -22.439 1.00 92.81 381 ARG A O 1
ATOM 3046 N N . GLN A 1 382 ? 33.792 -16.655 -22.658 1.00 91.50 382 GLN A N 1
ATOM 3047 C CA . GLN A 1 382 ? 34.971 -16.105 -23.325 1.00 91.50 382 GLN A CA 1
ATOM 3048 C C . GLN A 1 382 ? 35.029 -16.651 -24.751 1.00 91.50 382 GLN A C 1
ATOM 3050 O O . GLN A 1 382 ? 35.324 -17.826 -24.951 1.00 91.50 382 GLN A O 1
ATOM 3055 N N . TYR A 1 383 ? 34.710 -15.810 -25.734 1.00 87.56 383 TYR A N 1
ATOM 3056 C CA . TYR A 1 383 ? 34.657 -16.199 -27.144 1.00 87.56 383 TYR A CA 1
ATOM 3057 C C . TYR A 1 383 ? 36.018 -16.048 -27.820 1.00 87.56 383 TYR A C 1
ATOM 3059 O O . TYR A 1 383 ? 36.703 -15.043 -27.636 1.00 87.56 383 TYR A O 1
ATOM 3067 N N . SER A 1 384 ? 36.364 -17.010 -28.673 1.00 87.19 384 SER A N 1
ATOM 3068 C CA . SER A 1 384 ? 37.498 -16.881 -29.597 1.00 87.19 384 SER A CA 1
ATOM 3069 C C . SER A 1 384 ? 37.162 -15.996 -30.805 1.00 87.19 384 SER A C 1
ATOM 3071 O O . SER A 1 384 ? 38.013 -15.234 -31.258 1.00 87.19 384 SER A O 1
ATOM 3073 N N . ASN A 1 385 ? 35.921 -16.056 -31.304 1.00 86.56 385 ASN A N 1
ATOM 3074 C CA . ASN A 1 385 ? 35.408 -15.181 -32.360 1.00 86.56 385 ASN A CA 1
ATOM 3075 C C . ASN A 1 385 ? 33.875 -15.043 -32.275 1.00 86.56 385 ASN A C 1
ATOM 3077 O O . ASN A 1 385 ? 33.142 -15.838 -32.854 1.00 86.56 385 ASN A O 1
ATOM 3081 N N . LYS A 1 386 ? 33.378 -14.054 -31.533 1.00 86.06 386 LYS A N 1
ATOM 3082 C CA . LYS A 1 386 ? 31.942 -13.916 -31.248 1.00 86.06 386 LYS A CA 1
ATOM 3083 C C . LYS A 1 386 ? 31.160 -13.371 -32.448 1.00 86.06 386 LYS A C 1
ATOM 3085 O O . LYS A 1 386 ? 31.564 -12.360 -33.029 1.00 86.06 386 LYS A O 1
ATOM 3090 N N . HIS A 1 387 ? 29.997 -13.949 -32.747 1.00 85.06 387 HIS A N 1
ATOM 3091 C CA . HIS A 1 387 ? 29.052 -13.326 -33.671 1.00 85.06 387 HIS A CA 1
ATOM 3092 C C . HIS A 1 387 ? 28.594 -11.928 -33.166 1.00 85.06 387 HIS A C 1
ATOM 3094 O O . HIS A 1 387 ? 28.336 -11.756 -31.973 1.00 85.06 387 HIS A O 1
ATOM 3100 N N . PRO A 1 388 ? 28.459 -10.902 -34.034 1.00 84.81 388 PRO A N 1
ATOM 3101 C CA . PRO A 1 388 ? 28.107 -9.539 -33.608 1.00 84.81 388 PRO A CA 1
ATOM 3102 C C . PRO A 1 388 ? 26.680 -9.394 -33.054 1.00 84.81 388 PRO A C 1
ATOM 3104 O O . PRO A 1 388 ? 26.406 -8.455 -32.314 1.00 84.81 388 PRO A O 1
ATOM 3107 N N . ASN A 1 389 ? 25.763 -10.292 -33.420 1.00 84.00 389 ASN A N 1
ATOM 3108 C CA . ASN A 1 389 ? 24.440 -10.391 -32.797 1.00 84.00 389 ASN A CA 1
ATOM 3109 C C . ASN A 1 389 ? 24.501 -11.351 -31.603 1.00 84.00 389 ASN A C 1
ATOM 3111 O O . ASN A 1 389 ? 24.760 -12.539 -31.801 1.00 84.00 389 ASN A O 1
ATOM 3115 N N . ASP A 1 390 ? 24.208 -10.838 -30.408 1.00 84.44 390 ASP A N 1
ATOM 3116 C CA . ASP A 1 390 ? 24.219 -11.587 -29.149 1.00 84.44 390 ASP A CA 1
ATOM 3117 C C . ASP A 1 390 ? 23.245 -12.771 -29.125 1.00 84.44 390 ASP A C 1
ATOM 3119 O O . ASP A 1 390 ? 23.565 -13.794 -28.527 1.00 84.44 390 ASP A O 1
ATOM 3123 N N . GLU A 1 391 ? 22.090 -12.674 -29.791 1.00 84.12 391 GLU A N 1
ATOM 3124 C CA . GLU A 1 391 ? 21.109 -13.770 -29.850 1.00 84.12 391 GLU A CA 1
ATOM 3125 C C . GLU A 1 391 ? 21.625 -14.953 -30.667 1.00 84.12 391 GLU A C 1
ATOM 3127 O O . GLU A 1 391 ? 21.400 -16.099 -30.304 1.00 84.12 391 GLU A O 1
ATOM 3132 N N . VAL A 1 392 ? 22.383 -14.677 -31.729 1.00 81.12 392 VAL A N 1
ATOM 3133 C CA . VAL A 1 392 ? 23.035 -15.718 -32.535 1.00 81.12 392 VAL A CA 1
ATOM 3134 C C . VAL A 1 392 ? 24.271 -16.250 -31.806 1.00 81.12 392 VAL A C 1
ATOM 3136 O O . VAL A 1 392 ? 24.485 -17.455 -31.750 1.00 81.12 392 VAL A O 1
ATOM 3139 N N . ALA A 1 393 ? 25.046 -15.366 -31.164 1.00 82.81 393 ALA A N 1
ATOM 3140 C CA . ALA A 1 393 ? 26.235 -15.751 -30.403 1.00 82.81 393 ALA A CA 1
ATOM 3141 C C . ALA A 1 393 ? 25.920 -16.686 -29.221 1.00 82.81 393 ALA A C 1
ATOM 3143 O O . ALA A 1 393 ? 26.785 -17.445 -28.783 1.00 82.81 393 ALA A O 1
ATOM 3144 N N . LYS A 1 394 ? 24.680 -16.671 -28.702 1.00 79.88 394 LYS A N 1
ATOM 3145 C CA . LYS A 1 394 ? 24.208 -17.623 -27.678 1.00 79.88 394 LYS A CA 1
ATOM 3146 C C . LYS A 1 394 ? 24.352 -19.086 -28.117 1.00 79.88 394 LYS A C 1
ATOM 3148 O O . LYS A 1 394 ? 24.522 -19.936 -27.236 1.00 79.88 394 LYS A O 1
ATOM 3153 N N . SER A 1 395 ? 24.398 -19.338 -29.420 1.00 78.50 395 SER A N 1
ATOM 3154 C CA . SER A 1 395 ? 24.507 -20.655 -30.050 1.00 78.50 395 SER A CA 1
ATOM 3155 C C . SER A 1 395 ? 25.881 -20.961 -30.651 1.00 78.50 395 SER A C 1
ATOM 3157 O O . SER A 1 395 ? 26.067 -22.043 -31.198 1.00 78.50 395 SER A O 1
ATOM 3159 N N . ASP A 1 396 ? 26.846 -20.039 -30.577 1.00 81.31 396 ASP A N 1
ATOM 3160 C CA . ASP A 1 396 ? 28.205 -20.323 -31.046 1.00 81.31 396 ASP A CA 1
ATOM 3161 C C . ASP A 1 396 ? 28.857 -21.386 -30.138 1.00 81.31 396 ASP A C 1
ATOM 3163 O O . ASP A 1 396 ? 28.735 -21.319 -28.916 1.00 81.31 396 ASP A O 1
ATOM 3167 N N . ASP A 1 397 ? 29.626 -22.318 -30.709 1.00 81.56 397 ASP A N 1
ATOM 3168 C CA . ASP A 1 397 ? 30.387 -23.332 -29.949 1.00 81.56 397 ASP A CA 1
ATOM 3169 C C . ASP A 1 397 ? 31.825 -22.885 -29.618 1.00 81.56 397 ASP A C 1
ATOM 3171 O O . ASP A 1 397 ? 32.621 -23.618 -29.032 1.00 81.56 397 ASP A O 1
ATOM 3175 N N . ASN A 1 398 ? 32.207 -21.676 -30.027 1.00 86.31 398 ASN A N 1
ATOM 3176 C CA . ASN A 1 398 ? 33.595 -21.211 -30.033 1.00 86.31 398 ASN A CA 1
ATOM 3177 C C . ASN A 1 398 ? 33.986 -20.396 -28.783 1.00 86.31 398 ASN A C 1
ATOM 3179 O O . ASN A 1 398 ? 34.842 -19.501 -28.858 1.00 86.31 398 ASN A O 1
ATOM 3183 N N . TRP A 1 399 ? 33.376 -20.717 -27.641 1.00 90.56 399 TRP A N 1
ATOM 3184 C CA . TRP A 1 399 ? 33.627 -20.084 -26.348 1.00 90.56 399 TRP A CA 1
ATOM 3185 C C . TRP A 1 399 ? 33.990 -21.092 -25.257 1.00 90.56 399 TRP A C 1
ATOM 3187 O O . TRP A 1 399 ? 33.675 -22.276 -25.332 1.00 90.56 399 TRP A O 1
ATOM 3197 N N . THR A 1 400 ? 34.634 -20.594 -24.204 1.00 91.75 400 THR A N 1
ATOM 3198 C CA . THR A 1 400 ? 34.870 -21.330 -22.956 1.00 91.75 400 THR A CA 1
ATOM 3199 C C . THR A 1 400 ? 34.200 -20.625 -21.782 1.00 91.75 400 THR A C 1
ATOM 3201 O O . THR A 1 400 ? 34.064 -19.397 -21.785 1.00 91.75 400 THR A O 1
ATOM 3204 N N . SER A 1 401 ? 33.765 -21.384 -20.773 1.00 91.94 401 SER A N 1
ATOM 3205 C CA . SER A 1 401 ? 33.162 -20.819 -19.560 1.00 91.94 401 SER A CA 1
ATOM 3206 C C . SER A 1 401 ? 34.132 -19.874 -18.858 1.00 91.94 401 SER A C 1
ATOM 3208 O O . SER A 1 401 ? 35.299 -20.212 -18.655 1.00 91.94 401 SER A O 1
ATOM 3210 N N . ASN A 1 402 ? 33.651 -18.697 -18.461 1.00 93.75 402 ASN A N 1
ATOM 3211 C CA . ASN A 1 402 ? 34.442 -17.765 -17.671 1.00 93.75 402 ASN A CA 1
ATOM 3212 C C . ASN A 1 402 ? 34.510 -18.255 -16.213 1.00 93.75 402 ASN A C 1
ATOM 3214 O O . ASN A 1 402 ? 33.469 -18.318 -15.559 1.00 93.75 402 ASN A O 1
ATOM 3218 N N . PRO A 1 403 ? 35.701 -18.556 -15.664 1.00 94.50 403 PRO A N 1
ATOM 3219 C CA . PRO A 1 403 ? 35.828 -19.081 -14.303 1.00 94.50 403 PRO A CA 1
ATOM 3220 C C . PRO A 1 403 ? 35.398 -18.089 -13.211 1.00 94.50 403 PRO A C 1
ATOM 3222 O O . PRO A 1 403 ? 35.198 -18.499 -12.074 1.00 94.50 403 PRO A O 1
ATOM 3225 N N . ASN A 1 404 ? 35.258 -16.797 -13.534 1.00 94.81 404 ASN A N 1
ATOM 3226 C CA . ASN A 1 404 ? 34.814 -15.771 -12.587 1.00 94.81 404 ASN A CA 1
ATOM 3227 C C . ASN A 1 404 ? 33.289 -15.585 -12.548 1.00 94.81 404 ASN A C 1
ATOM 3229 O O . ASN A 1 404 ? 32.809 -14.748 -11.786 1.00 94.81 404 ASN A O 1
ATOM 3233 N N . TYR A 1 405 ? 32.531 -16.302 -13.379 1.00 93.88 405 TYR A N 1
ATOM 3234 C CA . TYR A 1 405 ? 31.073 -16.231 -13.390 1.00 93.88 405 TYR A CA 1
ATOM 3235 C C . TYR A 1 405 ? 30.480 -17.104 -12.265 1.00 93.88 405 TYR A C 1
ATOM 3237 O O . TYR A 1 405 ? 30.955 -18.226 -12.084 1.00 93.88 405 TYR A O 1
ATOM 3245 N N . PRO A 1 406 ? 29.474 -16.631 -11.497 1.00 94.75 406 PRO A N 1
ATOM 3246 C CA . PRO A 1 406 ? 28.708 -15.389 -11.679 1.00 94.75 406 PRO A CA 1
ATOM 3247 C C . PRO A 1 406 ? 29.288 -14.146 -10.974 1.00 94.75 406 PRO A C 1
ATOM 3249 O O . PRO A 1 406 ? 28.751 -13.053 -11.139 1.00 94.75 406 PRO A O 1
ATOM 3252 N N . ALA A 1 407 ? 30.376 -14.258 -10.205 1.00 95.56 407 ALA A N 1
ATOM 3253 C CA . ALA A 1 407 ? 30.891 -13.166 -9.368 1.00 95.56 407 ALA A CA 1
ATOM 3254 C C . ALA A 1 407 ? 31.264 -11.888 -10.150 1.00 95.56 407 ALA A C 1
ATOM 3256 O O . ALA A 1 407 ? 31.070 -10.778 -9.655 1.00 95.56 407 ALA A O 1
ATOM 3257 N N . ASN A 1 408 ? 31.780 -12.012 -11.376 1.00 95.94 408 ASN A N 1
ATOM 3258 C CA . ASN A 1 408 ? 32.040 -10.856 -12.242 1.00 95.94 408 ASN A CA 1
ATOM 3259 C C . ASN A 1 408 ? 30.756 -10.159 -12.721 1.00 95.94 408 ASN A C 1
ATOM 3261 O O . ASN A 1 408 ? 30.752 -8.939 -12.833 1.00 95.94 408 ASN A O 1
ATOM 3265 N N . TYR A 1 409 ? 29.684 -10.914 -12.973 1.00 96.94 409 TYR A N 1
ATOM 3266 C CA . TYR A 1 409 ? 28.376 -10.366 -13.327 1.00 96.94 409 TYR A CA 1
ATOM 3267 C C . TYR A 1 409 ? 27.764 -9.636 -12.129 1.00 96.94 409 TYR A C 1
ATOM 3269 O O . TYR A 1 409 ? 27.375 -8.482 -12.251 1.00 96.94 409 TYR A O 1
ATOM 3277 N N . VAL A 1 410 ? 27.751 -10.267 -10.949 1.00 96.69 410 VAL A N 1
ATOM 3278 C CA . VAL A 1 410 ? 27.245 -9.657 -9.704 1.00 96.69 410 VAL A CA 1
ATOM 3279 C C . VAL A 1 410 ? 27.984 -8.353 -9.388 1.00 96.69 410 VAL A C 1
ATOM 3281 O O . VAL A 1 410 ? 27.356 -7.358 -9.027 1.00 96.69 410 VAL A O 1
ATOM 3284 N N . ARG A 1 411 ? 29.308 -8.321 -9.592 1.00 96.44 411 ARG A N 1
ATOM 3285 C CA . ARG A 1 411 ? 30.098 -7.092 -9.452 1.00 96.44 411 ARG A CA 1
ATOM 3286 C C . ARG A 1 411 ? 29.657 -6.008 -10.431 1.00 96.44 411 ARG A C 1
ATOM 3288 O O . ARG A 1 411 ? 29.480 -4.879 -10.003 1.00 96.44 411 ARG A O 1
ATOM 3295 N N . GLU A 1 412 ? 29.440 -6.341 -11.703 1.00 96.81 412 GLU A N 1
ATOM 3296 C CA . GLU A 1 412 ? 28.934 -5.370 -12.681 1.00 96.81 412 GLU A CA 1
ATOM 3297 C C . GLU A 1 412 ? 27.590 -4.776 -12.246 1.00 96.81 412 GLU A C 1
ATOM 3299 O O . GLU A 1 412 ? 27.399 -3.564 -12.336 1.00 96.81 412 GLU A O 1
ATOM 3304 N N . VAL A 1 413 ? 26.666 -5.608 -11.751 1.00 96.69 413 VAL A N 1
ATOM 3305 C CA . VAL A 1 413 ? 25.382 -5.127 -11.223 1.00 96.69 413 VAL A CA 1
ATOM 3306 C C . VAL A 1 413 ? 25.630 -4.112 -10.113 1.00 96.69 413 VAL A C 1
ATOM 3308 O O . VAL A 1 413 ? 25.156 -2.982 -10.205 1.00 96.69 413 VAL A O 1
ATOM 3311 N N . SER A 1 414 ? 26.426 -4.491 -9.109 1.00 95.38 414 SER A N 1
ATOM 3312 C CA . SER A 1 414 ? 26.756 -3.632 -7.969 1.00 95.38 414 SER A CA 1
ATOM 3313 C C . SER A 1 414 ? 27.432 -2.326 -8.391 1.00 95.38 414 SER A C 1
ATOM 3315 O O . SER A 1 414 ? 27.093 -1.269 -7.866 1.00 95.38 414 SER A O 1
ATOM 3317 N N . ASP A 1 415 ? 28.359 -2.375 -9.348 1.00 95.81 415 ASP A N 1
ATOM 3318 C CA . ASP A 1 415 ? 29.102 -1.208 -9.827 1.00 95.81 415 ASP A CA 1
ATOM 3319 C C . ASP A 1 415 ? 28.209 -0.217 -10.591 1.00 95.81 415 ASP A C 1
ATOM 3321 O O . ASP A 1 415 ? 28.600 0.939 -10.774 1.00 95.81 415 ASP A O 1
ATOM 3325 N N . ASN A 1 416 ? 27.033 -0.641 -11.068 1.00 95.88 416 ASN A N 1
ATOM 3326 C CA . ASN A 1 416 ? 26.088 0.206 -11.800 1.00 95.88 416 ASN A CA 1
ATOM 3327 C C . ASN A 1 416 ? 24.892 0.689 -10.965 1.00 95.88 416 ASN A C 1
ATOM 3329 O O . ASN A 1 416 ? 24.158 1.563 -11.436 1.00 95.88 416 ASN A O 1
ATOM 3333 N N . ILE A 1 417 ? 24.717 0.203 -9.731 1.00 94.75 417 ILE A N 1
ATOM 3334 C CA . ILE A 1 417 ? 23.733 0.760 -8.791 1.00 94.75 417 ILE A CA 1
ATOM 3335 C C . ILE A 1 417 ? 24.034 2.253 -8.570 1.00 94.75 417 ILE A C 1
ATOM 3337 O O . ILE A 1 417 ? 25.184 2.662 -8.417 1.00 94.75 417 ILE A O 1
ATOM 3341 N N . GLY A 1 418 ? 22.993 3.083 -8.626 1.00 91.62 418 GLY A N 1
ATOM 3342 C CA . GLY A 1 418 ? 23.074 4.543 -8.560 1.00 91.62 418 GLY A CA 1
ATOM 3343 C C . GLY A 1 418 ? 23.470 5.232 -9.874 1.00 91.62 418 GLY A C 1
ATOM 3344 O O . GLY A 1 418 ? 23.348 6.450 -9.971 1.00 91.62 418 GLY A O 1
ATOM 3345 N N . LYS A 1 419 ? 23.919 4.497 -10.907 1.00 93.81 419 LYS A N 1
ATOM 3346 C CA . LYS A 1 419 ? 24.222 5.072 -12.238 1.00 93.81 419 LYS A CA 1
ATOM 3347 C C . LYS A 1 419 ? 23.018 5.069 -13.179 1.00 93.81 419 LYS A C 1
ATOM 3349 O O . LYS A 1 419 ? 22.928 5.925 -14.054 1.00 93.81 419 LYS A O 1
ATOM 3354 N N . TYR A 1 420 ? 22.115 4.108 -13.003 1.00 95.31 420 TYR A N 1
ATOM 3355 C CA . TYR A 1 420 ? 20.892 3.946 -13.790 1.00 95.31 420 TYR A CA 1
ATOM 3356 C C . TYR A 1 420 ? 19.692 3.818 -12.856 1.00 95.31 420 TYR A C 1
ATOM 3358 O O . TYR A 1 420 ? 19.803 3.235 -11.778 1.00 95.31 420 TYR A O 1
ATOM 3366 N N . LYS A 1 421 ? 18.526 4.311 -13.281 1.00 94.69 421 LYS A N 1
ATOM 3367 C CA . LYS A 1 421 ? 17.286 4.157 -12.507 1.00 94.69 421 LYS A CA 1
ATOM 3368 C C . LYS A 1 421 ? 16.717 2.750 -12.602 1.00 94.69 421 LYS A C 1
ATOM 3370 O O . LYS A 1 421 ? 16.061 2.301 -11.672 1.00 94.69 421 LYS A O 1
ATOM 3375 N N . VAL A 1 422 ? 16.947 2.061 -13.720 1.00 97.00 422 VAL A N 1
ATOM 3376 C CA . VAL A 1 422 ? 16.479 0.687 -13.937 1.00 97.00 422 VAL A CA 1
ATOM 3377 C C . VAL A 1 422 ? 17.625 -0.157 -14.478 1.00 97.00 422 VAL A C 1
ATOM 3379 O O . VAL A 1 422 ? 18.245 0.206 -15.473 1.00 97.00 422 VAL A O 1
ATOM 3382 N N . ILE A 1 423 ? 17.904 -1.298 -13.858 1.00 97.81 423 ILE A N 1
ATOM 3383 C CA . ILE A 1 423 ? 18.868 -2.264 -14.390 1.00 97.81 423 ILE A CA 1
ATOM 3384 C C . ILE A 1 423 ? 18.171 -3.605 -14.551 1.00 97.81 423 ILE A C 1
ATOM 3386 O O . ILE A 1 423 ? 17.584 -4.138 -13.607 1.00 97.81 423 ILE A O 1
ATOM 3390 N N . PHE A 1 424 ? 18.252 -4.159 -15.756 1.00 97.81 424 PHE A N 1
ATOM 3391 C CA . PHE A 1 424 ? 17.746 -5.485 -16.047 1.00 97.81 424 PHE A CA 1
ATOM 3392 C C . PHE A 1 424 ? 18.836 -6.538 -15.943 1.00 97.81 424 PHE A C 1
ATOM 3394 O O . PHE A 1 424 ? 19.951 -6.366 -16.441 1.00 97.81 424 PHE A O 1
ATOM 3401 N N . LEU A 1 425 ? 18.457 -7.649 -15.321 1.00 95.00 425 LEU A N 1
ATOM 3402 C CA . LEU A 1 425 ? 19.310 -8.783 -15.020 1.00 95.00 425 LEU A CA 1
ATOM 3403 C C . LEU A 1 425 ? 18.724 -10.057 -15.634 1.00 95.00 425 LEU A C 1
ATOM 3405 O O . LEU A 1 425 ? 17.510 -10.166 -15.859 1.00 95.00 425 LEU A O 1
ATOM 3409 N N . THR A 1 426 ? 19.571 -11.058 -15.857 1.00 91.38 426 THR A N 1
ATOM 3410 C CA . THR A 1 426 ? 19.090 -12.424 -16.104 1.00 91.38 426 THR A CA 1
ATOM 3411 C C . THR A 1 426 ? 18.647 -13.088 -14.794 1.00 91.38 426 THR A C 1
ATOM 3413 O O . THR A 1 426 ? 19.225 -12.844 -13.739 1.00 91.38 426 THR A O 1
ATOM 3416 N N . GLY A 1 427 ? 17.627 -13.946 -14.850 1.00 85.62 427 GLY A N 1
ATOM 3417 C CA . GLY A 1 427 ? 17.064 -14.637 -13.682 1.00 85.62 427 GLY A CA 1
ATOM 3418 C C . GLY A 1 427 ? 17.797 -15.921 -13.280 1.00 85.62 427 GLY A C 1
ATOM 3419 O O . GLY A 1 427 ? 17.143 -16.880 -12.890 1.00 85.62 427 GLY A O 1
ATOM 3420 N N . GLY A 1 428 ? 19.121 -16.002 -13.439 1.00 89.44 428 GLY A N 1
ATOM 3421 C CA . GLY A 1 428 ? 19.893 -17.190 -13.044 1.00 89.44 428 GLY A CA 1
ATOM 3422 C C . GLY A 1 428 ? 20.009 -17.303 -11.521 1.00 89.44 428 GLY A C 1
ATOM 3423 O O . GLY A 1 428 ? 20.434 -16.346 -10.879 1.00 89.44 428 GLY A O 1
ATOM 3424 N N . LYS A 1 429 ? 19.646 -18.454 -10.929 1.00 90.44 429 LYS A N 1
ATOM 3425 C CA . LYS A 1 429 ? 19.654 -18.642 -9.461 1.00 90.44 429 LYS A CA 1
ATOM 3426 C C . LYS A 1 429 ? 21.023 -18.352 -8.832 1.00 90.44 429 LYS A C 1
ATOM 3428 O O . LYS A 1 429 ? 21.084 -17.772 -7.761 1.00 90.44 429 LYS A O 1
ATOM 3433 N N . ASP A 1 430 ? 22.102 -18.711 -9.514 1.00 90.62 430 ASP A N 1
ATOM 3434 C CA . ASP A 1 430 ? 23.485 -18.450 -9.108 1.00 90.62 430 ASP A CA 1
ATOM 3435 C C . ASP A 1 430 ? 23.819 -16.949 -9.020 1.00 90.62 430 ASP A C 1
ATOM 3437 O O . ASP A 1 430 ? 24.472 -16.519 -8.071 1.00 90.62 430 ASP A O 1
ATOM 3441 N N . ILE A 1 431 ? 23.331 -16.137 -9.965 1.00 93.88 431 ILE A N 1
ATOM 3442 C CA . ILE A 1 431 ? 23.452 -14.671 -9.912 1.00 93.88 431 ILE A CA 1
ATOM 3443 C C . ILE A 1 431 ? 22.631 -14.106 -8.758 1.00 93.88 431 ILE A C 1
ATOM 3445 O O . ILE A 1 431 ? 23.128 -13.282 -7.993 1.00 93.88 431 ILE A O 1
ATOM 3449 N N . LEU A 1 432 ? 21.374 -14.536 -8.648 1.00 95.38 432 LEU A N 1
ATOM 3450 C CA . LEU A 1 432 ? 20.442 -14.000 -7.662 1.00 95.38 432 LEU A CA 1
ATOM 3451 C C . LEU A 1 432 ? 20.885 -14.326 -6.229 1.00 95.38 432 LEU A C 1
ATOM 3453 O O . LEU A 1 432 ? 20.886 -13.439 -5.384 1.00 95.38 432 LEU A O 1
ATOM 3457 N N . SER A 1 433 ? 21.390 -15.538 -5.975 1.00 94.31 433 SER A N 1
ATOM 3458 C CA . SER A 1 433 ? 22.015 -15.881 -4.691 1.00 94.31 433 SER A CA 1
ATOM 3459 C C . SER A 1 433 ? 23.249 -15.022 -4.389 1.00 94.31 433 SER A C 1
ATOM 3461 O O . SER A 1 433 ? 23.447 -14.628 -3.245 1.00 94.31 433 SER A O 1
ATOM 3463 N N . GLY A 1 434 ? 24.050 -14.664 -5.400 1.00 94.94 434 GLY A N 1
ATOM 3464 C CA . GLY A 1 434 ? 25.172 -13.738 -5.216 1.00 94.94 434 GLY A CA 1
ATOM 3465 C C . GLY A 1 434 ? 24.742 -12.309 -4.853 1.00 94.94 434 GLY A C 1
ATOM 3466 O O . GLY A 1 434 ? 25.454 -11.625 -4.121 1.00 94.94 434 GLY A O 1
ATOM 3467 N N . LEU A 1 435 ? 23.575 -11.851 -5.321 1.00 95.62 435 LEU A N 1
ATOM 3468 C CA . LEU A 1 435 ? 22.983 -10.577 -4.887 1.00 95.62 435 LEU A CA 1
ATOM 3469 C C . LEU A 1 435 ? 22.434 -10.672 -3.458 1.00 95.62 435 LEU A C 1
ATOM 3471 O O . LEU A 1 435 ? 22.644 -9.750 -2.668 1.00 95.62 435 LEU A O 1
ATOM 3475 N N . ASP A 1 436 ? 21.803 -11.797 -3.109 1.00 94.12 436 ASP A N 1
ATOM 3476 C CA . ASP A 1 436 ? 21.300 -12.064 -1.758 1.00 94.12 436 ASP A CA 1
ATOM 3477 C C . ASP A 1 436 ? 22.436 -12.023 -0.716 1.00 94.12 436 ASP A C 1
ATOM 3479 O O . ASP A 1 436 ? 22.269 -11.421 0.346 1.00 94.12 436 ASP A O 1
ATOM 3483 N N . GLU A 1 437 ? 23.610 -12.590 -1.029 1.00 93.81 437 GLU A N 1
ATOM 3484 C CA . GLU A 1 437 ? 24.814 -12.548 -0.175 1.00 93.81 437 GLU A CA 1
ATOM 3485 C C . GLU A 1 437 ? 25.307 -11.118 0.108 1.00 93.81 437 GLU A C 1
ATOM 3487 O O . GLU A 1 437 ? 25.877 -10.852 1.168 1.00 93.81 437 GLU A O 1
ATOM 3492 N N . LEU A 1 438 ? 25.066 -10.189 -0.820 1.00 93.19 438 LEU A N 1
ATOM 3493 C CA . LEU A 1 438 ? 25.385 -8.766 -0.680 1.00 93.19 438 LEU A CA 1
ATOM 3494 C C . LEU A 1 438 ? 24.221 -7.949 -0.097 1.00 93.19 438 LEU A C 1
ATOM 3496 O O . LEU A 1 438 ? 24.334 -6.730 0.026 1.00 93.19 438 LEU A O 1
ATOM 3500 N N . ASN A 1 439 ? 23.110 -8.604 0.258 1.00 89.81 439 ASN A N 1
ATOM 3501 C CA . ASN A 1 439 ? 21.856 -7.983 0.681 1.00 89.81 439 ASN A CA 1
ATOM 3502 C C . ASN A 1 439 ? 21.314 -6.957 -0.338 1.00 89.81 439 ASN A C 1
ATOM 3504 O O . ASN A 1 439 ? 20.679 -5.968 0.030 1.00 89.81 439 ASN A O 1
ATOM 3508 N N . ILE A 1 440 ? 21.573 -7.190 -1.628 1.00 91.94 440 ILE A N 1
ATOM 3509 C CA . ILE A 1 440 ? 21.062 -6.373 -2.728 1.00 91.94 440 ILE A CA 1
ATOM 3510 C C . ILE A 1 440 ? 19.699 -6.929 -3.136 1.00 91.94 440 ILE A C 1
ATOM 3512 O O . ILE A 1 440 ? 19.593 -8.050 -3.631 1.00 91.94 440 ILE A O 1
ATOM 3516 N N . LYS A 1 441 ? 18.648 -6.131 -2.942 1.00 89.25 441 LYS A N 1
ATOM 3517 C CA . LYS A 1 441 ? 17.273 -6.505 -3.287 1.00 89.25 441 LYS A CA 1
ATOM 3518 C C . LYS A 1 441 ? 16.990 -6.301 -4.774 1.00 89.25 441 LYS A C 1
ATOM 3520 O O . LYS A 1 441 ? 17.490 -5.369 -5.398 1.00 89.25 441 LYS A O 1
ATOM 3525 N N . TYR A 1 442 ? 16.161 -7.174 -5.333 1.00 94.06 442 TYR A N 1
ATOM 3526 C CA . TYR A 1 442 ? 15.720 -7.129 -6.727 1.00 94.06 442 TYR A CA 1
ATOM 3527 C C . TYR A 1 442 ? 14.286 -7.641 -6.847 1.00 94.06 442 TYR A C 1
ATOM 3529 O O . TYR A 1 442 ? 13.790 -8.365 -5.985 1.00 94.06 442 TYR A O 1
ATOM 3537 N N . SER A 1 443 ? 13.623 -7.284 -7.942 1.00 93.44 443 SER A N 1
ATOM 3538 C CA . SER A 1 443 ? 12.333 -7.853 -8.331 1.00 93.44 443 SER A CA 1
ATOM 3539 C C . SER A 1 443 ? 12.524 -8.926 -9.401 1.00 93.44 443 SER A C 1
ATOM 3541 O O . SER A 1 443 ? 13.351 -8.768 -10.299 1.00 93.44 443 SER A O 1
ATOM 3543 N N . ILE A 1 444 ? 11.759 -10.013 -9.328 1.00 94.62 444 ILE A N 1
ATOM 3544 C CA . ILE A 1 444 ? 11.718 -11.063 -10.348 1.00 94.62 444 ILE A CA 1
ATOM 3545 C C . ILE A 1 444 ? 10.461 -10.881 -11.194 1.00 94.62 444 ILE A C 1
ATOM 3547 O O . ILE A 1 444 ? 9.351 -10.881 -10.667 1.00 94.62 444 ILE A O 1
ATOM 3551 N N . LEU A 1 445 ? 10.638 -10.786 -12.511 1.00 94.75 445 LEU A N 1
ATOM 3552 C CA . LEU A 1 445 ? 9.552 -10.785 -13.488 1.00 94.75 445 LEU A CA 1
ATOM 3553 C C . LEU A 1 445 ? 9.581 -12.072 -14.309 1.00 94.75 445 LEU A C 1
ATOM 3555 O O . LEU A 1 445 ? 10.487 -12.291 -15.127 1.00 94.75 445 LEU A O 1
ATOM 3559 N N . TYR A 1 446 ? 8.562 -12.902 -14.110 1.00 94.81 446 TYR A N 1
ATOM 3560 C CA . TYR A 1 446 ? 8.456 -14.229 -14.700 1.00 94.81 446 TYR A CA 1
ATOM 3561 C C . TYR A 1 446 ? 7.230 -14.336 -15.621 1.00 94.81 446 TYR A C 1
ATOM 3563 O O . TYR A 1 446 ? 6.157 -13.871 -15.248 1.00 94.81 446 TYR A O 1
ATOM 3571 N N . PRO A 1 447 ? 7.332 -14.945 -16.814 1.00 95.06 447 PRO A N 1
ATOM 3572 C CA . PRO A 1 447 ? 6.184 -15.141 -17.693 1.00 95.06 447 PRO A CA 1
ATOM 3573 C C . PRO A 1 447 ? 5.237 -16.201 -17.121 1.00 95.06 447 PRO A C 1
ATOM 3575 O O . PRO A 1 447 ? 5.667 -17.277 -16.698 1.00 95.06 447 PRO A O 1
ATOM 3578 N N . GLY A 1 448 ? 3.941 -15.910 -17.128 1.00 92.62 448 GLY A N 1
ATOM 3579 C CA . GLY A 1 448 ? 2.911 -16.876 -16.769 1.00 92.62 448 GLY A CA 1
ATOM 3580 C C . GLY A 1 448 ? 2.632 -17.901 -17.880 1.00 92.62 448 GLY A C 1
ATOM 3581 O O . GLY A 1 448 ? 3.142 -17.771 -19.002 1.00 92.62 448 GLY A O 1
ATOM 3582 N N . PRO A 1 449 ? 1.839 -18.949 -17.587 1.00 90.88 449 PRO A N 1
ATOM 3583 C CA . PRO A 1 449 ? 1.507 -19.999 -18.548 1.00 90.88 449 PRO A CA 1
ATOM 3584 C C . PRO A 1 449 ? 0.899 -19.486 -19.860 1.00 90.88 449 PRO A C 1
ATOM 3586 O O . PRO A 1 449 ? 1.211 -20.032 -20.918 1.00 90.88 449 PRO A O 1
ATOM 3589 N N . ASN A 1 450 ? 0.072 -18.437 -19.815 1.00 92.94 450 ASN A N 1
ATOM 3590 C CA . ASN A 1 450 ? -0.595 -17.895 -21.001 1.00 92.94 450 ASN A CA 1
ATOM 3591 C C . ASN A 1 450 ? 0.377 -17.125 -21.908 1.00 92.94 450 ASN A C 1
ATOM 3593 O O . ASN A 1 450 ? 0.230 -17.141 -23.129 1.00 92.94 450 ASN A O 1
ATOM 3597 N N . ARG A 1 451 ? 1.444 -16.559 -21.337 1.00 93.12 451 ARG A N 1
ATOM 3598 C CA . ARG A 1 451 ? 2.496 -15.849 -22.075 1.00 93.12 451 ARG A CA 1
ATOM 3599 C C . ARG A 1 451 ? 3.526 -16.772 -22.736 1.00 93.12 451 ARG A C 1
ATOM 3601 O O . ARG A 1 451 ? 4.283 -16.351 -23.613 1.00 93.12 451 ARG A O 1
ATOM 3608 N N . LYS A 1 452 ? 3.579 -18.047 -22.337 1.00 94.19 452 LYS A N 1
ATOM 3609 C CA . LYS A 1 452 ? 4.581 -19.018 -22.810 1.00 94.19 452 LYS A CA 1
ATOM 3610 C C . LYS A 1 452 ? 4.726 -19.018 -24.336 1.00 94.19 452 LYS A C 1
ATOM 3612 O O . LYS A 1 452 ? 5.839 -18.913 -24.844 1.00 94.19 452 LYS A O 1
ATOM 3617 N N . SER A 1 453 ? 3.615 -19.099 -25.066 1.00 94.25 453 SER A N 1
ATOM 3618 C CA . SER A 1 453 ? 3.624 -19.132 -26.534 1.00 94.25 453 SER A CA 1
ATOM 3619 C C . SER A 1 453 ? 4.271 -17.884 -27.139 1.00 94.25 453 SER A C 1
ATOM 3621 O O . SER A 1 453 ? 5.083 -18.005 -28.057 1.00 94.25 453 SER A O 1
ATOM 3623 N N . GLN A 1 454 ? 3.968 -16.703 -26.595 1.00 95.88 454 GLN A N 1
ATOM 3624 C CA . GLN A 1 454 ? 4.528 -15.438 -27.066 1.00 95.88 454 GLN A CA 1
ATOM 3625 C C . GLN A 1 454 ? 6.040 -15.369 -26.819 1.00 95.88 454 GLN A C 1
ATOM 3627 O O . GLN A 1 454 ? 6.790 -15.010 -27.722 1.00 95.88 454 GLN A O 1
ATOM 3632 N N . VAL A 1 455 ? 6.515 -15.823 -25.653 1.00 95.38 455 VAL A N 1
ATOM 3633 C CA . VAL A 1 455 ? 7.956 -15.898 -25.331 1.00 95.38 455 VAL A CA 1
ATOM 3634 C C . VAL A 1 455 ? 8.722 -16.749 -26.354 1.00 95.38 455 VAL A C 1
ATOM 3636 O O . VAL A 1 455 ? 9.808 -16.361 -26.792 1.00 95.38 455 VAL A O 1
ATOM 3639 N N . LEU A 1 456 ? 8.161 -17.893 -26.762 1.00 96.00 456 LEU A N 1
ATOM 3640 C CA . LEU A 1 456 ? 8.781 -18.778 -27.755 1.00 96.00 456 LEU A CA 1
ATOM 3641 C C . LEU A 1 456 ? 8.767 -18.173 -29.166 1.00 96.00 456 LEU A C 1
ATOM 3643 O O . LEU A 1 456 ? 9.745 -18.313 -29.903 1.00 96.00 456 LEU A O 1
ATOM 3647 N N . ILE A 1 457 ? 7.683 -17.488 -29.545 1.00 95.38 457 ILE A N 1
ATOM 3648 C CA . ILE A 1 457 ? 7.591 -16.751 -30.815 1.00 95.38 457 ILE A CA 1
ATOM 3649 C C . ILE A 1 457 ? 8.637 -15.632 -30.851 1.00 95.38 457 ILE A C 1
ATOM 3651 O O . ILE A 1 457 ? 9.381 -15.514 -31.824 1.00 95.38 457 ILE A O 1
ATOM 3655 N N . ASP A 1 458 ? 8.755 -14.862 -29.772 1.00 94.44 458 ASP A N 1
ATOM 3656 C CA . ASP A 1 458 ? 9.717 -13.768 -29.657 1.00 94.44 458 ASP A CA 1
ATOM 3657 C C . ASP A 1 458 ? 11.161 -14.268 -29.712 1.00 94.44 458 ASP A C 1
ATOM 3659 O O . ASP A 1 458 ? 12.003 -13.646 -30.357 1.00 94.44 458 ASP A O 1
ATOM 3663 N N . ALA A 1 459 ? 11.458 -15.418 -29.098 1.00 92.81 459 ALA A N 1
ATOM 3664 C CA . ALA A 1 459 ? 12.780 -16.036 -29.188 1.00 92.81 459 ALA A CA 1
ATOM 3665 C C . ALA A 1 459 ? 13.161 -16.347 -30.645 1.00 92.81 459 ALA A C 1
ATOM 3667 O O . ALA A 1 459 ? 14.248 -15.957 -31.085 1.00 92.81 459 ALA A O 1
ATOM 3668 N N . LYS A 1 460 ? 12.242 -16.959 -31.409 1.00 93.06 460 LYS A N 1
ATOM 3669 C CA . LYS A 1 460 ? 12.426 -17.251 -32.842 1.00 93.06 460 LYS A CA 1
ATOM 3670 C C . LYS A 1 460 ? 12.577 -15.977 -33.670 1.00 93.06 460 LYS A C 1
ATOM 3672 O O . LYS A 1 460 ? 13.510 -15.868 -34.459 1.00 93.06 460 LYS A O 1
ATOM 3677 N N . ASN A 1 461 ? 11.711 -14.986 -33.455 1.00 92.19 461 ASN A N 1
ATOM 3678 C CA . ASN A 1 461 ? 11.749 -13.709 -34.177 1.00 92.19 461 ASN A CA 1
ATOM 3679 C C . ASN A 1 461 ? 13.047 -12.926 -33.926 1.00 92.19 461 ASN A C 1
ATOM 3681 O O . ASN A 1 461 ? 13.502 -12.184 -34.794 1.00 92.19 461 ASN A O 1
ATOM 3685 N N . ARG A 1 462 ? 13.664 -13.107 -32.753 1.00 88.25 462 ARG A N 1
ATOM 3686 C CA . ARG A 1 462 ? 14.967 -12.524 -32.399 1.00 88.25 462 ARG A CA 1
ATOM 3687 C C . ARG A 1 462 ? 16.166 -13.264 -33.001 1.00 88.25 462 ARG A C 1
ATOM 3689 O O . ARG A 1 462 ? 17.284 -12.766 -32.885 1.00 88.25 462 ARG A O 1
ATOM 3696 N N . GLY A 1 463 ? 15.943 -14.407 -33.651 1.00 87.06 463 GLY A N 1
ATOM 3697 C CA . GLY A 1 463 ? 16.989 -15.205 -34.289 1.00 87.06 463 GLY A CA 1
ATOM 3698 C C . GLY A 1 463 ? 17.697 -16.188 -33.356 1.00 87.06 463 GLY A C 1
ATOM 3699 O O . GLY A 1 463 ? 18.816 -16.583 -33.668 1.00 87.06 463 GLY A O 1
ATOM 3700 N N . ASN A 1 464 ? 17.076 -16.569 -32.232 1.00 88.62 464 ASN A N 1
ATOM 3701 C CA . ASN A 1 464 ? 17.580 -17.678 -31.417 1.00 88.62 464 ASN A CA 1
ATOM 3702 C C . ASN A 1 464 ? 17.375 -19.017 -32.148 1.00 88.62 464 ASN A C 1
ATOM 3704 O O . ASN A 1 464 ? 16.400 -19.178 -32.888 1.00 88.62 464 ASN A O 1
ATOM 3708 N N . ASP A 1 465 ? 18.276 -19.974 -31.923 1.00 88.62 465 ASP A N 1
ATOM 3709 C CA . ASP A 1 465 ? 18.199 -21.307 -32.525 1.00 88.62 465 ASP A CA 1
ATOM 3710 C C . ASP A 1 465 ? 17.125 -22.210 -31.882 1.00 88.62 465 ASP A C 1
ATOM 3712 O O . ASP A 1 465 ? 16.488 -21.869 -30.881 1.00 88.62 465 ASP A O 1
ATOM 3716 N N . GLU A 1 466 ? 16.912 -23.390 -32.471 1.00 91.25 466 GLU A N 1
ATOM 3717 C CA . GLU A 1 466 ? 15.924 -24.358 -31.979 1.00 91.25 466 GLU A CA 1
ATOM 3718 C C . GLU A 1 466 ? 16.262 -24.882 -30.576 1.00 91.25 466 GLU A C 1
ATOM 3720 O O . GLU A 1 466 ? 15.357 -25.025 -29.756 1.00 91.25 466 GLU A O 1
ATOM 3725 N N . ASN A 1 467 ? 17.548 -25.087 -30.268 1.00 89.62 467 ASN A N 1
ATOM 3726 C CA . ASN A 1 467 ? 17.998 -25.585 -28.966 1.00 89.62 467 ASN A CA 1
ATOM 3727 C C . ASN A 1 467 ? 17.656 -24.607 -27.832 1.00 89.62 467 ASN A C 1
ATOM 3729 O O . ASN A 1 467 ? 17.191 -25.011 -26.765 1.00 89.62 467 ASN A O 1
ATOM 3733 N N . PHE A 1 468 ? 17.867 -23.307 -28.045 1.00 89.38 468 PHE A N 1
ATOM 3734 C CA . PHE A 1 468 ? 17.530 -22.275 -27.073 1.00 89.38 468 PHE A CA 1
ATOM 3735 C C . PHE A 1 468 ? 16.017 -22.134 -26.913 1.00 89.38 468 PHE A C 1
ATOM 3737 O O . PHE A 1 468 ? 15.522 -22.001 -25.794 1.00 89.38 468 PHE A O 1
ATOM 3744 N N . VAL A 1 469 ? 15.259 -22.209 -28.010 1.00 93.50 469 VAL A N 1
ATOM 3745 C CA . VAL A 1 469 ? 13.791 -22.201 -27.945 1.00 93.50 469 VAL A CA 1
ATOM 3746 C C . VAL A 1 469 ? 13.273 -23.411 -27.160 1.00 93.50 469 VAL A C 1
ATOM 3748 O O . VAL A 1 469 ? 12.397 -23.243 -26.313 1.00 93.50 469 VAL A O 1
ATOM 3751 N N . GLU A 1 470 ? 13.831 -24.605 -27.376 1.00 94.81 470 GLU A N 1
ATOM 3752 C CA . GLU A 1 470 ? 13.488 -25.817 -26.622 1.00 94.81 470 GLU A CA 1
ATOM 3753 C C . GLU A 1 470 ? 13.872 -25.695 -25.138 1.00 94.81 470 GLU A C 1
ATOM 3755 O O . GLU A 1 470 ? 13.113 -26.105 -24.258 1.00 94.81 470 GLU A O 1
ATOM 3760 N N . LEU A 1 471 ? 15.010 -25.064 -24.824 1.00 92.31 471 LEU A N 1
ATOM 3761 C CA . LEU A 1 471 ? 15.379 -24.739 -23.445 1.00 92.31 471 LEU A CA 1
ATOM 3762 C C . LEU A 1 471 ? 14.312 -23.859 -22.778 1.00 92.31 471 LEU A C 1
ATOM 3764 O O . LEU A 1 471 ? 13.853 -24.191 -21.684 1.00 92.31 471 LEU A O 1
ATOM 3768 N N . LEU A 1 472 ? 13.889 -22.765 -23.421 1.00 93.69 472 LEU A N 1
ATOM 3769 C CA . LEU A 1 472 ? 12.837 -21.897 -22.880 1.00 93.69 472 LEU A CA 1
ATOM 3770 C C . LEU A 1 472 ? 11.509 -22.648 -22.718 1.00 93.69 472 LEU A C 1
ATOM 3772 O O . LEU A 1 472 ? 10.847 -22.503 -21.690 1.00 93.69 472 LEU A O 1
ATOM 3776 N N . ASP A 1 473 ? 11.136 -23.475 -23.698 1.00 95.69 473 ASP A N 1
ATOM 3777 C CA . ASP A 1 473 ? 9.921 -24.290 -23.653 1.00 95.69 473 ASP A CA 1
ATOM 3778 C C . ASP A 1 473 ? 9.941 -25.236 -22.447 1.00 95.69 473 ASP A C 1
ATOM 3780 O O . ASP A 1 473 ? 8.983 -25.284 -21.673 1.00 95.69 473 ASP A O 1
ATOM 3784 N N . ASN A 1 474 ? 11.065 -25.910 -22.210 1.00 94.56 474 ASN A N 1
ATOM 3785 C CA . ASN A 1 474 ? 11.259 -26.795 -21.065 1.00 94.56 474 ASN A CA 1
ATOM 3786 C C . ASN A 1 474 ? 11.188 -26.050 -19.722 1.00 94.56 474 ASN A C 1
ATOM 3788 O O . ASN A 1 474 ? 10.531 -26.527 -18.792 1.00 94.56 474 ASN A O 1
ATOM 3792 N N . LEU A 1 475 ? 11.807 -24.867 -19.618 1.00 92.94 475 LEU A N 1
ATOM 3793 C CA . LEU A 1 475 ? 11.755 -24.038 -18.406 1.00 92.94 475 LEU A CA 1
ATOM 3794 C C . LEU A 1 475 ? 10.329 -23.565 -18.078 1.00 92.94 475 LEU A C 1
ATOM 3796 O O . LEU A 1 475 ? 9.987 -23.431 -16.903 1.00 92.94 475 LEU A O 1
ATOM 3800 N N . LEU A 1 476 ? 9.495 -23.338 -19.098 1.00 93.75 476 LEU A N 1
ATOM 3801 C CA . LEU A 1 476 ? 8.112 -22.866 -18.955 1.00 93.75 476 LEU A CA 1
ATOM 3802 C C . LEU A 1 476 ? 7.064 -23.988 -18.955 1.00 93.75 476 LEU A C 1
ATOM 3804 O O . LEU A 1 476 ? 5.894 -23.739 -18.681 1.00 93.75 476 LEU A O 1
ATOM 3808 N N . SER A 1 477 ? 7.452 -25.230 -19.249 1.00 91.31 477 SER A N 1
ATOM 3809 C CA . SER A 1 477 ? 6.535 -26.379 -19.289 1.00 91.31 477 SER A CA 1
ATOM 3810 C C . SER A 1 477 ? 6.120 -26.889 -17.910 1.00 91.31 477 SER A C 1
ATOM 3812 O O . SER A 1 477 ? 5.223 -27.722 -17.804 1.00 91.31 477 SER A O 1
ATOM 3814 N N . SER A 1 478 ? 6.762 -26.414 -16.843 1.00 89.44 478 SER A N 1
ATOM 3815 C CA . SER A 1 478 ? 6.379 -26.741 -15.474 1.00 89.44 478 SER A CA 1
ATOM 3816 C C . SER A 1 478 ? 6.728 -25.609 -14.518 1.00 89.44 478 SER A C 1
ATOM 3818 O O . SER A 1 478 ? 7.619 -24.805 -14.777 1.00 89.44 478 SER A O 1
ATOM 3820 N N . ASP A 1 479 ? 6.115 -25.626 -13.339 1.00 88.50 479 ASP A N 1
ATOM 3821 C CA . ASP A 1 479 ? 6.450 -24.696 -12.262 1.00 88.50 479 ASP A CA 1
ATOM 3822 C C . ASP A 1 479 ? 7.836 -24.933 -11.644 1.00 88.50 479 ASP A C 1
ATOM 3824 O O . ASP A 1 479 ? 8.244 -24.171 -10.775 1.00 88.50 479 ASP A O 1
ATOM 3828 N N . ARG A 1 480 ? 8.580 -25.978 -12.038 1.00 90.81 480 ARG A N 1
ATOM 3829 C CA . ARG A 1 480 ? 9.842 -26.348 -11.377 1.00 90.81 480 ARG A CA 1
ATOM 3830 C C . ARG A 1 480 ? 10.855 -25.202 -11.380 1.00 90.81 480 ARG A C 1
ATOM 3832 O O . ARG A 1 480 ? 11.478 -24.957 -10.352 1.00 90.81 480 ARG A O 1
ATOM 3839 N N . HIS A 1 481 ? 11.022 -24.520 -12.512 1.00 91.94 481 HIS A N 1
ATOM 3840 C CA . HIS A 1 481 ? 11.960 -23.403 -12.612 1.00 91.94 481 HIS A CA 1
ATOM 3841 C C . HIS A 1 481 ? 11.482 -22.205 -11.783 1.00 91.94 481 HIS A C 1
ATOM 3843 O O . HIS A 1 481 ? 12.244 -21.679 -10.980 1.00 91.94 481 HIS A O 1
ATOM 3849 N N . ARG A 1 482 ? 10.193 -21.855 -11.868 1.00 91.00 482 ARG A N 1
ATOM 3850 C CA . ARG A 1 482 ? 9.572 -20.811 -11.037 1.00 91.00 482 ARG A CA 1
ATOM 3851 C C . ARG A 1 482 ? 9.765 -21.074 -9.538 1.00 91.00 482 ARG A C 1
ATOM 3853 O O . ARG A 1 482 ? 10.197 -20.192 -8.808 1.00 91.00 482 ARG A O 1
ATOM 3860 N N . LYS A 1 483 ? 9.506 -22.307 -9.094 1.00 90.31 483 LYS A N 1
ATOM 3861 C CA . LYS A 1 483 ? 9.668 -22.740 -7.698 1.00 90.31 483 LYS A CA 1
ATOM 3862 C C . LYS A 1 483 ? 11.117 -22.723 -7.223 1.00 90.31 483 LYS A C 1
ATOM 3864 O O . LYS A 1 483 ? 11.363 -22.645 -6.028 1.00 90.31 483 LYS A O 1
ATOM 3869 N N . SER A 1 484 ? 12.086 -22.773 -8.139 1.00 91.00 484 SER A N 1
ATOM 3870 C CA . SER A 1 484 ? 13.505 -22.720 -7.772 1.00 91.00 484 SER A CA 1
ATOM 3871 C C . SER A 1 484 ? 13.938 -21.374 -7.182 1.00 91.00 484 SER A C 1
ATOM 3873 O O . SER A 1 484 ? 15.016 -21.311 -6.597 1.00 91.00 484 SER A O 1
ATOM 3875 N N . PHE A 1 485 ? 13.104 -20.338 -7.318 1.00 90.50 485 PHE A N 1
ATOM 3876 C CA . PHE A 1 485 ? 13.326 -19.003 -6.772 1.00 90.50 485 PHE A CA 1
ATOM 3877 C C . PHE A 1 485 ? 12.649 -18.772 -5.413 1.00 90.50 485 PHE A C 1
ATOM 3879 O O . PHE A 1 485 ? 12.843 -17.712 -4.835 1.00 90.50 485 PHE A O 1
ATOM 3886 N N . GLU A 1 486 ? 11.838 -19.707 -4.900 1.00 85.88 486 GLU A N 1
ATOM 3887 C CA . GLU A 1 486 ? 11.037 -19.505 -3.674 1.00 85.88 486 GLU A CA 1
ATOM 3888 C C . GLU A 1 486 ? 11.881 -19.236 -2.416 1.00 85.88 486 GLU A C 1
ATOM 3890 O O . GLU A 1 486 ? 11.382 -18.636 -1.469 1.00 85.88 486 GLU A O 1
ATOM 3895 N N . ASP A 1 487 ? 13.140 -19.674 -2.406 1.00 86.56 487 ASP A N 1
ATOM 3896 C CA . ASP A 1 487 ? 14.099 -19.513 -1.310 1.00 86.56 487 ASP A CA 1
ATOM 3897 C C . ASP A 1 487 ? 14.991 -18.264 -1.431 1.00 86.56 487 ASP A C 1
ATOM 3899 O O . ASP A 1 487 ? 15.834 -18.042 -0.564 1.00 86.56 487 ASP A O 1
ATOM 3903 N N . LEU A 1 488 ? 14.823 -17.463 -2.486 1.00 89.69 488 LEU A N 1
ATOM 3904 C CA . LEU A 1 488 ? 15.623 -16.264 -2.742 1.00 89.69 488 LEU A CA 1
ATOM 3905 C C . LEU A 1 488 ? 15.066 -15.009 -2.060 1.00 89.69 488 LEU A C 1
ATOM 3907 O O . LEU A 1 488 ? 13.875 -14.904 -1.767 1.00 89.69 488 LEU A O 1
ATOM 3911 N N . ASN A 1 489 ? 15.933 -14.016 -1.869 1.00 87.44 489 ASN A N 1
ATOM 3912 C CA . ASN A 1 489 ? 15.644 -12.800 -1.110 1.00 87.44 489 ASN A CA 1
ATOM 3913 C C . ASN A 1 489 ? 15.161 -11.616 -1.979 1.00 87.44 489 ASN A C 1
ATOM 3915 O O . ASN A 1 489 ? 15.647 -10.489 -1.842 1.00 87.44 489 ASN A O 1
ATOM 3919 N N . TYR A 1 490 ? 14.191 -11.848 -2.867 1.00 89.31 490 TYR A N 1
ATOM 3920 C CA . TYR A 1 490 ? 13.622 -10.804 -3.732 1.00 89.31 490 TYR A CA 1
ATOM 3921 C C . TYR A 1 490 ? 12.669 -9.847 -2.985 1.00 89.31 490 TYR A C 1
ATOM 3923 O O . TYR A 1 490 ? 12.054 -10.202 -1.981 1.00 89.31 490 TYR A O 1
ATOM 3931 N N . GLU A 1 491 ? 12.507 -8.624 -3.501 1.00 84.62 491 GLU A N 1
ATOM 3932 C CA . GLU A 1 491 ? 11.508 -7.652 -3.018 1.00 84.62 491 GLU A CA 1
ATOM 3933 C C . GLU A 1 491 ? 10.108 -7.998 -3.540 1.00 84.62 491 GLU A C 1
ATOM 3935 O O . GLU A 1 491 ? 9.121 -7.954 -2.805 1.00 84.62 491 GLU A O 1
ATOM 3940 N N . ARG A 1 492 ? 10.021 -8.363 -4.824 1.00 86.00 492 ARG A N 1
ATOM 3941 C CA . ARG A 1 492 ? 8.778 -8.755 -5.493 1.00 86.00 492 ARG A CA 1
ATOM 3942 C C . ARG A 1 492 ? 9.023 -9.910 -6.446 1.00 86.00 492 ARG A C 1
ATOM 3944 O O . ARG A 1 492 ? 10.048 -9.953 -7.120 1.00 86.00 492 ARG A O 1
ATOM 3951 N N . PHE A 1 493 ? 8.055 -10.812 -6.529 1.00 91.19 493 PHE A N 1
ATOM 3952 C CA . PHE A 1 493 ? 7.979 -11.822 -7.577 1.00 91.19 493 PHE A CA 1
ATOM 3953 C C . PHE A 1 493 ? 6.666 -11.629 -8.313 1.00 91.19 493 PHE A C 1
ATOM 3955 O O . PHE A 1 493 ? 5.596 -11.852 -7.746 1.00 91.19 493 PHE A O 1
ATOM 3962 N N . GLU A 1 494 ? 6.746 -11.243 -9.578 1.00 90.88 494 GLU A N 1
ATOM 3963 C CA . GLU A 1 494 ? 5.577 -10.951 -10.392 1.00 90.88 494 GLU A CA 1
ATOM 3964 C C . GLU A 1 494 ? 5.480 -11.908 -11.576 1.00 90.88 494 GLU A C 1
ATOM 3966 O O . GLU A 1 494 ? 6.443 -12.131 -12.316 1.00 90.88 494 GLU A O 1
ATOM 3971 N N . ILE A 1 495 ? 4.292 -12.494 -11.729 1.00 92.75 495 ILE A N 1
ATOM 3972 C CA . ILE A 1 495 ? 3.951 -13.352 -12.859 1.00 92.75 495 ILE A CA 1
ATOM 3973 C C . ILE A 1 495 ? 3.205 -12.494 -13.875 1.00 92.75 495 ILE A C 1
ATOM 3975 O O . ILE A 1 495 ? 2.079 -12.073 -13.623 1.00 92.75 495 ILE A O 1
ATOM 3979 N N . ILE A 1 496 ? 3.830 -12.259 -15.024 1.00 93.06 496 ILE A N 1
ATOM 3980 C CA . ILE A 1 496 ? 3.219 -11.538 -16.137 1.00 93.06 496 ILE A CA 1
ATOM 3981 C C . ILE A 1 496 ? 2.586 -12.570 -17.065 1.00 93.06 496 ILE A C 1
ATOM 3983 O O . ILE A 1 496 ? 3.275 -13.231 -17.847 1.00 93.06 496 ILE A O 1
ATOM 3987 N N . ASP A 1 497 ? 1.282 -12.764 -16.907 1.00 92.19 497 ASP A N 1
ATOM 3988 C CA . ASP A 1 497 ? 0.520 -13.793 -17.623 1.00 92.19 497 ASP A CA 1
ATOM 3989 C C . ASP A 1 497 ? -0.174 -13.264 -18.890 1.00 92.19 497 ASP A C 1
ATOM 3991 O O . ASP A 1 497 ? -0.713 -14.037 -19.672 1.00 92.19 497 ASP A O 1
ATOM 3995 N N . ASP A 1 498 ? -0.134 -11.953 -19.120 1.00 91.62 498 ASP A N 1
ATOM 3996 C CA . ASP A 1 498 ? -0.564 -11.317 -20.365 1.00 91.62 498 ASP A CA 1
ATOM 3997 C C . ASP A 1 498 ? 0.630 -11.055 -21.307 1.00 91.62 498 ASP A C 1
ATOM 3999 O O . ASP A 1 498 ? 1.782 -11.394 -21.009 1.00 91.62 498 ASP A O 1
ATOM 4003 N N . ASP A 1 499 ? 0.366 -10.440 -22.462 1.00 88.62 499 ASP A N 1
ATOM 4004 C CA . ASP A 1 499 ? 1.378 -10.143 -23.485 1.00 88.62 499 ASP A CA 1
ATOM 4005 C C . ASP A 1 499 ? 2.163 -8.838 -23.223 1.00 88.62 499 ASP A C 1
ATOM 4007 O O . ASP A 1 499 ? 2.946 -8.403 -24.070 1.00 88.62 499 ASP A O 1
ATOM 4011 N N . LYS A 1 500 ? 2.017 -8.206 -22.047 1.00 90.44 500 LYS A N 1
ATOM 4012 C CA . LYS A 1 500 ? 2.614 -6.887 -21.767 1.00 90.44 500 LYS A CA 1
ATOM 4013 C C . LYS A 1 500 ? 4.131 -6.906 -21.717 1.00 90.44 500 LYS A C 1
ATOM 4015 O O . LYS A 1 500 ? 4.728 -7.622 -20.917 1.00 90.44 500 LYS A O 1
ATOM 4020 N N . TYR A 1 501 ? 4.825 -6.108 -22.514 1.00 92.94 501 TYR A N 1
ATOM 4021 C CA . TYR A 1 501 ? 6.292 -6.054 -22.437 1.00 92.94 501 TYR A CA 1
ATOM 4022 C C . TYR A 1 501 ? 6.795 -5.230 -21.243 1.00 92.94 501 TYR A C 1
ATOM 4024 O O . TYR A 1 501 ? 6.046 -4.501 -20.598 1.00 92.94 501 TYR A O 1
ATOM 4032 N N . MET A 1 502 ? 8.104 -5.317 -20.978 1.00 92.81 502 MET A N 1
ATOM 4033 C CA . MET A 1 502 ? 8.786 -4.595 -19.896 1.00 92.81 502 MET A CA 1
ATOM 4034 C C . MET A 1 502 ? 8.444 -3.099 -19.831 1.00 92.81 502 MET A C 1
ATOM 4036 O O . MET A 1 502 ? 8.335 -2.529 -18.751 1.00 92.81 502 MET A O 1
ATOM 4040 N N . GLU A 1 503 ? 8.272 -2.456 -20.987 1.00 94.62 503 GLU A N 1
ATOM 4041 C CA . GLU A 1 503 ? 7.943 -1.033 -21.053 1.00 94.62 503 GLU A CA 1
ATOM 4042 C C . GLU A 1 503 ? 6.555 -0.718 -20.489 1.00 94.62 503 GLU A C 1
ATOM 4044 O O . GLU A 1 503 ? 6.399 0.265 -19.767 1.00 94.62 503 GLU A O 1
ATOM 4049 N N . GLU A 1 504 ? 5.561 -1.555 -20.781 1.00 94.19 504 GLU A N 1
ATOM 4050 C CA . GLU A 1 504 ? 4.206 -1.409 -20.246 1.00 94.19 504 GLU A CA 1
ATOM 4051 C C . GLU A 1 504 ? 4.196 -1.700 -18.748 1.00 94.19 504 GLU A C 1
ATOM 4053 O O . GLU A 1 504 ? 3.680 -0.895 -17.978 1.00 94.19 504 GLU A O 1
ATOM 4058 N N . TYR A 1 505 ? 4.881 -2.767 -18.327 1.00 93.00 505 TYR A N 1
ATOM 4059 C CA . TYR A 1 505 ? 5.045 -3.097 -16.915 1.00 93.00 505 TYR A CA 1
ATOM 4060 C C . TYR A 1 505 ? 5.623 -1.928 -16.102 1.00 93.00 505 TYR A C 1
ATOM 4062 O O . TYR A 1 505 ? 5.066 -1.548 -15.069 1.00 93.00 505 TYR A O 1
ATOM 4070 N N . ILE A 1 506 ? 6.726 -1.331 -16.573 1.00 94.06 506 ILE A N 1
ATOM 4071 C CA . ILE A 1 506 ? 7.362 -0.209 -15.877 1.00 94.06 506 ILE A CA 1
ATOM 4072 C C . ILE A 1 506 ? 6.431 1.004 -15.846 1.00 94.06 506 ILE A C 1
ATOM 4074 O O . ILE A 1 506 ? 6.298 1.625 -14.796 1.00 94.06 506 ILE A O 1
ATOM 4078 N N . LYS A 1 507 ? 5.752 1.324 -16.956 1.00 92.44 507 LYS A N 1
ATOM 4079 C CA . LYS A 1 507 ? 4.805 2.449 -17.019 1.00 92.44 507 LYS A CA 1
ATOM 4080 C C . LYS A 1 507 ? 3.603 2.275 -16.095 1.00 92.44 507 LYS A C 1
ATOM 4082 O O . LYS A 1 507 ? 3.089 3.275 -15.610 1.00 92.44 507 LYS A O 1
ATOM 4087 N N . GLU A 1 508 ? 3.139 1.050 -15.867 1.00 91.62 508 GLU A N 1
ATOM 4088 C CA . GLU A 1 508 ? 1.993 0.769 -14.995 1.00 91.62 508 GLU A CA 1
ATOM 4089 C C . GLU A 1 508 ? 2.356 0.795 -13.506 1.00 91.62 508 GLU A C 1
ATOM 4091 O O . GLU A 1 508 ? 1.522 1.172 -12.686 1.00 91.62 508 GLU A O 1
ATOM 4096 N N . ASN A 1 509 ? 3.596 0.438 -13.158 1.00 91.81 509 ASN A N 1
ATOM 4097 C CA . ASN A 1 509 ? 4.006 0.226 -11.767 1.00 91.81 509 ASN A CA 1
ATOM 4098 C C . ASN A 1 509 ? 4.963 1.291 -11.221 1.00 91.81 509 ASN A C 1
ATOM 4100 O O . ASN A 1 509 ? 5.122 1.397 -10.001 1.00 91.81 509 ASN A O 1
ATOM 4104 N N . TYR A 1 510 ? 5.599 2.093 -12.080 1.00 93.56 510 TYR A N 1
ATOM 4105 C CA . TYR A 1 510 ? 6.648 3.018 -11.663 1.00 93.56 510 TYR A CA 1
ATOM 4106 C C . TYR A 1 510 ? 6.563 4.393 -12.331 1.00 93.56 510 TYR A C 1
ATOM 4108 O O . TYR A 1 510 ? 6.198 4.543 -13.495 1.00 93.56 510 TYR A O 1
ATOM 4116 N N . ILE A 1 511 ? 6.968 5.414 -11.575 1.00 93.75 511 ILE A N 1
ATOM 4117 C CA . ILE A 1 511 ? 7.260 6.758 -12.084 1.00 93.75 511 ILE A CA 1
ATOM 4118 C C . ILE A 1 511 ? 8.780 6.888 -12.099 1.00 93.75 511 ILE A C 1
ATOM 4120 O O . ILE A 1 511 ? 9.396 7.056 -11.044 1.00 93.75 511 ILE A O 1
ATOM 4124 N N . VAL A 1 512 ? 9.365 6.748 -13.290 1.00 90.38 512 VAL A N 1
ATOM 4125 C CA . VAL A 1 512 ? 10.820 6.751 -13.524 1.00 90.38 512 VAL A CA 1
ATOM 4126 C C . VAL A 1 512 ? 11.330 8.147 -13.851 1.00 90.38 512 VAL A C 1
ATOM 4128 O O . VAL A 1 512 ? 10.665 8.863 -14.638 1.00 90.38 512 VAL A O 1
#

Sequence (512 aa):
MEIINTKDTEPEYILSDSSVELVVYPRVHMFTFDLSLISGILKHGSLGYSLKNMPIKIIVRKAIKTKEDRVFSKSGYLQVENLDFKVDFQKLREYIKSEDHYIVEIESGEYAREHTGLGTSTQILGGIYLCCAKLSGVSIKINDLFNLGIGHYSALGLNLLFNPGMIFEMGVKPSDKKKGLIINPTLSKKHETVANTVIKVNDFPFYTIVAIPKEADSISGEYEVDFWNQSLPDKNEDSYKIIYNVFERIIPGIVELDFNTFIYAIDENIKLGSKPLEEKIQSAQTKLVLEDFRREFGFAAISSLGPALYSFSEKDPSDVLKKINTEDYTIFVYEQNGNIKRKINNDETLLIASFACMGKTTYAKNYPSIALDIESIHYARQYSNKHPNDEVAKSDDNWTSNPNYPANYVREVSDNIGKYKVIFLTGGKDILSGLDELNIKYSILYPGPNRKSQVLIDAKNRGNDENFVELLDNLLSSDRHRKSFEDLNYERFEIIDDDKYMEEYIKENYIV

Radius of gyration: 26.06 Å; chains: 1; bounding box: 66×55×67 Å

pLDDT: mean 89.27, std 10.43, range [39.94, 98.12]

Secondary structure (DSSP, 8-state):
-EEEETTS----EEE-SSEEEEEE--EEEEEEEE-SS---SSBEEEEEEE-TTS-EEEEEEE-TTT---EEEESSSSS-GGG-SS---HHHHHHHHT----EEEEEEE-TT--SSSSS-HHHHHHHHHHHHHHHHTT----HHHHHHTT-SSS-HHHHHHHHS-SEEEE--EEES-TTS-----GGG--S-EEE-SEEEEESS--SEEEEEEESS-----THHHHHHHHHH-SPPHHHHHHHHHHIIIIIHHHHHTT-HHHHHHHHHHHTTSTTHHHHHHTS-HHHHHHHHHHHHHHS--EESTT-S-EEEEESS--HHHHTTS--TTEEEEEE-TTS-EEEE--TT--EEEEE-TTSSHHHHHHH-TTTEEE--THHHHEEESS--SSHHHHTT-S-EEE-TTTTHHHHHHHHHHBTTBSEEEE---HHHHHHHHHTT---EEEEE-GGGHHHHHHHHHHTT--HHHHHHHHHHHSSTHHHHTTTTS--SEEEEE-SS--HHHHHHHHEE-

Foldseek 3Di:
DDKAQQPPFDFDWDDDPFKIKAKFFQKFWQAWQALAQDDDQFHTWTWIAGPVVKIKMKIKGWPVPPLAAEAAEDQVLEGPVPQPDDQPVVLLCVLLVHSTHMYIYIYTFNQLDPQALSPNNLRRNLRNSQGVSVSRVHHDGLQSCVVSPGQLQHSVSSVCSRVHGIKTFRHKGFPDSPPGDDNASVPDPGDIGGGSIMDHDPQQQWKKKKKTFLDHDFDDDVRVNVLDVVQDDFDPVLSVLLNCLVPVFQVCCRVVVPPVSNQVSSQSNCVGGCNVVLLVPDDPVLVVLQVLCCVQQVDKGARRNRSMMMGIHNDDCLVVVVPRPNVRIWMWIQHSVRFIATEQHLQFAAEEAEEALLCQVVVCVVPVQAEEEQDCCVPQWDAPDADPQPLVSVPDPRIDGDPCPPVVVLVVVVVCRSRHNYYYDHPDPRSQVSCVVVVNAHEYEAEALQCLVVSLVSSVVSPHDPVVSVVSNVCSVDCPVVVSCVPTSYSYYDYHHDNDHPVNVCVRHYSD